Protein 2GN4 (pdb70)

InterPro domains:
  IPR003869 Polysaccharide biosynthesis protein, CapD-like domain [PF02719] (13-286)
  IPR003869 Polysaccharide biosynthesis protein, CapD-like domain [cd05237] (10-284)
  IPR020025 UDP-N-acetylglucosamine 4,6-dehydratase (inverting) [TIGR03589] (7-332)
  IPR036291 NAD(P)-binding domain superfamily [SSF51735] (7-269)
  IPR051203 Polysaccharide Synthase-Related Protein [PTHR43318] (3-332)

Solvent-accessible surface area: 27913 Å² total; per-residue (Å²): 197,69,92,8,65,111,44,12,0,0,0,0,17,0,8,15,26,19,0,60,33,0,0,93,60,0,11,92,74,17,88,5,126,56,1,3,0,0,14,56,15,12,20,40,4,19,72,0,40,97,105,19,124,31,122,78,16,107,53,45,2,1,12,8,53,26,60,138,25,0,28,149,1,0,123,47,5,41,1,0,0,5,22,16,36,9,86,48,14,18,29,4,62,172,10,57,93,2,0,54,41,11,3,35,92,0,0,38,16,0,16,73,0,0,42,148,33,44,0,48,32,0,0,0,19,10,15,0,28,1,2,79,36,106,5,40,18,0,39,1,12,56,54,2,2,97,62,0,12,50,14,19,54,114,120,27,140,49,159,18,42,0,0,0,0,5,17,7,38,24,15,27,11,88,49,30,43,1,47,60,3,67,123,44,54,153,87,184,24,87,75,1,30,6,31,24,90,138,4,10,16,0,6,3,25,49,75,86,1,0,39,18,0,11,90,0,10,58,2,1,28,0,0,0,19,0,0,8,59,6,26,0,2,77,21,37,48,0,0,111,8,24,3,107,142,24,81,74,88,110,99,29,85,115,60,21,23,28,42,63,1,20,0,0,8,114,125,42,4,116,27,0,3,66,9,165,69,2,9,0,5,45,17,77,78,109,20,128,78,114,75,93,12,38,85,1,97,50,151,47,127,2,104,151,29,57,121,99,44,54,18,8,0,100,83,13,139,59,111,34,116,32,89,50,4,103,157,79,139,144,8,87,91,47,10,0,0,0,0,16,0,5,13,28,19,0,56,31,0,0,101,56,0,15,100,84,16,103,1,118,52,0,0,0,1,12,59,11,16,26,32,4,16,73,0,38,101,87,10,136,48,137,60,22,105,47,14,1,1,11,8,53,23,59,137,21,0,28,140,2,0,120,46,4,42,2,0,0,3,22,15,36,10,75,28,12,26,34,3,63,170,10,57,94,2,0,54,37,11,3,34,92,0,0,40,18,0,16,75,0,0,39,133,26,38,0,52,36,0,0,0,19,7,16,1,29,0,3,78,37,109,5,40,18,0,41,1,12,56,55,2,2,97,63,0,12,50,14,2,51,96,100,32,129,49,88,2,38,0,0,0,0,3,13,7,39,24,14,28,12,81,39,28,43,1,38,59,4,72,99,34,56,158,112,179,19,84,73,0,30,7,19,20,103,138,5,6,16,0,7,2,21,47,70,81,1,0,30,17,0,20,97,0,12,86,16,2,27,0,0,1,18,1,0,7,58,6,34,0,2,80,16,37,41,1,1,126,13,19,8,92,141,38,88,72,102,93,93,28,88,109,64,21,28,29,45,63,1,19,0,0,6,115,126,43,4,117,27,0,5,54,8,157,90,2,8,0,3,47,17,86,72,105,19,135,48,119,64,79,10,36,75,5,106,80,158,49,136,4,125,131,21,54,127,100,54,53,18,5,0,99,86,12,136,70,116,22,102,46,102,49,2,76,171,77,89

Organism: Helicobacter pylori (strain ATCC 700392 / 26695) (NCBI:txid85962)

B-factor: mean 39.28, std 18.06, range [12.33, 80.0]

Structure (mmCIF, N/CA/C/O backbone):
data_2GN4
#
_entry.id   2GN4
#
_cell.length_a   111.357
_cell.length_b   111.357
_cell.length_c   107.991
_cell.angle_alpha   90.00
_cell.angle_beta   90.00
_cell.angle_gamma   120.00
#
_symmetry.space_group_name_H-M   'P 63'
#
loop_
_entity.id
_entity.type
_entity.pdbx_description
1 polymer 'UDP-GlcNAc C6 dehydratase'
2 non-polymer 'NADPH DIHYDRO-NICOTINAMIDE-ADENINE-DINUCLEOTIDE PHOSPHATE'
3 non-polymer URIDINE-DIPHOSPHATE-N-ACETYLGLUCOSAMINE
4 non-polymer '2-(N-MORPHOLINO)-ETHANESULFONIC ACID'
5 water water
#
loop_
_atom_site.group_PDB
_atom_site.id
_atom_site.type_symbol
_atom_site.label_atom_id
_atom_site.label_alt_id
_atom_site.label_comp_id
_atom_site.label_asym_id
_atom_site.label_entity_id
_atom_site.label_seq_id
_atom_site.pdbx_PDB_ins_code
_atom_site.Cartn_x
_atom_site.Cartn_y
_atom_site.Cartn_z
_atom_site.occupancy
_atom_site.B_iso_or_equiv
_atom_site.auth_seq_id
_atom_site.auth_comp_id
_atom_site.auth_asym_id
_atom_site.auth_atom_id
_atom_site.pdbx_PDB_model_num
ATOM 1 N N . GLN A 1 16 ? 9.866 36.222 -32.859 1.00 77.07 5 GLN A N 1
ATOM 2 C CA . GLN A 1 16 ? 10.943 35.922 -31.872 1.00 76.63 5 GLN A CA 1
ATOM 3 C C . GLN A 1 16 ? 11.393 37.193 -31.157 1.00 77.82 5 GLN A C 1
ATOM 4 O O . GLN A 1 16 ? 11.022 38.301 -31.548 1.00 77.75 5 GLN A O 1
ATOM 10 N N . ASN A 1 17 ? 12.196 37.014 -30.111 1.00 78.53 6 ASN A N 1
ATOM 11 C CA . ASN A 1 17 ? 12.738 38.118 -29.318 1.00 78.07 6 ASN A CA 1
ATOM 12 C C . ASN A 1 17 ? 11.837 39.346 -29.249 1.00 76.65 6 ASN A C 1
ATOM 13 O O . ASN A 1 17 ? 12.274 40.462 -29.529 1.00 76.15 6 ASN A O 1
ATOM 18 N N . MET A 1 18 ? 10.579 39.140 -28.879 1.00 75.64 7 MET A N 1
ATOM 19 C CA . MET A 1 18 ? 9.636 40.247 -28.771 1.00 74.29 7 MET A CA 1
ATOM 20 C C . MET A 1 18 ? 9.978 41.104 -27.555 1.00 71.71 7 MET A C 1
ATOM 21 O O . MET A 1 18 ? 9.250 41.113 -26.560 1.00 73.07 7 MET A O 1
ATOM 26 N N . LEU A 1 19 ? 11.094 41.823 -27.651 1.00 67.34 8 LEU A N 1
ATOM 27 C CA . LEU A 1 19 ? 11.568 42.681 -26.570 1.00 61.79 8 LEU A CA 1
ATOM 28 C C . LEU A 1 19 ? 12.730 43.553 -27.058 1.00 58.64 8 LEU A C 1
ATOM 29 O O . LEU A 1 19 ? 13.413 44.204 -26.266 1.00 56.16 8 LEU A O 1
ATOM 34 N N . ASP A 1 20 ? 12.930 43.569 -28.372 1.00 54.74 9 ASP A N 1
ATOM 35 C CA . ASP A 1 20 ? 14.006 44.335 -28.996 1.00 51.60 9 ASP A CA 1
ATOM 36 C C . ASP A 1 20 ? 13.850 45.844 -28.839 1.00 46.92 9 ASP A C 1
ATOM 37 O O . ASP A 1 20 ? 12.764 46.389 -29.031 1.00 44.99 9 ASP A O 1
ATOM 42 N N . ASN A 1 21 ? 14.947 46.514 -28.497 1.00 42.69 10 ASN A N 1
ATOM 43 C CA . ASN A 1 21 ? 14.942 47.962 -28.324 1.00 41.51 10 ASN A CA 1
ATOM 44 C C . ASN A 1 21 ? 13.973 48.454 -27.255 1.00 35.06 10 ASN A C 1
ATOM 45 O O . ASN A 1 21 ? 13.586 49.619 -27.257 1.00 34.44 10 ASN A O 1
ATOM 50 N N . GLN A 1 22 ? 13.588 47.565 -26.348 1.00 32.21 11 GLN A N 1
ATOM 51 C CA . GLN A 1 22 ? 12.663 47.912 -25.272 1.00 31.42 11 GLN A CA 1
ATOM 52 C C . GLN A 1 22 ? 13.404 48.385 -24.025 1.00 29.10 11 GLN A C 1
ATOM 53 O O . GLN A 1 22 ? 14.525 47.945 -23.754 1.00 27.28 11 GLN A O 1
ATOM 59 N N . THR A 1 23 ? 12.779 49.285 -23.269 1.00 24.71 12 THR A N 1
ATOM 60 C CA . THR A 1 23 ? 13.362 49.765 -22.024 1.00 24.26 12 THR A CA 1
ATOM 61 C C . THR A 1 23 ? 12.575 49.069 -20.925 1.00 23.61 12 THR A C 1
ATOM 62 O O . THR A 1 23 ? 11.345 49.132 -20.899 1.00 23.91 12 THR A O 1
ATOM 66 N N . ILE A 1 24 ? 13.287 48.390 -20.036 1.00 22.18 13 ILE A N 1
ATOM 67 C CA . ILE A 1 24 ? 12.657 47.652 -18.950 1.00 25.93 13 ILE A CA 1
ATOM 68 C C . ILE A 1 24 ? 13.044 48.201 -17.578 1.00 25.12 13 ILE A C 1
ATOM 69 O O . ILE A 1 24 ? 14.209 48.523 -17.336 1.00 25.49 13 ILE A O 1
ATOM 74 N N . LEU A 1 25 ? 12.066 48.321 -16.685 1.00 24.03 14 LEU A N 1
ATOM 75 C CA . LEU A 1 25 ? 12.351 48.785 -15.331 1.00 22.25 14 LEU A CA 1
ATOM 76 C C . LEU A 1 25 ? 11.902 47.700 -14.371 1.00 21.52 14 LEU A C 1
ATOM 77 O O . LEU A 1 25 ? 10.786 47.198 -14.472 1.00 22.58 14 LEU A O 1
ATOM 82 N N . ILE A 1 26 ? 12.777 47.320 -13.451 1.00 21.53 15 ILE A N 1
ATOM 83 C CA . ILE A 1 26 ? 12.417 46.305 -12.479 1.00 22.37 15 ILE A CA 1
ATOM 84 C C . ILE A 1 26 ? 12.543 46.829 -11.053 1.00 21.89 15 ILE A C 1
ATOM 85 O O . ILE A 1 26 ? 13.629 47.223 -10.613 1.00 20.68 15 ILE A O 1
ATOM 90 N N . THR A 1 27 ? 11.424 46.851 -10.334 1.00 19.97 16 THR A N 1
ATOM 91 C CA . THR A 1 27 ? 11.450 47.304 -8.949 1.00 19.40 16 THR A CA 1
ATOM 92 C C . THR A 1 27 ? 12.012 46.140 -8.152 1.00 19.25 16 THR A C 1
ATOM 93 O O . THR A 1 27 ? 11.743 44.986 -8.474 1.00 20.16 16 THR A O 1
ATOM 97 N N . GLY A 1 28 ? 12.799 46.444 -7.124 1.00 18.43 17 GLY A N 1
ATOM 98 C CA . GLY A 1 28 ? 13.414 45.397 -6.327 1.00 20.44 17 GLY A CA 1
ATOM 99 C C . GLY A 1 28 ? 14.468 44.662 -7.147 1.00 22.27 17 GLY A C 1
ATOM 100 O O . GLY A 1 28 ? 14.746 43.481 -6.921 1.00 20.35 17 GLY A O 1
ATOM 101 N N . GLY A 1 29 ? 15.065 45.377 -8.093 1.00 20.87 18 GLY A N 1
ATOM 102 C CA . GLY A 1 29 ? 16.062 44.783 -8.967 1.00 24.21 18 GLY A CA 1
ATOM 103 C C . GLY A 1 29 ? 17.352 44.296 -8.327 1.00 22.40 18 GLY A C 1
ATOM 104 O O . GLY A 1 29 ? 18.104 43.560 -8.969 1.00 25.07 18 GLY A O 1
ATOM 105 N N . THR A 1 30 ? 17.624 44.686 -7.083 1.00 23.16 19 THR A N 1
ATOM 106 C CA . THR A 1 30 ? 18.857 44.248 -6.428 1.00 23.02 19 THR A CA 1
ATOM 107 C C . THR A 1 30 ? 18.691 42.949 -5.652 1.00 23.42 19 THR A C 1
ATOM 108 O O . THR A 1 30 ? 19.655 42.426 -5.093 1.00 25.05 19 THR A O 1
ATOM 112 N N . GLY A 1 31 ? 17.471 42.426 -5.626 1.00 22.71 20 GLY A N 1
ATOM 113 C CA . GLY A 1 31 ? 17.209 41.197 -4.899 1.00 26.40 20 GLY A CA 1
ATOM 114 C C . GLY A 1 31 ? 17.587 39.940 -5.660 1.00 25.53 20 GLY A C 1
ATOM 115 O O . GLY A 1 31 ? 18.181 40.011 -6.738 1.00 22.04 20 GLY A O 1
ATOM 116 N N . SER A 1 32 ? 17.234 38.785 -5.100 1.00 28.01 21 SER A N 1
ATOM 117 C CA . SER A 1 32 ? 17.547 37.505 -5.726 1.00 28.24 21 SER A CA 1
ATOM 118 C C . SER A 1 32 ? 16.949 37.390 -7.114 1.00 27.02 21 SER A C 1
ATOM 119 O O . SER A 1 32 ? 17.657 37.112 -8.080 1.00 28.05 21 SER A O 1
ATOM 122 N N . PHE A 1 33 ? 15.642 37.591 -7.217 1.00 26.81 22 PHE A N 1
ATOM 123 C CA . PHE A 1 33 ? 14.987 37.507 -8.512 1.00 26.38 22 PHE A CA 1
ATOM 124 C C . PHE A 1 33 ? 15.538 38.584 -9.429 1.00 26.09 22 PHE A C 1
ATOM 125 O O . PHE A 1 33 ? 15.853 38.329 -10.592 1.00 25.95 22 PHE A O 1
ATOM 133 N N . GLY A 1 34 ? 15.651 39.791 -8.885 1.00 24.24 23 GLY A N 1
ATOM 134 C CA . GLY A 1 34 ? 16.123 40.928 -9.651 1.00 24.34 23 GLY A CA 1
ATOM 135 C C . GLY A 1 34 ? 17.438 40.774 -10.392 1.00 24.18 23 GLY A C 1
ATOM 136 O O . GLY A 1 34 ? 17.501 41.026 -11.594 1.00 24.51 23 GLY A O 1
ATOM 137 N N . LYS A 1 35 ? 18.490 40.383 -9.683 1.00 26.20 24 LYS A N 1
ATOM 138 C CA . LYS A 1 35 ? 19.798 40.226 -10.309 1.00 27.45 24 LYS A CA 1
ATOM 139 C C . LYS A 1 35 ? 19.799 39.153 -11.387 1.00 28.28 24 LYS A C 1
ATOM 140 O O . LYS A 1 35 ? 20.400 39.330 -12.446 1.00 27.67 24 LYS A O 1
ATOM 146 N N A CYS A 1 36 ? 19.118 38.044 -11.111 0.50 26.88 25 CYS A N 1
ATOM 147 N N B CYS A 1 36 ? 19.130 38.036 -11.124 0.50 28.80 25 CYS A N 1
ATOM 148 C CA A CYS A 1 36 ? 19.037 36.944 -12.064 0.50 26.78 25 CYS A CA 1
ATOM 149 C CA B CYS A 1 36 ? 19.080 36.966 -12.109 0.50 30.57 25 CYS A CA 1
ATOM 150 C C A CYS A 1 36 ? 18.237 37.384 -13.285 0.50 27.26 25 CYS A C 1
ATOM 151 C C B CYS A 1 36 ? 18.236 37.390 -13.305 0.50 29.34 25 CYS A C 1
ATOM 152 O O A CYS A 1 36 ? 18.598 37.076 -14.421 0.50 24.96 25 CYS A O 1
ATOM 153 O O B CYS A 1 36 ? 18.564 37.073 -14.450 0.50 27.44 25 CYS A O 1
ATOM 158 N N . PHE A 1 37 ? 17.155 38.120 -13.046 1.00 25.67 26 PHE A N 1
ATOM 159 C CA . PHE A 1 37 ? 16.312 38.597 -14.135 1.00 24.93 26 PHE A CA 1
ATOM 160 C C . PHE A 1 37 ? 17.111 39.565 -15.011 1.00 24.23 26 PHE A C 1
ATOM 161 O O . PHE A 1 37 ? 17.075 39.478 -16.235 1.00 24.32 26 PHE A O 1
ATOM 169 N N . VAL A 1 38 ? 17.832 40.488 -14.379 1.00 25.48 27 VAL A N 1
ATOM 170 C CA . VAL A 1 38 ? 18.626 41.461 -15.123 1.00 24.57 27 VAL A CA 1
ATOM 171 C C . VAL A 1 38 ? 19.692 40.744 -15.958 1.00 27.18 27 VAL A C 1
ATOM 172 O O . VAL A 1 38 ? 19.919 41.084 -17.119 1.00 28.88 27 VAL A O 1
ATOM 176 N N . ARG A 1 39 ? 20.338 39.749 -15.365 1.00 29.08 28 ARG A N 1
ATOM 177 C CA . ARG A 1 39 ? 21.360 38.986 -16.078 1.00 32.75 28 ARG A CA 1
ATOM 178 C C . ARG A 1 39 ? 20.752 38.300 -17.300 1.00 30.40 28 ARG A C 1
ATOM 179 O O . ARG A 1 39 ? 21.342 38.290 -18.377 1.00 29.94 28 ARG A O 1
ATOM 187 N N . LYS A 1 40 ? 19.559 37.742 -17.125 1.00 31.21 29 LYS A N 1
ATOM 188 C CA . LYS A 1 40 ? 18.862 37.046 -18.201 1.00 32.73 29 LYS A CA 1
ATOM 189 C C . LYS A 1 40 ? 18.525 37.970 -19.366 1.00 31.62 29 LYS A C 1
ATOM 190 O O . LYS A 1 40 ? 18.749 37.627 -20.530 1.00 32.10 29 LYS A O 1
ATOM 196 N N . VAL A 1 41 ? 17.978 39.139 -19.053 1.00 28.16 30 VAL A N 1
ATOM 197 C CA . VAL A 1 41 ? 17.609 40.096 -20.083 1.00 26.31 30 VAL A CA 1
ATOM 198 C C . VAL A 1 41 ? 18.836 40.584 -20.852 1.00 26.61 30 VAL A C 1
ATOM 199 O O . VAL A 1 41 ? 18.823 40.652 -22.081 1.00 25.17 30 VAL A O 1
ATOM 203 N N . LEU A 1 42 ? 19.900 40.909 -20.125 1.00 26.90 31 LEU A N 1
ATOM 204 C CA . LEU A 1 42 ? 21.128 41.392 -20.749 1.00 29.77 31 LEU A CA 1
ATOM 205 C C . LEU A 1 42 ? 21.776 40.340 -21.655 1.00 30.80 31 LEU A C 1
ATOM 206 O O . LEU A 1 42 ? 22.335 40.670 -22.702 1.00 32.03 31 LEU A O 1
ATOM 211 N N . ASP A 1 43 ? 21.689 39.077 -21.250 1.00 29.23 32 ASP A N 1
ATOM 212 C CA . ASP A 1 43 ? 22.307 37.985 -21.999 1.00 31.06 32 ASP A CA 1
ATOM 213 C C . ASP A 1 43 ? 21.500 37.409 -23.148 1.0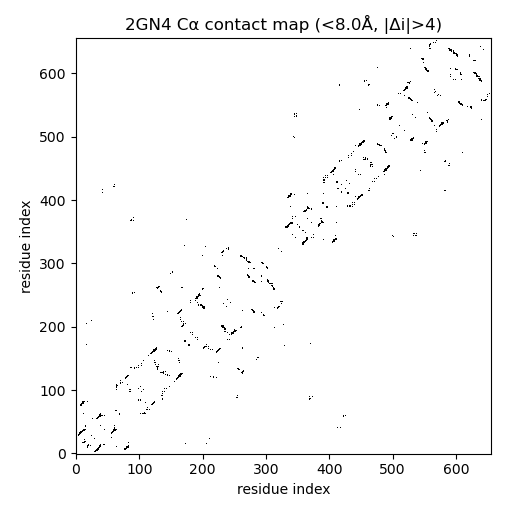0 32.68 32 ASP A C 1
ATOM 214 O O . ASP A 1 43 ? 22.062 37.028 -24.175 1.00 32.27 32 ASP A O 1
ATOM 219 N N . THR A 1 44 ? 20.184 37.351 -22.985 1.00 32.83 33 THR A N 1
ATOM 220 C CA . THR A 1 44 ? 19.339 36.738 -23.996 1.00 31.85 33 THR A CA 1
ATOM 221 C C . THR A 1 44 ? 18.377 37.616 -24.782 1.00 31.65 33 THR A C 1
ATOM 222 O O . THR A 1 44 ? 17.639 37.106 -25.624 1.00 32.72 33 THR A O 1
ATOM 226 N N . THR A 1 45 ? 18.358 38.917 -24.524 1.00 31.91 34 THR A N 1
ATOM 227 C CA . THR A 1 45 ? 17.446 39.773 -25.276 1.00 33.35 34 THR A CA 1
ATOM 228 C C . THR A 1 45 ? 18.152 40.957 -25.905 1.00 31.00 34 THR A C 1
ATOM 229 O O . THR A 1 45 ? 19.308 41.235 -25.607 1.00 31.75 34 THR A O 1
ATOM 233 N N . ASN A 1 46 ? 17.434 41.653 -26.778 1.00 34.51 35 ASN A N 1
ATOM 234 C CA . ASN A 1 46 ? 17.965 42.829 -27.446 1.00 35.64 35 ASN A CA 1
ATOM 235 C C . ASN A 1 46 ? 17.383 44.076 -26.787 1.00 36.11 35 ASN A C 1
ATOM 236 O O . ASN A 1 46 ? 17.201 45.106 -27.435 1.00 34.41 35 ASN A O 1
ATOM 241 N N . ALA A 1 47 ? 17.086 43.971 -25.493 1.00 33.80 36 ALA A N 1
ATOM 242 C CA . ALA A 1 47 ? 16.534 45.095 -24.749 1.00 32.44 36 ALA A CA 1
ATOM 243 C C . ALA A 1 47 ? 17.510 46.266 -24.808 1.00 31.83 36 ALA A C 1
ATOM 244 O O . ALA A 1 47 ? 18.720 46.089 -24.679 1.00 28.96 36 ALA A O 1
ATOM 246 N N . LYS A 1 48 ? 16.975 47.464 -24.997 1.00 27.77 37 LYS A N 1
ATOM 247 C CA . LYS A 1 48 ? 17.800 48.657 -25.089 1.00 30.27 37 LYS A CA 1
ATOM 248 C C . LYS A 1 48 ? 18.372 49.113 -23.750 1.00 30.31 37 LYS A C 1
ATOM 249 O O . LYS A 1 48 ? 19.528 49.532 -23.667 1.00 28.95 37 LYS A O 1
ATOM 255 N N . LYS A 1 49 ? 17.565 49.029 -22.699 1.00 29.12 38 LYS A N 1
ATOM 256 C CA . LYS A 1 49 ? 18.009 49.484 -21.393 1.00 26.59 38 LYS A CA 1
ATOM 257 C C . LYS A 1 49 ? 17.250 48.801 -20.267 1.00 24.66 38 LYS A C 1
ATOM 258 O O . LYS A 1 49 ? 16.074 48.480 -20.407 1.00 25.25 38 LYS A O 1
ATOM 264 N N . ILE A 1 50 ? 17.940 48.577 -19.154 1.00 25.71 39 ILE A N 1
ATOM 265 C CA . ILE A 1 50 ? 17.343 47.946 -17.982 1.00 25.94 39 ILE A CA 1
ATOM 266 C C . ILE A 1 50 ? 17.565 48.867 -16.789 1.00 23.53 39 ILE A C 1
ATOM 267 O O . ILE A 1 50 ? 18.701 49.210 -16.459 1.00 22.27 39 ILE A O 1
ATOM 272 N N . ILE A 1 51 ? 16.474 49.246 -16.140 1.00 22.02 40 ILE A N 1
ATOM 273 C CA . ILE A 1 51 ? 16.523 50.145 -14.997 1.00 20.61 40 ILE A CA 1
ATOM 274 C C . ILE A 1 51 ? 16.216 49.412 -13.704 1.00 19.78 40 ILE A C 1
ATOM 275 O O . ILE A 1 51 ? 15.191 48.751 -13.596 1.00 19.86 40 ILE A O 1
ATOM 280 N N . VAL A 1 52 ? 17.117 49.516 -12.734 1.00 19.24 41 VAL A N 1
ATOM 281 C CA . VAL A 1 52 ? 16.905 48.890 -11.438 1.00 20.05 41 VAL A CA 1
ATOM 282 C C . VAL A 1 52 ? 16.343 49.976 -10.529 1.00 18.25 41 VAL A C 1
ATOM 283 O O . VAL A 1 52 ? 16.892 51.065 -10.461 1.00 21.43 41 VAL A O 1
ATOM 287 N N . TYR A 1 53 ? 15.237 49.676 -9.853 1.00 19.4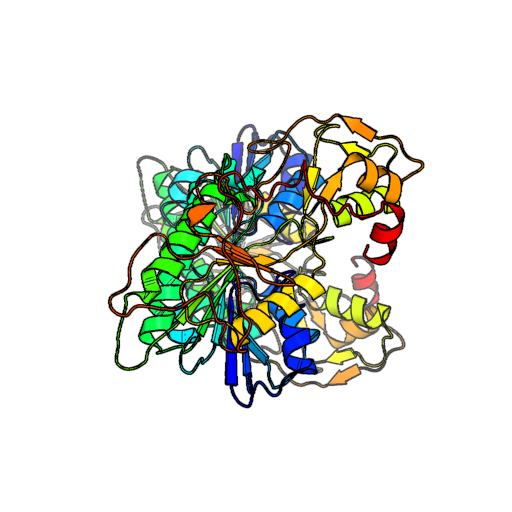1 42 TYR A N 1
ATOM 288 C CA . TYR A 1 53 ? 14.590 50.635 -8.957 1.00 18.36 42 TYR A CA 1
ATOM 289 C C . TYR A 1 53 ? 14.487 49.984 -7.581 1.00 16.88 42 TYR A C 1
ATOM 290 O O . TYR A 1 53 ? 13.752 49.017 -7.409 1.00 21.36 42 TYR A O 1
ATOM 299 N N . SER A 1 54 ? 15.250 50.495 -6.620 1.00 17.89 43 SER A N 1
ATOM 300 C CA . SER A 1 54 ? 15.237 49.969 -5.254 1.00 17.82 43 SER A CA 1
ATOM 301 C C . SER A 1 54 ? 15.802 51.033 -4.314 1.00 17.27 43 SER A C 1
ATOM 302 O O . SER A 1 54 ? 16.365 52.029 -4.764 1.00 17.37 43 SER A O 1
ATOM 305 N N . ARG A 1 55 ? 15.680 50.809 -3.009 1.00 17.96 44 ARG A N 1
ATOM 306 C CA . ARG A 1 55 ? 16.102 51.795 -2.016 1.00 18.45 44 ARG A CA 1
ATOM 307 C C . ARG A 1 55 ? 17.551 51.843 -1.550 1.00 20.74 44 ARG A C 1
ATOM 308 O O . ARG A 1 55 ? 18.087 52.914 -1.294 1.00 16.32 44 ARG A O 1
ATOM 316 N N . ASP A 1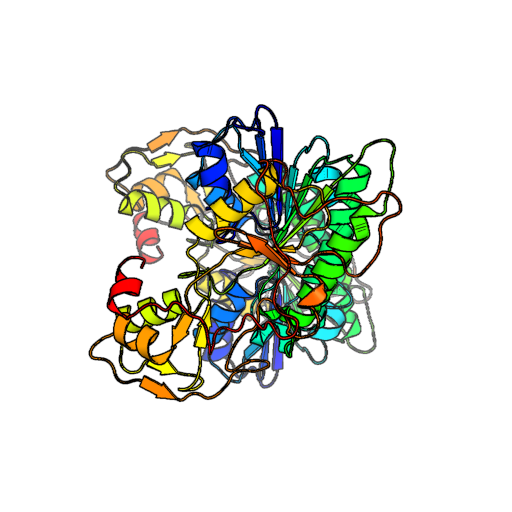 56 ? 18.168 50.680 -1.414 1.00 21.44 45 ASP A N 1
ATOM 317 C CA . ASP A 1 56 ? 19.512 50.605 -0.870 1.00 22.02 45 ASP A CA 1
ATOM 318 C C . ASP A 1 56 ? 20.677 50.967 -1.764 1.00 18.65 45 ASP A C 1
ATOM 319 O O . ASP A 1 56 ? 20.929 50.299 -2.765 1.00 19.61 45 ASP A O 1
ATOM 324 N N . GLU A 1 57 ? 21.401 52.015 -1.371 1.00 20.35 46 GLU A N 1
ATOM 325 C CA . GLU A 1 57 ? 22.568 52.469 -2.116 1.00 19.06 46 GLU A CA 1
ATOM 326 C C . GLU A 1 57 ? 23.695 51.430 -2.057 1.00 20.13 46 GLU A C 1
ATOM 327 O O . GLU A 1 57 ? 24.461 51.302 -3.004 1.00 19.75 46 GLU A O 1
ATOM 333 N N . LEU A 1 58 ? 23.803 50.694 -0.954 1.00 22.08 47 LEU A N 1
ATOM 334 C CA . LEU A 1 58 ? 24.867 49.692 -0.859 1.00 23.46 47 LEU A CA 1
ATOM 335 C C . LEU A 1 58 ? 24.673 48.618 -1.926 1.00 25.17 47 LEU A C 1
ATOM 336 O O . LEU A 1 58 ? 25.562 48.383 -2.739 1.00 25.30 47 LEU A O 1
ATOM 341 N N . LYS A 1 59 ? 23.510 47.970 -1.933 1.00 22.63 48 LYS A N 1
ATOM 342 C CA . LYS A 1 59 ? 23.248 46.938 -2.927 1.00 23.36 48 LYS A CA 1
ATOM 343 C C . LYS A 1 59 ? 23.310 47.459 -4.359 1.00 24.67 48 LYS A C 1
ATOM 344 O O . LYS A 1 59 ? 23.759 46.741 -5.255 1.00 22.04 48 LYS A O 1
ATOM 350 N N . GLN A 1 60 ? 22.861 48.695 -4.593 1.00 20.00 49 GLN A N 1
ATOM 351 C CA . GLN A 1 60 ? 22.922 49.229 -5.945 1.00 20.82 49 GLN A CA 1
ATOM 352 C C . GLN A 1 60 ? 24.372 49.510 -6.347 1.00 23.86 49 GLN A C 1
ATOM 353 O O . GLN A 1 60 ? 24.754 49.285 -7.496 1.00 24.75 49 GLN A O 1
ATOM 359 N N . SER A 1 61 ? 25.181 49.996 -5.407 1.00 23.25 50 SER A N 1
ATOM 360 C CA . SER A 1 61 ? 26.576 50.293 -5.732 1.00 25.19 50 SER A CA 1
ATOM 361 C C . SER A 1 61 ? 27.313 49.006 -6.090 1.00 25.22 50 SER A C 1
ATOM 362 O O . SER A 1 61 ? 28.088 48.971 -7.043 1.00 26.92 50 SER A O 1
ATOM 365 N N . GLU A 1 62 ? 27.054 47.946 -5.330 1.00 25.29 51 GLU A N 1
ATOM 366 C CA . GLU A 1 62 ? 27.699 46.665 -5.573 1.00 28.45 51 GLU A CA 1
ATOM 367 C C . GLU A 1 62 ? 27.181 46.011 -6.852 1.00 28.76 51 GLU A C 1
ATOM 368 O O . GLU A 1 62 ? 27.946 45.387 -7.586 1.00 24.00 51 GLU A O 1
ATOM 374 N N . MET A 1 63 ? 25.890 46.172 -7.137 1.00 24.33 52 MET A N 1
ATOM 375 C CA . MET A 1 63 ? 25.326 45.591 -8.348 1.00 26.57 52 MET A CA 1
ATOM 376 C C . MET A 1 63 ? 25.855 46.315 -9.582 1.00 27.58 52 MET A C 1
ATOM 377 O O . MET A 1 63 ? 26.080 45.699 -10.626 1.00 28.97 52 MET A O 1
ATOM 382 N N . ALA A 1 64 ? 26.057 47.623 -9.464 1.00 25.93 53 ALA A N 1
ATOM 383 C CA . ALA A 1 64 ? 26.569 48.406 -10.580 1.00 27.76 53 ALA A CA 1
ATOM 384 C C . ALA A 1 64 ? 27.965 47.909 -10.952 1.00 29.37 53 ALA A C 1
ATOM 385 O O . ALA A 1 64 ? 28.322 47.861 -12.126 1.00 28.78 53 ALA A O 1
ATOM 387 N N . MET A 1 65 ? 28.747 47.541 -9.944 1.00 29.42 54 MET A N 1
ATOM 388 C CA . MET A 1 65 ? 30.096 47.041 -10.174 1.00 34.17 54 MET A CA 1
ATOM 389 C C . MET A 1 65 ? 30.053 45.626 -10.726 1.00 32.26 54 MET A C 1
ATOM 390 O O . MET A 1 65 ? 30.757 45.305 -11.675 1.00 36.49 54 MET A O 1
ATOM 395 N N . GLU A 1 66 ? 29.220 44.785 -10.126 1.00 34.86 55 GLU A N 1
ATOM 396 C CA . GLU A 1 66 ? 29.084 43.398 -10.553 1.00 36.36 55 GLU A CA 1
ATOM 397 C C . GLU A 1 66 ? 28.647 43.271 -12.014 1.00 37.66 55 GLU A C 1
ATOM 398 O O . GLU A 1 66 ? 29.175 42.442 -12.759 1.00 35.27 55 GLU A O 1
ATOM 404 N N . PHE A 1 67 ? 27.693 44.096 -12.432 1.00 35.60 56 PHE A N 1
ATOM 405 C CA . PHE A 1 67 ? 27.213 44.035 -13.806 1.00 36.28 56 PHE A CA 1
ATOM 406 C C . PHE A 1 67 ? 28.004 44.912 -14.771 1.00 37.11 56 PHE A C 1
ATOM 407 O O . PHE A 1 67 ? 28.290 44.502 -15.901 1.00 40.87 56 PHE A O 1
ATOM 415 N N . ASN A 1 68 ? 28.359 46.111 -14.321 1.00 36.08 57 ASN A N 1
ATOM 416 C CA . ASN A 1 68 ? 29.124 47.058 -15.124 1.00 34.91 57 ASN A CA 1
ATOM 417 C C . ASN A 1 68 ? 28.751 47.018 -16.609 1.00 35.17 57 ASN A C 1
ATOM 418 O O . ASN A 1 68 ? 29.616 46.935 -17.484 1.00 33.86 57 ASN A O 1
ATOM 423 N N . ASP A 1 69 ? 27.452 47.082 -16.883 1.00 33.65 58 ASP A N 1
ATOM 424 C CA . ASP A 1 69 ? 26.949 47.053 -18.251 1.00 31.73 58 ASP A CA 1
ATOM 425 C C . ASP A 1 69 ? 26.336 48.413 -18.592 1.00 32.60 58 ASP A C 1
ATOM 426 O O . ASP A 1 69 ? 25.485 48.921 -17.861 1.00 32.22 58 ASP A O 1
ATOM 431 N N . PRO A 1 70 ? 26.763 49.020 -19.711 1.00 30.82 59 PRO A N 1
ATOM 432 C CA . PRO A 1 70 ? 26.267 50.328 -20.154 1.00 29.72 59 PRO A CA 1
ATOM 433 C C . PRO A 1 70 ? 24.751 50.390 -20.352 1.00 28.24 59 PRO A C 1
ATOM 434 O O . PRO A 1 70 ? 24.169 51.470 -20.356 1.00 28.07 59 PRO A O 1
ATOM 438 N N . ARG A 1 71 ? 24.116 49.237 -20.529 1.00 27.58 60 ARG A N 1
ATOM 439 C CA . ARG A 1 71 ? 22.670 49.203 -20.731 1.00 29.31 60 ARG A CA 1
ATOM 440 C C . ARG A 1 71 ? 21.921 49.299 -19.402 1.00 29.53 60 ARG A C 1
ATOM 441 O O . ARG A 1 71 ? 20.690 49.342 -19.376 1.00 28.24 60 ARG A O 1
ATOM 449 N N . MET A 1 72 ? 22.675 49.330 -18.307 1.00 28.07 61 MET A N 1
ATOM 450 C CA . MET A 1 72 ? 22.101 49.408 -16.965 1.00 29.63 61 MET A CA 1
ATOM 451 C C . MET A 1 72 ? 21.935 50.834 -16.468 1.00 29.61 61 MET A C 1
ATOM 452 O O . MET A 1 72 ? 22.766 51.699 -16.743 1.00 26.24 61 MET A O 1
ATOM 457 N N . ARG A 1 73 ? 20.856 51.066 -15.727 1.00 24.97 62 ARG A N 1
ATOM 458 C CA . ARG A 1 73 ? 20.605 52.365 -15.116 1.00 26.20 62 ARG A CA 1
ATOM 459 C C . ARG A 1 73 ? 20.094 52.058 -13.716 1.00 24.54 62 ARG A C 1
ATOM 460 O O . ARG A 1 73 ? 19.299 51.140 -13.536 1.00 22.94 62 ARG A O 1
ATOM 468 N N . PHE A 1 74 ? 20.558 52.808 -12.725 1.00 23.46 63 PHE A N 1
ATOM 469 C CA . PHE A 1 74 ? 20.125 52.584 -11.353 1.00 23.85 63 PHE A CA 1
ATOM 470 C C . PHE A 1 74 ? 19.446 53.807 -10.767 1.00 24.18 63 PHE A C 1
ATOM 471 O O . PHE A 1 74 ? 19.991 54.910 -10.816 1.00 25.46 63 PHE A O 1
ATOM 479 N N . PHE A 1 75 ? 18.248 53.601 -10.227 1.00 22.00 64 PHE A N 1
ATOM 480 C CA . PHE A 1 75 ? 17.482 54.667 -9.590 1.00 20.44 64 PHE A CA 1
ATOM 481 C C . PHE A 1 75 ? 17.276 54.302 -8.128 1.00 17.61 64 PHE A C 1
ATOM 482 O O . PHE A 1 75 ? 16.785 53.219 -7.835 1.00 17.23 64 PHE A O 1
ATOM 490 N N . ILE A 1 76 ? 17.672 55.182 -7.215 1.00 18.02 65 ILE A N 1
ATOM 491 C CA . ILE A 1 76 ? 17.434 54.939 -5.799 1.00 17.89 65 ILE A CA 1
ATOM 492 C C . ILE A 1 76 ? 15.981 55.384 -5.660 1.00 19.71 65 ILE A C 1
ATOM 493 O O . ILE A 1 76 ? 15.622 56.473 -6.113 1.00 19.55 65 ILE A O 1
ATOM 498 N N . GLY A 1 77 ? 15.144 54.546 -5.061 1.00 19.94 66 GLY A N 1
ATOM 499 C CA . GLY A 1 77 ? 13.745 54.908 -4.917 1.00 20.81 66 GLY A CA 1
ATOM 500 C C . GLY A 1 77 ? 12.931 53.864 -4.181 1.00 20.00 66 GLY A C 1
ATOM 501 O O . GLY A 1 77 ? 13.298 52.683 -4.150 1.00 19.20 66 GLY A O 1
ATOM 502 N N . ASP A 1 78 ? 11.815 54.311 -3.610 1.00 16.36 67 ASP A N 1
ATOM 503 C CA . ASP A 1 78 ? 10.912 53.462 -2.834 1.00 15.74 67 ASP A CA 1
ATOM 504 C C . ASP A 1 78 ? 9.599 53.290 -3.596 1.00 16.74 67 ASP A C 1
ATOM 505 O O . ASP A 1 78 ? 9.080 54.254 -4.163 1.00 18.55 67 ASP A O 1
ATOM 510 N N . VAL A 1 79 ? 9.051 52.077 -3.624 1.00 18.55 68 VAL A N 1
ATOM 511 C CA . VAL A 1 79 ? 7.780 51.903 -4.317 1.00 16.15 68 VAL A CA 1
ATOM 512 C C . VAL A 1 79 ? 6.645 52.565 -3.536 1.00 17.05 68 VAL A C 1
ATOM 513 O O . VAL A 1 79 ? 5.534 52.697 -4.047 1.00 17.43 68 VAL A O 1
ATOM 517 N N . ARG A 1 80 ? 6.922 52.988 -2.302 1.00 16.35 69 ARG A N 1
ATOM 518 C CA . ARG A 1 80 ? 5.905 53.692 -1.503 1.00 17.42 69 ARG A CA 1
ATOM 519 C C . ARG A 1 80 ? 5.872 55.157 -1.938 1.00 19.32 69 ARG A C 1
ATOM 520 O O . ARG A 1 80 ? 5.016 55.930 -1.499 1.00 18.91 69 ARG A O 1
ATOM 528 N N . ASP A 1 81 ? 6.814 55.527 -2.803 1.00 18.37 70 ASP A N 1
ATOM 529 C CA . ASP A 1 81 ? 6.954 56.908 -3.274 1.00 18.74 70 ASP A CA 1
ATOM 530 C C . ASP A 1 81 ? 6.422 57.045 -4.705 1.00 19.44 70 ASP A C 1
ATOM 531 O O . ASP A 1 81 ? 7.141 56.788 -5.673 1.00 16.42 70 ASP A O 1
ATOM 536 N N . LEU A 1 82 ? 5.163 57.456 -4.838 1.00 16.07 71 LEU A N 1
ATOM 537 C CA . LEU A 1 82 ? 4.547 57.608 -6.156 1.00 18.83 71 LEU A CA 1
ATOM 538 C C . LEU A 1 82 ? 5.265 58.599 -7.074 1.00 19.23 71 LEU A C 1
ATOM 539 O O . LEU A 1 82 ? 5.482 58.317 -8.256 1.00 19.55 71 LEU A O 1
ATOM 544 N N A GLU A 1 83 ? 5.623 59.764 -6.544 0.50 19.02 72 GLU A N 1
ATOM 545 N N B GLU A 1 83 ? 5.629 59.752 -6.522 0.50 18.42 72 GLU A N 1
ATOM 546 C CA A GLU A 1 83 ? 6.305 60.762 -7.359 0.50 20.49 72 GLU A CA 1
ATOM 547 C CA B GLU A 1 83 ? 6.322 60.784 -7.283 0.50 19.42 72 GLU A CA 1
ATOM 548 C C A GLU A 1 83 ? 7.609 60.218 -7.936 0.50 19.61 72 GLU A C 1
ATOM 549 C C B GLU A 1 83 ? 7.601 60.235 -7.912 0.50 19.10 72 GLU A C 1
ATOM 550 O O A GLU A 1 83 ? 7.929 60.466 -9.098 0.50 20.28 72 GLU A O 1
ATOM 551 O O B GLU A 1 83 ? 7.890 60.489 -9.080 0.50 20.01 72 GLU A O 1
ATOM 562 N N . ARG A 1 84 ? 8.362 59.483 -7.125 1.00 19.73 73 ARG A N 1
ATOM 563 C CA . ARG A 1 84 ? 9.621 58.912 -7.586 1.00 18.07 73 ARG A CA 1
ATOM 564 C C . ARG A 1 84 ? 9.371 57.888 -8.690 1.00 20.29 73 ARG A C 1
ATOM 565 O O . ARG A 1 84 ? 10.085 57.863 -9.692 1.00 20.79 73 ARG A O 1
ATOM 573 N N . LEU A 1 85 ? 8.347 57.056 -8.511 1.00 19.29 74 LEU A N 1
ATOM 574 C CA . LEU A 1 85 ? 7.995 56.054 -9.512 1.00 18.83 74 LEU A CA 1
ATOM 575 C C . LEU A 1 85 ? 7.568 56.709 -10.826 1.00 19.76 74 LEU A C 1
ATOM 576 O O . LEU A 1 85 ? 7.934 56.242 -11.908 1.00 18.54 74 LEU A O 1
ATOM 581 N N . ASN A 1 86 ? 6.785 57.783 -10.717 1.00 21.22 75 ASN A N 1
ATOM 582 C CA . ASN A 1 86 ? 6.299 58.534 -11.878 1.00 21.94 75 ASN A CA 1
ATOM 583 C C . ASN A 1 86 ? 7.483 58.979 -12.732 1.00 23.30 75 ASN A C 1
ATOM 584 O O . ASN A 1 86 ? 7.453 58.896 -13.961 1.00 22.07 75 ASN A O 1
ATOM 589 N N . TYR A 1 87 ? 8.522 59.457 -12.056 1.00 21.55 76 TYR A N 1
ATOM 590 C CA . TYR A 1 87 ? 9.734 59.949 -12.705 1.00 23.14 76 TYR A CA 1
ATOM 591 C C . TYR A 1 87 ? 10.582 58.827 -13.304 1.00 23.10 76 TYR A C 1
ATOM 592 O O . TYR A 1 87 ? 11.066 58.931 -14.437 1.00 22.38 76 TYR A O 1
ATOM 601 N N . ALA A 1 88 ? 10.755 57.758 -12.536 1.00 18.70 77 ALA A N 1
ATOM 602 C CA . ALA A 1 88 ? 11.568 56.623 -12.954 1.00 21.08 77 ALA A CA 1
ATOM 603 C C . ALA A 1 88 ? 10.998 55.823 -14.115 1.00 22.62 77 ALA A C 1
ATOM 604 O O . ALA A 1 88 ? 11.752 55.250 -14.907 1.00 22.54 77 ALA A O 1
ATOM 606 N N . LEU A 1 89 ? 9.675 55.764 -14.213 1.00 21.67 78 LEU A N 1
ATOM 607 C CA . LEU A 1 89 ? 9.041 55.001 -15.278 1.00 19.70 78 LEU A CA 1
ATOM 608 C C . LEU A 1 89 ? 8.907 55.743 -16.600 1.00 21.59 78 LEU A C 1
ATOM 609 O O . LEU A 1 89 ? 8.403 55.186 -17.573 1.00 22.85 78 LEU A O 1
ATOM 614 N N . GLU A 1 90 ? 9.374 56.988 -16.647 1.00 21.05 79 GLU A N 1
ATOM 615 C CA . GLU A 1 90 ? 9.299 57.758 -17.884 1.00 25.77 79 GLU A CA 1
ATOM 616 C C . GLU A 1 90 ? 10.107 57.048 -18.974 1.00 25.90 79 GLU A C 1
ATOM 617 O O . GLU A 1 90 ? 11.260 56.675 -18.758 1.00 20.49 79 GLU A O 1
ATOM 623 N N . GLY A 1 91 ? 9.482 56.850 -20.132 1.00 26.88 80 GLY A N 1
ATOM 624 C CA . GLY A 1 91 ? 10.151 56.203 -21.250 1.00 24.64 80 GLY A CA 1
ATOM 625 C C . GLY A 1 91 ? 10.300 54.697 -21.142 1.00 26.46 80 GLY A C 1
ATOM 626 O O . GLY A 1 91 ? 10.993 54.084 -21.958 1.00 24.46 80 GLY A O 1
ATOM 627 N N . VAL A 1 92 ? 9.659 54.094 -20.145 1.00 22.85 81 VAL A N 1
ATOM 628 C CA . VAL A 1 92 ? 9.747 52.650 -19.951 1.00 22.25 81 VAL A CA 1
ATOM 629 C C . VAL A 1 92 ? 8.676 51.913 -20.756 1.00 24.00 81 VAL A C 1
ATOM 630 O O . VAL A 1 92 ? 7.551 52.393 -20.889 1.00 24.69 81 VAL A O 1
ATOM 634 N N . ASP A 1 93 ? 9.034 50.749 -21.294 1.00 25.00 82 ASP A N 1
ATOM 635 C CA . ASP A 1 93 ? 8.108 49.951 -22.091 1.00 25.95 82 ASP A CA 1
ATOM 636 C C . ASP A 1 93 ? 7.551 48.779 -21.305 1.00 23.84 82 ASP A C 1
ATOM 637 O O . ASP A 1 93 ? 6.395 48.396 -21.475 1.00 23.63 82 ASP A O 1
ATOM 642 N N . ILE A 1 94 ? 8.392 48.206 -20.453 1.00 23.43 83 ILE A N 1
ATOM 643 C CA . ILE A 1 94 ? 8.006 47.053 -19.657 1.00 24.59 83 ILE A CA 1
ATOM 644 C C . ILE A 1 94 ? 8.410 47.208 -18.201 1.00 23.76 83 ILE A C 1
ATOM 645 O O . ILE A 1 94 ? 9.5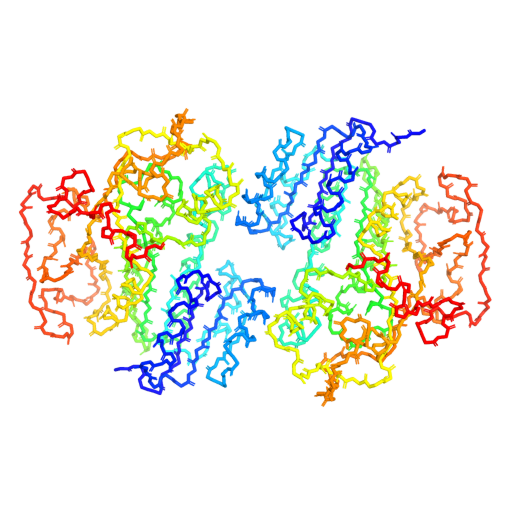39 47.591 -17.895 1.00 25.67 83 ILE A O 1
ATOM 650 N N . CYS A 1 95 ? 7.480 46.903 -17.304 1.00 22.01 84 CYS A N 1
ATOM 651 C CA . CYS A 1 95 ? 7.764 46.994 -15.884 1.00 22.22 84 CYS A CA 1
ATOM 652 C C . CYS A 1 95 ? 7.578 45.650 -15.199 1.00 21.96 84 CYS A C 1
ATOM 653 O O . CYS A 1 95 ? 6.525 45.018 -15.316 1.00 24.77 84 CYS A O 1
ATOM 656 N N . ILE A 1 96 ? 8.618 45.208 -14.503 1.00 20.62 85 ILE A N 1
ATOM 657 C CA . ILE A 1 96 ? 8.565 43.962 -13.752 1.00 20.26 85 ILE A CA 1
ATOM 658 C C . ILE A 1 96 ? 8.595 44.412 -12.296 1.00 19.58 85 ILE A C 1
ATOM 659 O O . ILE A 1 96 ? 9.546 45.065 -11.859 1.00 20.46 85 ILE A O 1
ATOM 664 N N . HIS A 1 97 ? 7.547 44.078 -11.556 1.00 17.99 86 HIS A N 1
ATOM 665 C CA . HIS A 1 97 ? 7.443 44.485 -10.161 1.00 20.82 86 HIS A CA 1
ATOM 666 C C . HIS A 1 97 ? 7.809 43.363 -9.204 1.00 19.06 86 HIS A C 1
ATOM 667 O O . HIS A 1 97 ? 6.997 42.472 -8.940 1.00 20.87 86 HIS A O 1
ATOM 674 N N . ALA A 1 98 ? 9.030 43.426 -8.672 1.00 18.54 87 ALA A N 1
ATOM 675 C CA . ALA A 1 98 ? 9.525 42.407 -7.749 1.00 20.21 87 ALA A CA 1
ATOM 676 C C . ALA A 1 98 ? 9.783 42.934 -6.342 1.00 20.59 87 ALA A C 1
ATOM 677 O O . ALA A 1 98 ? 10.099 42.171 -5.438 1.00 19.46 87 ALA A O 1
ATOM 679 N N . ALA A 1 99 ? 9.670 44.243 -6.152 1.00 21.72 88 ALA A N 1
ATOM 680 C CA . ALA A 1 99 ? 9.905 44.821 -4.832 1.00 20.95 88 ALA A CA 1
ATOM 681 C C . ALA A 1 99 ? 8.876 44.331 -3.807 1.00 20.35 88 ALA A C 1
ATOM 682 O O . ALA A 1 99 ? 7.681 44.287 -4.094 1.00 21.94 88 ALA A O 1
ATOM 684 N N . ALA A 1 100 ? 9.340 43.984 -2.611 1.00 18.99 89 ALA A N 1
ATOM 685 C CA . ALA A 1 100 ? 8.439 43.518 -1.563 1.00 21.23 89 ALA A CA 1
ATOM 686 C C . ALA A 1 100 ? 9.126 43.228 -0.234 1.00 23.40 89 ALA A C 1
ATOM 687 O O . ALA A 1 100 ? 10.353 43.115 -0.155 1.00 21.76 89 ALA A O 1
ATOM 689 N N . LEU A 1 101 ? 8.312 43.159 0.814 1.00 19.03 90 LEU A N 1
ATOM 690 C CA . LEU A 1 101 ? 8.765 42.763 2.135 1.00 19.47 90 LEU A CA 1
ATOM 691 C C . LEU A 1 101 ? 8.209 41.342 2.072 1.00 22.11 90 LEU A C 1
ATOM 692 O O . LEU A 1 101 ? 7.000 41.163 1.895 1.00 21.28 90 LEU A O 1
ATOM 697 N N . LYS A 1 102 ? 9.080 40.337 2.174 1.00 23.41 91 LYS A N 1
ATOM 698 C CA . LYS A 1 102 ? 8.640 38.949 2.031 1.00 22.35 91 LYS A CA 1
ATOM 699 C C . LYS A 1 102 ? 8.853 37.995 3.205 1.00 25.36 91 LYS A C 1
ATOM 700 O O . LYS A 1 102 ? 8.468 36.828 3.124 1.00 26.05 91 LYS A O 1
ATOM 706 N N A HIS A 1 103 ? 9.455 38.491 4.282 0.50 22.40 92 HIS A N 1
ATOM 707 N N B HIS A 1 103 ? 9.484 38.471 4.272 0.50 22.81 92 HIS A N 1
ATOM 708 C CA A HIS A 1 103 ? 9.721 37.688 5.476 0.50 24.49 92 HIS A CA 1
ATOM 709 C CA B HIS A 1 103 ? 9.722 37.637 5.446 0.50 25.10 92 HIS A CA 1
ATOM 710 C C A HIS A 1 103 ? 8.405 37.482 6.228 0.50 24.61 92 HIS A C 1
ATOM 711 C C B HIS A 1 103 ? 8.415 37.474 6.213 0.50 24.99 92 HIS A C 1
ATOM 712 O O A HIS A 1 103 ? 7.887 38.414 6.844 0.50 22.91 92 HIS A O 1
ATOM 713 O O B HIS A 1 103 ? 7.918 38.421 6.824 0.50 23.12 92 HIS A O 1
ATOM 726 N N . VAL A 1 104 ? 7.864 36.267 6.178 1.00 24.92 93 VAL A N 1
ATOM 727 C CA . VAL A 1 104 ? 6.599 35.985 6.848 1.00 24.73 93 VAL A CA 1
ATOM 728 C C . VAL A 1 104 ? 6.543 36.367 8.321 1.00 24.40 93 VAL A C 1
ATOM 729 O O . VAL A 1 104 ? 5.691 37.156 8.716 1.00 25.42 93 VAL A O 1
ATOM 733 N N . PRO A 1 105 ? 7.444 35.829 9.159 1.00 27.23 94 PRO A N 1
ATOM 734 C CA . PRO A 1 105 ? 7.336 36.241 10.564 1.00 28.04 94 PRO A CA 1
ATOM 735 C C . PRO A 1 105 ? 7.545 37.737 10.819 1.00 28.06 94 PRO A C 1
ATOM 736 O O . PRO A 1 105 ? 6.888 38.317 11.681 1.00 25.23 94 PRO A O 1
ATOM 740 N N . ILE A 1 106 ? 8.447 38.369 10.075 1.00 25.99 95 ILE A N 1
ATOM 741 C CA . ILE A 1 106 ? 8.675 39.797 10.270 1.00 23.82 95 ILE A CA 1
ATOM 742 C C . ILE A 1 106 ? 7.431 40.598 9.880 1.00 20.58 95 ILE A C 1
ATOM 743 O O . ILE A 1 106 ? 7.108 41.599 10.520 1.00 24.58 95 ILE A O 1
ATOM 748 N N . ALA A 1 107 ? 6.728 40.147 8.844 1.00 21.80 96 ALA A N 1
ATOM 749 C CA . ALA A 1 107 ? 5.508 40.819 8.391 1.00 21.35 96 ALA A CA 1
ATOM 750 C C . ALA A 1 107 ? 4.424 40.709 9.462 1.00 23.50 96 ALA A C 1
ATOM 751 O O . ALA A 1 107 ? 3.573 41.594 9.597 1.00 21.03 96 ALA A O 1
ATOM 753 N N . GLU A 1 108 ? 4.447 39.618 10.225 1.00 22.75 97 GLU A N 1
ATOM 754 C CA . GLU A 1 108 ? 3.469 39.445 11.295 1.00 21.81 97 GLU A CA 1
ATOM 755 C C . GLU A 1 108 ? 3.712 40.488 12.397 1.00 20.67 97 GLU A C 1
ATOM 756 O O . GLU A 1 108 ? 2.769 40.978 13.014 1.00 20.72 97 GLU A O 1
ATOM 762 N N . TYR A 1 109 ? 4.978 40.834 12.629 1.00 21.28 98 TYR A N 1
ATOM 763 C CA . TYR A 1 109 ? 5.339 41.811 13.656 1.00 19.91 98 TYR A CA 1
ATOM 764 C C . TYR A 1 109 ? 5.310 43.256 13.162 1.00 18.68 98 TYR A C 1
ATOM 765 O O . TYR A 1 109 ? 5.181 44.184 13.959 1.00 20.37 98 TYR A O 1
ATOM 774 N N . ASN A 1 110 ? 5.443 43.440 11.852 1.00 18.61 99 ASN A N 1
ATOM 775 C CA . ASN A 1 110 ? 5.437 44.774 11.249 1.00 20.80 99 ASN A CA 1
ATOM 776 C C . ASN A 1 110 ? 4.398 44.760 10.124 1.00 21.14 99 ASN A C 1
ATOM 777 O O . ASN A 1 110 ? 4.715 45.021 8.964 1.00 22.96 99 ASN A O 1
ATOM 782 N N . PRO A 1 111 ? 3.134 44.459 10.458 1.00 21.99 100 PRO A N 1
ATOM 783 C CA . PRO A 1 111 ? 2.092 44.414 9.432 1.00 19.19 100 PRO A CA 1
ATOM 784 C C . PRO A 1 111 ? 1.903 45.667 8.577 1.00 16.39 100 PRO A C 1
ATOM 785 O O . PRO A 1 111 ? 1.775 45.571 7.363 1.00 18.06 100 PRO A O 1
ATOM 789 N N . LEU A 1 112 ? 1.891 46.840 9.191 1.00 15.35 101 LEU A N 1
ATOM 790 C CA . LEU A 1 112 ? 1.686 48.046 8.397 1.00 17.57 101 LEU A CA 1
ATOM 791 C C . LEU A 1 112 ? 2.827 48.274 7.401 1.00 15.76 101 LEU A C 1
ATOM 792 O O . LEU A 1 112 ? 2.604 48.748 6.296 1.00 18.34 101 LEU A O 1
ATOM 797 N N . GLU A 1 113 ? 4.050 47.919 7.777 1.00 18.49 102 GLU A N 1
ATOM 798 C CA . GLU A 1 113 ? 5.169 48.107 6.859 1.00 18.61 102 GLU A CA 1
ATOM 799 C C . GLU A 1 113 ? 4.985 47.203 5.643 1.00 15.70 102 GLU A C 1
ATOM 800 O O . GLU A 1 113 ? 5.185 47.620 4.503 1.00 18.38 102 GLU A O 1
ATOM 806 N N . CYS A 1 114 ? 4.586 45.962 5.887 1.00 18.17 103 CYS A N 1
ATOM 807 C CA . CYS A 1 114 ? 4.372 45.022 4.798 1.00 16.86 103 CYS A CA 1
ATOM 808 C C . CYS A 1 114 ? 3.226 45.540 3.926 1.00 18.50 103 CYS A C 1
ATOM 809 O O . CYS A 1 114 ? 3.281 45.478 2.698 1.00 15.43 103 CYS A O 1
ATOM 812 N N . ILE A 1 115 ? 2.188 46.065 4.569 1.00 18.56 104 ILE A N 1
ATOM 813 C CA . ILE A 1 115 ? 1.046 46.617 3.839 1.00 16.82 104 ILE A CA 1
ATOM 814 C C . ILE A 1 115 ? 1.484 47.816 2.970 1.00 14.94 104 ILE A C 1
ATOM 815 O O . ILE A 1 115 ? 1.151 47.898 1.788 1.00 16.89 104 ILE A O 1
ATOM 820 N N . LYS A 1 116 ? 2.230 48.749 3.550 1.00 16.83 105 LYS A N 1
ATOM 821 C CA . LYS A 1 116 ? 2.680 49.914 2.780 1.00 15.59 105 LYS A CA 1
ATOM 822 C C . LYS A 1 116 ? 3.504 49.523 1.547 1.00 17.32 105 LYS A C 1
ATOM 823 O O . LYS A 1 116 ? 3.254 49.992 0.436 1.00 14.68 105 LYS A O 1
ATOM 829 N N . THR A 1 117 ? 4.472 48.640 1.732 1.00 17.80 106 THR A N 1
ATOM 830 C CA . THR A 1 117 ? 5.298 48.231 0.610 1.00 18.03 106 THR A CA 1
ATOM 831 C C . THR A 1 117 ? 4.583 47.394 -0.440 1.00 17.15 106 THR A C 1
ATOM 832 O O . THR A 1 117 ? 4.562 47.749 -1.623 1.00 17.63 106 THR A O 1
ATOM 836 N N . ASN A 1 118 ? 3.993 46.287 -0.006 1.00 16.95 107 ASN A N 1
ATOM 837 C CA . ASN A 1 118 ? 3.326 45.373 -0.918 1.00 17.43 107 ASN A CA 1
ATOM 838 C C . ASN A 1 118 ? 2.011 45.843 -1.520 1.00 16.32 107 ASN A C 1
ATOM 839 O O . ASN A 1 118 ? 1.785 45.656 -2.716 1.00 15.69 107 ASN A O 1
ATOM 844 N N . ILE A 1 119 ? 1.150 46.452 -0.712 1.00 16.76 108 ILE A N 1
ATOM 845 C CA . ILE A 1 119 ? -0.131 46.909 -1.237 1.00 16.69 108 ILE A CA 1
ATOM 846 C C . ILE A 1 119 ? -0.061 48.301 -1.844 1.00 18.39 108 ILE A C 1
ATOM 847 O O . ILE A 1 119 ? -0.391 48.481 -3.017 1.00 20.26 108 ILE A O 1
ATOM 852 N N . MET A 1 120 ? 0.362 49.293 -1.068 1.00 18.33 109 MET A N 1
ATOM 853 C CA . MET A 1 120 ? 0.443 50.637 -1.626 1.00 20.61 109 MET A CA 1
ATOM 854 C C . MET A 1 120 ? 1.518 50.683 -2.708 1.00 19.13 109 MET A C 1
ATOM 855 O O . MET A 1 120 ? 1.436 51.471 -3.646 1.00 21.11 109 MET A O 1
ATOM 860 N N . GLY A 1 121 ? 2.525 49.827 -2.575 1.00 18.96 110 GLY A N 1
ATOM 861 C CA . GLY A 1 121 ? 3.571 49.784 -3.576 1.00 19.14 110 GLY A CA 1
ATOM 862 C C . GLY A 1 121 ? 2.967 49.372 -4.902 1.00 18.31 110 GLY A C 1
ATOM 863 O O . GLY A 1 121 ? 3.277 49.943 -5.945 1.00 19.05 110 GLY A O 1
ATOM 864 N N . ALA A 1 122 ? 2.096 48.370 -4.867 1.00 19.07 111 ALA A N 1
ATOM 865 C CA . ALA A 1 122 ? 1.443 47.896 -6.079 1.00 17.19 111 ALA A CA 1
ATOM 866 C C . ALA A 1 122 ? 0.603 49.005 -6.692 1.00 18.49 111 ALA A C 1
ATOM 867 O O . ALA A 1 122 ? 0.637 49.228 -7.902 1.00 17.60 111 ALA A O 1
ATOM 869 N N . SER A 1 123 ? -0.162 49.688 -5.850 1.00 18.56 112 SER A N 1
ATOM 870 C CA . SER A 1 123 ? -1.023 50.767 -6.313 1.00 19.83 112 SER A CA 1
ATOM 871 C C . SER A 1 123 ? -0.201 51.864 -6.986 1.00 19.06 112 SER A C 1
ATOM 872 O O . SER A 1 123 ? -0.584 52.373 -8.039 1.00 20.32 112 SER A O 1
ATOM 875 N N . ASN A 1 124 ? 0.936 52.217 -6.390 1.00 16.93 113 ASN A N 1
ATOM 876 C CA . ASN A 1 124 ? 1.784 53.261 -6.969 1.00 18.67 113 ASN A CA 1
ATOM 877 C C . ASN A 1 124 ? 2.409 52.825 -8.297 1.00 19.43 113 ASN A C 1
ATOM 878 O O . ASN A 1 124 ? 2.445 53.598 -9.254 1.00 18.48 113 ASN A O 1
ATOM 883 N N . VAL A 1 125 ? 2.911 51.594 -8.352 1.00 19.12 114 VAL A N 1
ATOM 884 C CA . VAL A 1 125 ? 3.516 51.097 -9.584 1.00 18.84 114 VAL A CA 1
ATOM 885 C C . VAL A 1 125 ? 2.469 51.110 -10.705 1.00 20.24 114 VAL A C 1
ATOM 886 O O . VAL A 1 125 ? 2.740 51.540 -11.831 1.00 19.39 114 VAL A O 1
ATOM 890 N N . ILE A 1 126 ? 1.268 50.641 -10.393 1.00 18.68 115 ILE A N 1
ATOM 891 C CA . ILE A 1 126 ? 0.197 50.632 -11.384 1.00 19.05 115 ILE A CA 1
ATOM 892 C C . ILE A 1 126 ? -0.058 52.052 -11.868 1.00 21.57 115 ILE A C 1
ATOM 893 O O . ILE A 1 126 ? -0.091 52.315 -13.076 1.00 22.57 115 ILE A O 1
ATOM 898 N N . ASN A 1 127 ? -0.233 52.963 -10.918 1.00 20.23 116 ASN A N 1
ATOM 899 C CA . ASN A 1 127 ? -0.495 54.368 -11.225 1.00 22.63 116 ASN A CA 1
ATOM 900 C C . ASN A 1 127 ? 0.591 54.966 -12.121 1.00 23.82 116 ASN A C 1
ATOM 901 O O . ASN A 1 127 ? 0.296 55.606 -13.130 1.00 21.99 116 ASN A O 1
ATOM 906 N N . ALA A 1 128 ? 1.848 54.754 -11.752 1.00 21.91 117 ALA A N 1
ATOM 907 C CA . ALA A 1 128 ? 2.960 55.287 -12.530 1.00 20.85 117 ALA A CA 1
ATOM 908 C C . ALA A 1 128 ? 3.071 54.641 -13.913 1.00 20.88 117 ALA A C 1
ATOM 909 O O . ALA A 1 128 ? 3.428 55.306 -14.886 1.00 21.68 117 ALA A O 1
ATOM 911 N N . CYS A 1 129 ? 2.773 53.350 -14.012 1.00 22.05 118 CYS A N 1
ATOM 912 C CA . CYS A 1 129 ? 2.843 52.674 -15.307 1.00 21.16 118 CYS A CA 1
ATOM 913 C C . CYS A 1 129 ? 1.781 53.213 -16.263 1.00 25.92 118 CYS A C 1
ATOM 914 O O . CYS A 1 129 ? 2.032 53.355 -17.460 1.00 23.96 118 CYS A O 1
ATOM 917 N N . LEU A 1 130 ? 0.600 53.513 -15.731 1.00 22.95 119 LEU A N 1
ATOM 918 C CA . LEU A 1 130 ? -0.482 54.053 -16.548 1.00 24.55 119 LEU A CA 1
ATOM 919 C C . LEU A 1 130 ? -0.123 55.466 -16.992 1.00 24.40 119 LEU A C 1
ATOM 920 O O . LEU A 1 130 ? -0.267 55.819 -18.164 1.00 24.15 119 LEU A O 1
ATOM 925 N N . LYS A 1 131 ? 0.362 56.273 -16.058 1.00 22.79 120 LYS A N 1
ATOM 926 C CA . LYS A 1 131 ? 0.741 57.638 -16.394 1.00 25.58 120 LYS A CA 1
ATOM 927 C C . LYS A 1 131 ? 1.803 57.684 -17.495 1.00 24.48 120 LYS A C 1
ATOM 928 O O . LYS A 1 131 ? 1.769 58.551 -18.363 1.00 25.87 120 LYS A O 1
ATOM 934 N N . ASN A 1 132 ? 2.741 56.745 -17.467 1.00 23.68 121 ASN A N 1
ATOM 935 C CA . ASN A 1 132 ? 3.810 56.724 -18.462 1.00 24.14 121 ASN A CA 1
ATOM 936 C C . ASN A 1 132 ? 3.559 55.843 -19.680 1.00 23.77 121 ASN A C 1
ATOM 937 O O . ASN A 1 132 ? 4.449 55.647 -20.504 1.00 25.27 121 ASN A O 1
ATOM 942 N N . ALA A 1 133 ? 2.345 55.317 -19.790 1.00 24.66 122 ALA A N 1
ATOM 943 C CA . ALA A 1 133 ? 1.956 54.471 -20.914 1.00 25.28 122 ALA A CA 1
ATOM 944 C C . ALA A 1 133 ? 2.843 53.253 -21.130 1.00 26.23 122 ALA A C 1
ATOM 945 O O . ALA A 1 133 ? 3.218 52.943 -22.262 1.00 26.27 122 ALA A O 1
ATOM 947 N N . ILE A 1 134 ? 3.187 52.569 -20.045 1.00 25.09 123 ILE A N 1
ATOM 948 C CA . ILE A 1 134 ? 3.993 51.359 -20.140 1.00 24.61 123 ILE A CA 1
ATOM 949 C C . ILE A 1 134 ? 3.154 50.365 -20.951 1.00 26.85 123 ILE A C 1
ATOM 950 O O . ILE A 1 134 ? 1.923 50.393 -20.884 1.00 26.16 123 ILE A O 1
ATOM 955 N N . SER A 1 135 ? 3.806 49.498 -21.719 1.00 27.78 124 SER A N 1
ATOM 956 C CA . SER A 1 135 ? 3.087 48.523 -22.542 1.00 27.32 124 SER A CA 1
ATOM 957 C C . SER A 1 135 ? 2.655 47.280 -21.778 1.00 25.92 124 SER A C 1
ATOM 958 O O . SER A 1 135 ? 1.491 46.883 -21.835 1.00 25.18 124 SER A O 1
ATOM 961 N N . GLN A 1 136 ? 3.598 46.652 -21.084 1.00 27.16 125 GLN A N 1
ATOM 962 C CA . GLN A 1 136 ? 3.295 45.447 -20.323 1.00 27.42 125 GLN A CA 1
ATOM 963 C C . GLN A 1 136 ? 3.896 45.522 -18.933 1.00 26.70 125 GLN A C 1
ATOM 964 O O . GLN A 1 136 ? 4.989 46.059 -18.744 1.00 25.87 125 GLN A O 1
ATOM 970 N N . VAL A 1 137 ? 3.177 44.959 -17.971 1.00 21.74 126 VAL A N 1
ATOM 971 C CA . VAL A 1 137 ? 3.617 44.947 -16.590 1.00 22.42 126 VAL A CA 1
ATOM 972 C C . VAL A 1 137 ? 3.375 43.580 -15.994 1.00 23.44 126 VAL A C 1
ATOM 973 O O . VAL A 1 137 ? 2.304 42.994 -16.168 1.00 27.19 126 VAL A O 1
ATOM 977 N N . ILE A 1 138 ? 4.375 43.060 -15.302 1.00 23.52 127 ILE A N 1
ATOM 978 C CA . ILE A 1 138 ? 4.215 41.783 -14.636 1.00 23.54 127 ILE A CA 1
ATOM 979 C C . ILE A 1 138 ? 4.626 41.950 -13.186 1.00 24.94 127 ILE A C 1
ATOM 980 O O . ILE A 1 138 ? 5.723 42.433 -12.886 1.00 22.21 127 ILE A O 1
ATOM 985 N N . ALA A 1 139 ? 3.725 41.571 -12.286 1.00 21.77 128 ALA A N 1
ATOM 986 C CA . ALA A 1 139 ? 3.999 41.655 -10.863 1.00 21.82 128 ALA A CA 1
ATOM 987 C C . ALA A 1 139 ? 4.203 40.241 -10.358 1.00 24.08 128 ALA A C 1
ATOM 988 O O . ALA A 1 139 ? 3.552 39.311 -10.825 1.00 24.16 128 ALA A O 1
ATOM 990 N N . LEU A 1 140 ? 5.118 40.080 -9.414 1.00 23.69 129 LEU A N 1
ATOM 991 C CA . LEU A 1 140 ? 5.371 38.773 -8.842 1.00 25.74 129 LEU A CA 1
ATOM 992 C C . LEU A 1 140 ? 4.452 38.547 -7.658 1.00 26.97 129 LEU A C 1
ATOM 993 O O . LEU A 1 140 ? 4.336 39.398 -6.777 1.00 28.71 129 LEU A O 1
ATOM 998 N N . SER A 1 141 ? 3.781 37.401 -7.659 1.00 25.14 130 SER A N 1
ATOM 999 C CA . SER A 1 141 ? 2.881 37.024 -6.578 1.00 28.56 130 SER A CA 1
ATOM 1000 C C . SER A 1 141 ? 3.632 35.959 -5.791 1.00 30.38 130 SER A C 1
ATOM 1001 O O . SER A 1 141 ? 4.859 35.931 -5.807 1.00 34.34 130 SER A O 1
ATOM 1004 N N . THR A 1 142 ? 2.899 35.079 -5.119 1.00 29.60 131 THR A N 1
ATOM 1005 C CA . THR A 1 142 ? 3.499 34.008 -4.327 1.00 28.79 131 THR A CA 1
ATOM 1006 C C . THR A 1 142 ? 2.389 33.044 -3.955 1.00 29.75 131 THR A C 1
ATOM 1007 O O . THR A 1 142 ? 1.229 33.446 -3.886 1.00 26.73 131 THR A O 1
ATOM 1011 N N . ASP A 1 143 ? 2.730 31.780 -3.714 1.00 30.44 132 ASP A N 1
ATOM 1012 C CA . ASP A 1 143 ? 1.705 30.810 -3.345 1.00 31.35 132 ASP A CA 1
ATOM 1013 C C . ASP A 1 143 ? 1.127 31.140 -1.979 1.00 28.47 132 ASP A C 1
ATOM 1014 O O . ASP A 1 143 ? 0.044 30.685 -1.632 1.00 31.07 132 ASP A O 1
ATOM 1019 N N . LYS A 1 144 ? 1.843 31.938 -1.197 1.00 27.69 133 LYS A N 1
ATOM 1020 C CA . LYS A 1 144 ? 1.337 32.308 0.114 1.00 26.91 133 LYS A CA 1
ATOM 1021 C C . LYS A 1 144 ? 0.170 33.283 -0.018 1.00 26.43 133 LYS A C 1
ATOM 1022 O O . LYS A 1 144 ? -0.464 33.651 0.970 1.00 27.20 133 LYS A O 1
ATOM 1028 N N . ALA A 1 145 ? -0.116 33.676 -1.256 1.00 26.72 134 ALA A N 1
ATOM 1029 C CA . ALA A 1 145 ? -1.204 34.599 -1.548 1.00 24.88 134 ALA A CA 1
ATOM 1030 C C . ALA A 1 145 ? -2.498 33.851 -1.871 1.00 26.33 134 ALA A C 1
ATOM 1031 O O . ALA A 1 145 ? -3.541 34.468 -2.056 1.00 26.17 134 ALA A O 1
ATOM 1033 N N . ALA A 1 146 ? -2.423 32.526 -1.948 1.00 28.52 135 ALA A N 1
ATOM 1034 C CA . ALA A 1 146 ? -3.604 31.707 -2.234 1.00 28.55 135 ALA A CA 1
ATOM 1035 C C . ALA A 1 146 ? -4.175 31.226 -0.897 1.00 27.47 135 ALA A C 1
ATOM 1036 O O . ALA A 1 146 ? -3.484 30.540 -0.144 1.00 29.77 135 ALA A O 1
ATOM 1038 N N . ASN A 1 147 ? -5.430 31.574 -0.603 1.00 26.25 136 ASN A N 1
ATOM 1039 C CA . ASN A 1 147 ? -6.046 31.203 0.677 1.00 25.59 136 ASN A CA 1
ATOM 1040 C C . ASN A 1 147 ? -5.035 31.504 1.781 1.00 26.33 136 ASN A C 1
ATOM 1041 O O . ASN A 1 147 ? -4.727 30.648 2.613 1.00 26.92 136 ASN A O 1
ATOM 1046 N N . PRO A 1 148 ? -4.519 32.744 1.818 1.00 26.28 137 PRO A N 1
ATOM 1047 C CA . PRO A 1 148 ? -3.528 33.134 2.824 1.00 26.36 137 PRO A CA 1
ATOM 1048 C C . PRO A 1 148 ? -3.957 33.108 4.282 1.00 27.14 137 PRO A C 1
ATOM 1049 O O . PRO A 1 148 ? -5.132 33.256 4.608 1.00 28.47 137 PRO A O 1
ATOM 1053 N N . ILE A 1 149 ? -2.989 32.902 5.161 1.00 27.84 138 ILE A N 1
ATOM 1054 C CA . ILE A 1 149 ? -3.268 32.934 6.585 1.00 30.67 138 ILE A CA 1
ATOM 1055 C C . ILE A 1 149 ? -2.347 33.974 7.212 1.00 29.23 138 ILE A C 1
ATOM 1056 O O . ILE A 1 149 ? -2.652 34.521 8.271 1.00 33.33 138 ILE A O 1
ATOM 1061 N N . ASN A 1 150 ? -1.222 34.256 6.558 1.00 26.75 139 ASN A N 1
ATOM 1062 C CA . ASN A 1 150 ? -0.298 35.247 7.100 1.00 25.23 139 ASN A CA 1
ATOM 1063 C C . ASN A 1 150 ? -0.452 36.601 6.419 1.00 23.04 139 ASN A C 1
ATOM 1064 O O . ASN A 1 150 ? -0.921 36.694 5.280 1.00 21.22 139 ASN A O 1
ATOM 1069 N N . LEU A 1 151 ? -0.071 37.658 7.128 1.00 22.85 140 LEU A N 1
ATOM 1070 C CA . LEU A 1 151 ? -0.206 38.997 6.579 1.00 19.93 140 LEU A CA 1
ATOM 1071 C C . LEU A 1 151 ? 0.513 39.177 5.246 1.00 18.35 140 LEU A C 1
ATOM 1072 O O . LEU A 1 151 ? -0.016 39.809 4.338 1.00 20.31 140 LEU A O 1
ATOM 1077 N N . TYR A 1 152 ? 1.730 38.650 5.139 1.00 21.42 141 TYR A N 1
ATOM 1078 C CA . TYR A 1 152 ? 2.488 38.757 3.894 1.00 19.26 141 TYR A CA 1
ATOM 1079 C C . TYR A 1 152 ? 1.625 38.287 2.734 1.00 20.10 141 TYR A C 1
ATOM 1080 O O . TYR A 1 152 ? 1.451 38.997 1.741 1.00 19.60 141 TYR A O 1
ATOM 1089 N N . GLY A 1 153 ? 1.089 37.078 2.867 1.00 18.59 142 GLY A N 1
ATOM 1090 C CA . GLY A 1 153 ? 0.255 36.524 1.820 1.00 20.82 142 GLY A CA 1
ATOM 1091 C C . GLY A 1 153 ? -0.978 37.358 1.547 1.00 18.37 142 GLY A C 1
ATOM 1092 O O . GLY A 1 153 ? -1.419 37.469 0.401 1.00 18.82 142 GLY A O 1
ATOM 1093 N N . ALA A 1 154 ? -1.543 37.935 2.602 1.00 20.61 143 ALA A N 1
ATOM 1094 C CA . ALA A 1 154 ? -2.731 38.761 2.456 1.00 19.95 143 ALA A CA 1
ATOM 1095 C C . ALA A 1 154 ? -2.397 39.999 1.624 1.00 19.30 143 ALA A C 1
ATOM 1096 O O . ALA A 1 154 ? -3.167 40.391 0.763 1.00 18.66 143 ALA A O 1
ATOM 1098 N N . THR A 1 155 ? -1.240 40.609 1.870 1.00 20.40 144 THR A N 1
ATOM 1099 C CA . THR A 1 155 ? -0.868 41.797 1.107 1.00 18.50 144 THR A CA 1
ATOM 1100 C C . THR A 1 155 ? -0.624 41.448 -0.358 1.00 19.63 144 THR A C 1
ATOM 1101 O O . THR A 1 155 ? -0.951 42.228 -1.243 1.00 20.68 144 THR A O 1
ATOM 1105 N N . LYS A 1 156 ? -0.046 40.277 -0.613 1.00 18.86 145 LYS A N 1
ATOM 1106 C CA . LYS A 1 156 ? 0.221 39.868 -1.985 1.00 19.38 145 LYS A CA 1
ATOM 1107 C C . LYS A 1 156 ? -1.085 39.591 -2.714 1.00 19.28 145 LYS A C 1
ATOM 1108 O O . LYS A 1 156 ? -1.209 39.860 -3.909 1.00 20.67 145 LYS A O 1
ATOM 1114 N N . LEU A 1 157 ? -2.057 39.047 -1.993 1.00 20.45 146 LEU A N 1
ATOM 1115 C CA . LEU A 1 157 ? -3.358 38.784 -2.587 1.00 18.95 146 LEU A CA 1
ATOM 1116 C C . LEU A 1 157 ? -3.956 40.135 -2.998 1.00 18.59 146 LEU A C 1
ATOM 1117 O O . LEU A 1 157 ? -4.483 40.276 -4.100 1.00 19.55 146 LEU A O 1
ATOM 1122 N N . CYS A 1 158 ? -3.866 41.130 -2.116 1.00 18.99 147 CYS A N 1
ATOM 1123 C CA . CYS A 1 158 ? -4.385 42.460 -2.440 1.00 18.63 147 CYS A CA 1
ATOM 1124 C C . CYS A 1 158 ? -3.648 42.994 -3.669 1.00 19.52 147 CYS A C 1
ATOM 1125 O O . CYS A 1 158 ? -4.256 43.534 -4.600 1.00 19.18 147 CYS A O 1
ATOM 1128 N N . SER A 1 159 ? -2.329 42.834 -3.671 1.00 20.09 148 SER A N 1
ATOM 1129 C CA . SER A 1 159 ? -1.512 43.278 -4.796 1.00 19.97 148 SER A CA 1
ATOM 1130 C C . SER A 1 159 ? -2.005 42.628 -6.095 1.00 20.45 148 SER A C 1
ATOM 1131 O O . SER A 1 159 ? -2.257 43.314 -7.091 1.00 18.85 148 SER A O 1
ATOM 1134 N N . ASP A 1 160 ? -2.153 41.305 -6.073 1.00 21.04 149 ASP A N 1
ATOM 1135 C CA . ASP A 1 160 ? -2.619 40.562 -7.246 1.00 22.04 149 ASP A CA 1
ATOM 1136 C C . ASP A 1 160 ? -3.951 41.113 -7.759 1.00 22.34 149 ASP A C 1
ATOM 1137 O O . ASP A 1 160 ? -4.137 41.302 -8.961 1.00 22.78 149 ASP A O 1
ATOM 1142 N N . LYS A 1 161 ? -4.876 41.354 -6.838 1.00 20.31 150 LYS A N 1
ATOM 1143 C CA . LYS A 1 161 ? -6.191 41.877 -7.188 1.00 21.17 150 LYS A CA 1
ATOM 1144 C C . LYS A 1 161 ? -6.079 43.243 -7.851 1.00 22.47 150 LYS A C 1
ATOM 1145 O O . LYS A 1 161 ? -6.800 43.540 -8.804 1.00 20.49 150 LYS A O 1
ATOM 1151 N N . LEU A 1 162 ? -5.172 44.075 -7.345 1.00 20.49 151 LEU A N 1
ATOM 1152 C CA . LEU A 1 162 ? -4.966 45.401 -7.917 1.00 20.37 151 LEU A CA 1
ATOM 1153 C C . LEU A 1 162 ? -4.418 45.301 -9.345 1.00 20.51 151 LEU A C 1
ATOM 1154 O O . LEU A 1 162 ? -4.922 45.948 -10.260 1.00 18.86 151 LEU A O 1
ATOM 1159 N N . PHE A 1 163 ? -3.388 44.486 -9.544 1.00 19.73 152 PHE A N 1
ATOM 1160 C CA . PHE A 1 163 ? -2.822 44.355 -10.880 1.00 20.67 152 PHE A CA 1
ATOM 1161 C C . PHE A 1 163 ? -3.822 43.789 -11.886 1.00 22.82 152 PHE A C 1
ATOM 1162 O O . PHE A 1 163 ? -3.920 44.278 -13.009 1.00 23.60 152 PHE A O 1
ATOM 1170 N N . VAL A 1 164 ? -4.575 42.769 -11.490 1.00 24.39 153 VAL A N 1
ATOM 1171 C CA . VAL A 1 164 ? -5.556 42.192 -12.401 1.00 23.24 153 VAL A CA 1
ATOM 1172 C C . VAL A 1 164 ? -6.620 43.227 -12.754 1.00 24.18 153 VAL A C 1
ATOM 1173 O O . VAL A 1 164 ? -6.970 43.408 -13.924 1.00 24.18 153 VAL A O 1
ATOM 1177 N N . SER A 1 165 ? -7.122 43.917 -11.736 1.00 24.49 154 SER A N 1
ATOM 1178 C CA . SER A 1 165 ? -8.150 44.932 -11.926 1.00 26.11 154 SER A CA 1
ATOM 1179 C C . SER A 1 165 ? -7.706 46.126 -12.776 1.00 27.44 154 SER A C 1
ATOM 1180 O O . SER A 1 165 ? -8.525 46.740 -13.462 1.00 26.94 154 SER A O 1
ATOM 1183 N N . ALA A 1 166 ? -6.417 46.457 -12.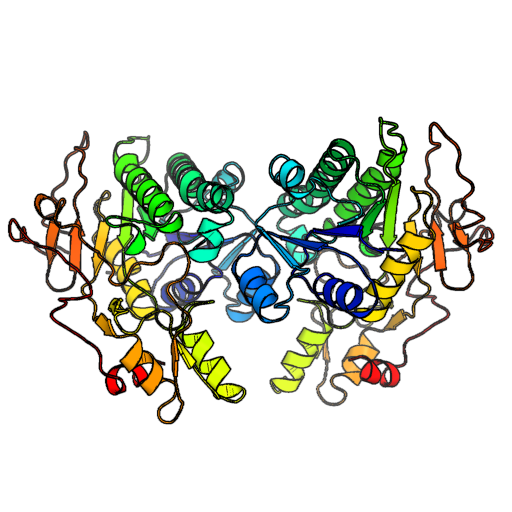731 1.00 26.45 155 ALA A N 1
ATOM 1184 C CA . ALA A 1 166 ? -5.894 47.599 -13.487 1.00 25.76 155 ALA A CA 1
ATOM 1185 C C . ALA A 1 166 ? -6.081 47.484 -15.002 1.00 27.85 155 ALA A C 1
ATOM 1186 O O . ALA A 1 166 ? -5.921 48.467 -15.730 1.00 29.09 155 ALA A O 1
ATOM 1188 N N . ASN A 1 167 ? -6.410 46.290 -15.480 1.00 27.90 156 ASN A N 1
ATOM 1189 C CA . ASN A 1 167 ? -6.627 46.092 -16.910 1.00 32.40 156 ASN A CA 1
ATOM 1190 C C . ASN A 1 167 ? -7.938 46.715 -17.389 1.00 36.65 156 ASN A C 1
ATOM 1191 O O . ASN A 1 167 ? -8.230 46.710 -18.584 1.00 36.91 156 ASN A O 1
ATOM 1196 N N . ASN A 1 168 ? -8.724 47.252 -16.458 1.00 39.34 157 ASN A N 1
ATOM 1197 C CA . ASN A 1 168 ? -9.998 47.883 -16.805 1.00 46.51 157 ASN A CA 1
ATOM 1198 C C . ASN A 1 168 ? -9.801 49.292 -17.363 1.00 49.94 157 ASN A C 1
ATOM 1199 O O . ASN A 1 168 ? -10.653 49.810 -18.086 1.00 52.44 157 ASN A O 1
ATOM 1204 N N . PHE A 1 169 ? -8.676 49.909 -17.020 1.00 53.44 158 PHE A N 1
ATOM 1205 C CA . PHE A 1 169 ? -8.367 51.257 -17.484 1.00 57.13 158 PHE A CA 1
ATOM 1206 C C . PHE A 1 169 ? -8.211 51.301 -19.003 1.00 60.83 158 PHE A C 1
ATOM 1207 O O . PHE A 1 169 ? -7.844 50.304 -19.628 1.00 60.93 158 PHE A O 1
ATOM 1215 N N . LYS A 1 170 ? -8.491 52.462 -19.587 1.00 63.93 159 LYS A N 1
ATOM 1216 C CA . LYS A 1 170 ? -8.375 52.651 -21.030 1.00 67.42 159 LYS A CA 1
ATOM 1217 C C . LYS A 1 170 ? -7.868 54.055 -21.342 1.00 68.85 159 LYS A C 1
ATOM 1218 O O . LYS A 1 170 ? -8.658 54.959 -21.617 1.00 70.66 159 LYS A O 1
ATOM 1224 N N . GLY A 1 171 ? -6.552 54.236 -21.300 1.00 69.69 160 GLY A N 1
ATOM 1225 C CA . GLY A 1 171 ? -5.980 55.542 -21.579 1.00 70.89 160 GLY A CA 1
ATOM 1226 C C . GLY A 1 171 ? -5.616 55.731 -23.039 1.00 71.51 160 GLY A C 1
ATOM 1227 O O . GLY A 1 171 ? -5.907 54.873 -23.875 1.00 71.79 160 GLY A O 1
ATOM 1228 N N . SER A 1 172 ? -4.982 56.859 -23.351 1.00 71.77 161 SER A N 1
ATOM 1229 C CA . SER A 1 172 ? -4.570 57.151 -24.722 1.00 72.04 161 SER A CA 1
ATOM 1230 C C . SER A 1 172 ? -3.689 56.010 -25.219 1.00 71.76 161 SER A C 1
ATOM 1231 O O . SER A 1 172 ? -3.536 55.796 -26.422 1.00 72.42 161 SER A O 1
ATOM 1234 N N . SER A 1 173 ? -3.110 55.284 -24.268 1.00 70.62 162 SER A N 1
ATOM 1235 C CA . SER A 1 173 ? -2.254 54.143 -24.559 1.00 68.54 162 SER A CA 1
ATOM 1236 C C . SER A 1 173 ? -2.728 52.982 -23.690 1.00 66.84 162 SER A C 1
ATOM 1237 O O . SER A 1 173 ? -3.189 53.184 -22.564 1.00 68.42 162 SER A O 1
ATOM 1240 N N . GLN A 1 174 ? -2.618 51.768 -24.216 1.00 62.31 163 GLN A N 1
ATOM 1241 C CA . GLN A 1 174 ? -3.051 50.581 -23.491 1.00 55.49 163 GLN A CA 1
ATOM 1242 C C . GLN A 1 174 ? -1.906 49.930 -22.716 1.00 50.01 163 GLN A C 1
ATOM 1243 O O . GLN A 1 174 ? -0.800 49.768 -23.238 1.00 50.47 163 GLN A O 1
ATOM 1249 N N . THR A 1 175 ? -2.176 49.576 -21.462 1.00 39.74 164 THR A N 1
ATOM 1250 C CA . THR A 1 175 ? -1.187 48.927 -20.609 1.00 32.69 164 THR A CA 1
ATOM 1251 C C . THR A 1 175 ? -1.729 47.576 -20.157 1.00 30.16 164 THR A C 1
ATOM 1252 O O . THR A 1 175 ? -2.861 47.482 -19.684 1.00 27.43 164 THR A O 1
ATOM 1256 N N . GLN A 1 176 ? -0.927 46.529 -20.310 1.00 28.65 165 GLN A N 1
ATOM 1257 C CA . GLN A 1 176 ? -1.341 45.200 -19.885 1.00 29.16 165 GLN A CA 1
ATOM 1258 C C . GLN A 1 176 ? -0.689 44.904 -18.541 1.00 28.95 165 GLN A C 1
ATOM 1259 O O . GLN A 1 176 ? 0.492 45.196 -18.342 1.00 26.62 165 GLN A O 1
ATOM 1265 N N . PHE A 1 177 ? -1.461 44.315 -17.632 1.00 26.72 166 PHE A N 1
ATOM 1266 C CA . PHE A 1 177 ? -0.974 43.967 -16.302 1.00 25.49 166 PHE A CA 1
ATOM 1267 C C . PHE A 1 177 ? -1.267 42.497 -16.036 1.00 24.82 166 PHE A C 1
ATOM 1268 O O . PHE A 1 177 ? -2.425 42.073 -16.059 1.00 24.96 166 PHE A O 1
ATOM 1276 N N . SER A 1 178 ? -0.222 41.722 -15.787 1.00 22.60 167 SER A N 1
ATOM 1277 C CA . SER A 1 178 ? -0.384 40.314 -15.471 1.00 23.89 167 SER A CA 1
ATOM 1278 C C . SER A 1 178 ? 0.415 39.991 -14.223 1.00 23.88 167 SER A C 1
ATOM 1279 O O . SER A 1 178 ? 1.239 40.796 -13.777 1.00 24.97 167 SER A O 1
ATOM 1282 N N . VAL A 1 179 ? 0.166 38.812 -13.664 1.00 22.44 168 VAL A N 1
ATOM 1283 C CA . VAL A 1 179 ? 0.828 38.374 -12.448 1.00 23.53 168 VAL A CA 1
ATOM 1284 C C . VAL A 1 179 ? 1.425 36.980 -12.597 1.00 25.34 168 VAL A C 1
ATOM 1285 O O . VAL A 1 179 ? 0.835 36.107 -13.226 1.00 26.00 168 VAL A O 1
ATOM 1289 N N . VAL A 1 180 ? 2.598 36.781 -12.007 1.00 26.05 169 VAL A N 1
ATOM 1290 C CA . VAL A 1 180 ? 3.261 35.483 -12.030 1.00 26.31 169 VAL A CA 1
ATOM 1291 C C . VAL A 1 180 ? 3.347 34.969 -10.597 1.00 25.99 169 VAL A C 1
ATOM 1292 O O . VAL A 1 180 ? 3.946 35.610 -9.730 1.00 24.82 169 VAL A O 1
ATOM 1296 N N . ARG A 1 181 ? 2.757 33.802 -10.357 1.00 25.72 170 ARG A N 1
ATOM 1297 C CA . ARG A 1 181 ? 2.746 33.209 -9.028 1.00 24.56 170 ARG A CA 1
ATOM 1298 C C . ARG A 1 181 ? 3.420 31.846 -8.950 1.00 27.92 170 ARG A C 1
ATOM 1299 O O . ARG A 1 181 ? 3.014 30.912 -9.641 1.00 26.51 170 ARG A O 1
ATOM 1307 N N . TYR A 1 182 ? 4.447 31.732 -8.114 1.00 27.77 171 TYR A N 1
ATOM 1308 C CA . TYR A 1 182 ? 5.114 30.448 -7.932 1.00 31.68 171 TYR A CA 1
ATOM 1309 C C . TYR A 1 182 ? 5.545 30.224 -6.490 1.00 32.52 171 TYR A C 1
ATOM 1310 O O . TYR A 1 182 ? 5.392 31.104 -5.640 1.00 35.64 171 TYR A O 1
ATOM 1319 N N . GLY A 1 183 ? 6.069 29.036 -6.213 1.00 33.94 172 GLY A N 1
ATOM 1320 C CA . GLY A 1 183 ? 6.471 28.699 -4.859 1.00 33.57 172 GLY A CA 1
ATOM 1321 C C . GLY A 1 183 ? 7.804 29.232 -4.380 1.00 36.89 172 GLY A C 1
ATOM 1322 O O . GLY A 1 183 ? 8.332 30.211 -4.907 1.00 35.94 172 GLY A O 1
ATOM 1323 N N . ASN A 1 184 ? 8.350 28.573 -3.364 1.00 37.10 173 ASN A N 1
ATOM 1324 C CA . ASN A 1 184 ? 9.623 28.979 -2.795 1.00 37.72 173 ASN A CA 1
ATOM 1325 C C . ASN A 1 184 ? 10.726 28.909 -3.838 1.00 37.48 173 ASN A C 1
ATOM 1326 O O . ASN A 1 184 ? 10.733 28.028 -4.698 1.00 37.61 173 ASN A O 1
ATOM 1331 N N . VAL A 1 185 ? 11.649 29.860 -3.764 1.00 37.30 174 VAL A N 1
ATOM 1332 C CA . VAL A 1 185 ? 12.776 29.907 -4.682 1.00 38.50 174 VAL A CA 1
ATOM 1333 C C . VAL A 1 185 ? 13.982 29.316 -3.960 1.00 40.44 174 VAL A C 1
ATOM 1334 O O . VAL A 1 185 ? 14.380 29.803 -2.903 1.00 41.00 174 VAL A O 1
ATOM 1338 N N . VAL A 1 186 ? 14.550 28.257 -4.527 1.00 42.33 175 VAL A N 1
ATOM 1339 C CA . VAL A 1 186 ? 15.710 27.601 -3.934 1.00 43.18 175 VAL A CA 1
ATOM 1340 C C . VAL A 1 186 ? 16.876 28.574 -3.775 1.00 43.79 175 VAL A C 1
ATOM 1341 O O . VAL A 1 186 ? 17.309 29.190 -4.745 1.00 47.08 175 VAL A O 1
ATOM 1345 N N . GLY A 1 187 ? 17.374 28.713 -2.550 1.00 45.13 176 GLY A N 1
ATOM 1346 C CA . GLY A 1 187 ? 18.501 29.596 -2.298 1.00 44.03 176 GLY A CA 1
ATOM 1347 C C . GLY A 1 187 ? 18.198 31.085 -2.335 1.00 46.94 176 GLY A C 1
ATOM 1348 O O . GLY A 1 187 ? 19.100 31.905 -2.518 1.00 45.78 176 GLY A O 1
ATOM 1349 N N . SER A 1 188 ? 16.932 31.444 -2.155 1.00 44.53 177 SER A N 1
ATOM 1350 C CA . SER A 1 188 ? 16.542 32.846 -2.169 1.00 44.70 177 SER A CA 1
ATOM 1351 C C . SER A 1 188 ? 17.209 33.624 -1.034 1.00 44.24 177 SER A C 1
ATOM 1352 O O . SER A 1 188 ? 17.495 33.075 0.031 1.00 40.93 177 SER A O 1
ATOM 1355 N N . ARG A 1 189 ? 17.452 34.909 -1.272 1.00 42.74 178 ARG A N 1
ATOM 1356 C CA . ARG A 1 189 ? 18.081 35.771 -0.279 1.00 43.75 178 ARG A CA 1
ATOM 1357 C C . ARG A 1 189 ? 17.310 35.730 1.046 1.00 45.30 178 ARG A C 1
ATOM 1358 O O . ARG A 1 189 ? 16.136 36.101 1.111 1.00 43.66 178 ARG A O 1
ATOM 1366 N N . GLY A 1 190 ? 17.978 35.261 2.097 1.00 46.87 179 GLY A N 1
ATOM 1367 C CA . GLY A 1 190 ? 17.350 35.180 3.404 1.00 46.16 179 GLY A CA 1
ATOM 1368 C C . GLY A 1 190 ? 16.434 33.984 3.584 1.00 46.61 179 GLY A C 1
ATOM 1369 O O . GLY A 1 190 ? 15.720 33.896 4.583 1.00 47.23 179 GLY A O 1
ATOM 1370 N N . SER A 1 191 ? 16.449 33.059 2.627 1.00 46.08 180 SER A N 1
ATOM 1371 C CA . SER A 1 191 ? 15.599 31.874 2.711 1.00 46.56 180 SER A CA 1
ATOM 1372 C C . SER A 1 191 ? 16.2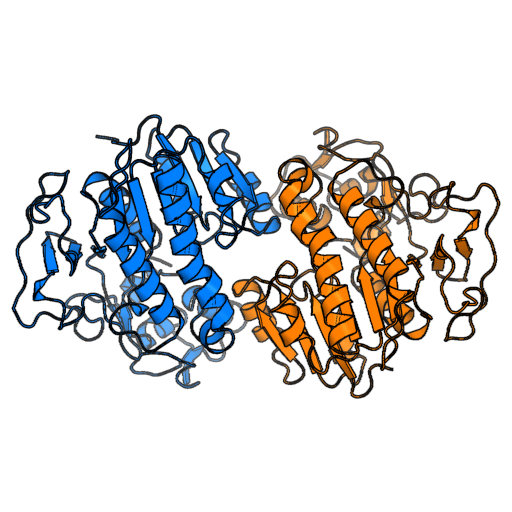45 30.771 3.551 1.00 46.14 180 SER A C 1
ATOM 1373 O O . SER A 1 191 ? 17.321 30.963 4.117 1.00 46.88 180 SER A O 1
ATOM 1376 N N . VAL A 1 192 ? 15.592 29.615 3.621 1.00 45.72 181 VAL A N 1
ATOM 1377 C CA . VAL A 1 192 ? 16.088 28.500 4.424 1.00 47.00 181 VAL A CA 1
ATOM 1378 C C . VAL A 1 192 ? 17.309 27.766 3.871 1.00 48.62 181 VAL A C 1
ATOM 1379 O O . VAL A 1 192 ? 18.190 27.374 4.637 1.00 50.40 181 VAL A O 1
ATOM 1383 N N . VAL A 1 193 ? 17.371 27.576 2.555 1.00 48.90 182 VAL A N 1
ATOM 1384 C CA . VAL A 1 193 ? 18.506 26.871 1.964 1.00 50.48 182 VAL A CA 1
ATOM 1385 C C . VAL A 1 193 ? 19.840 27.510 2.341 1.00 51.66 182 VAL A C 1
ATOM 1386 O O . VAL A 1 193 ? 20.736 26.831 2.842 1.00 51.94 182 VAL A O 1
ATOM 1390 N N . PRO A 1 194 ? 19.995 28.823 2.102 1.00 52.62 183 PRO A N 1
ATOM 1391 C CA . PRO A 1 194 ? 21.259 29.479 2.454 1.00 53.70 183 PRO A CA 1
ATOM 1392 C C . PRO A 1 194 ? 21.529 29.351 3.952 1.00 53.97 183 PRO A C 1
ATOM 1393 O O . PRO A 1 194 ? 22.675 29.223 4.384 1.00 54.35 183 PRO A O 1
ATOM 1397 N N . PHE A 1 195 ? 20.452 29.384 4.731 1.00 55.02 184 PHE A N 1
ATOM 1398 C CA . PHE A 1 195 ? 20.522 29.278 6.184 1.00 56.32 184 PHE A CA 1
ATOM 1399 C C . PHE A 1 195 ? 21.176 27.969 6.624 1.00 57.39 184 PHE A C 1
ATOM 1400 O O . PHE A 1 195 ? 22.110 27.970 7.429 1.00 57.44 184 PHE A O 1
ATOM 1408 N N . PHE A 1 196 ? 20.680 26.855 6.093 1.00 58.00 185 PHE A N 1
ATOM 1409 C CA . PHE A 1 196 ? 21.219 25.542 6.427 1.00 60.18 185 PHE A CA 1
ATOM 1410 C C . PHE A 1 196 ? 22.661 25.393 5.956 1.00 63.24 185 PHE A C 1
ATOM 1411 O O . PHE A 1 196 ? 23.512 24.893 6.694 1.00 63.06 185 PHE A O 1
ATOM 1419 N N . LYS A 1 197 ? 22.933 25.823 4.726 1.00 65.31 186 LYS A N 1
ATOM 1420 C CA . LYS A 1 197 ? 24.283 25.738 4.180 1.00 67.67 186 LYS A CA 1
ATOM 1421 C C . LYS A 1 197 ? 25.267 26.429 5.117 1.00 69.34 186 LYS A C 1
ATOM 1422 O O . LYS A 1 197 ? 26.390 25.960 5.311 1.00 69.13 186 LYS A O 1
ATOM 1428 N N . LYS A 1 198 ? 24.835 27.547 5.696 1.00 70.85 187 LYS A N 1
ATOM 1429 C CA . LYS A 1 198 ? 25.670 28.307 6.618 1.00 73.02 187 LYS A CA 1
ATOM 1430 C C . LYS A 1 198 ? 25.875 27.539 7.920 1.00 74.08 187 LYS A C 1
ATOM 1431 O O . LYS A 1 198 ? 26.996 27.438 8.420 1.00 74.91 187 LYS A O 1
ATOM 1437 N N . LEU A 1 199 ? 24.789 27.001 8.467 1.00 74.33 188 LEU A N 1
ATOM 1438 C CA . LEU A 1 199 ? 24.859 26.238 9.707 1.00 75.24 188 LEU A CA 1
ATOM 1439 C C . LEU A 1 199 ? 25.796 25.048 9.547 1.00 76.00 188 LEU A C 1
ATOM 1440 O O . LEU A 1 199 ? 26.562 24.722 10.454 1.00 75.04 188 LEU A O 1
ATOM 1445 N N . VAL A 1 200 ? 25.728 24.403 8.387 1.00 77.02 189 VAL A N 1
ATOM 1446 C CA . VAL A 1 200 ? 26.570 23.249 8.098 1.00 78.08 189 VAL A CA 1
ATOM 1447 C C . VAL A 1 200 ? 28.020 23.686 7.908 1.00 78.91 189 VAL A C 1
ATOM 1448 O O . VAL A 1 200 ? 28.950 22.925 8.183 1.00 78.84 189 VAL A O 1
ATOM 1452 N N . GLN A 1 201 ? 28.203 24.917 7.440 1.00 79.17 190 GLN A N 1
ATOM 1453 C CA . GLN A 1 201 ? 29.535 25.465 7.210 1.00 79.76 190 GLN A CA 1
ATOM 1454 C C . GLN A 1 201 ? 30.213 25.829 8.527 1.00 80.00 190 GLN A C 1
ATOM 1455 O O . GLN A 1 201 ? 31.425 25.665 8.676 1.00 80.00 190 GLN A O 1
ATOM 1461 N N . ASN A 1 202 ? 29.428 26.323 9.479 1.00 79.69 191 ASN A N 1
ATOM 1462 C CA . ASN A 1 202 ? 29.958 26.712 10.781 1.00 79.91 191 ASN A CA 1
ATOM 1463 C C . ASN A 1 202 ? 30.374 25.498 11.604 1.00 80.00 191 ASN A C 1
ATOM 1464 O O . ASN A 1 202 ? 31.557 25.307 11.888 1.00 80.00 191 ASN A O 1
ATOM 1469 N N . LYS A 1 203 ? 29.397 24.682 11.988 1.00 79.78 192 LYS A N 1
ATOM 1470 C CA . LYS A 1 203 ? 29.666 23.489 12.783 1.00 79.97 192 LYS A CA 1
ATOM 1471 C C . LYS A 1 203 ? 28.680 22.374 12.455 1.00 80.00 192 LYS A C 1
ATOM 1472 O O . LYS A 1 203 ? 29.029 21.195 12.498 1.00 80.00 192 LYS A O 1
ATOM 1478 N N . ALA A 1 204 ? 27.449 22.755 12.130 1.00 80.00 193 ALA A N 1
ATOM 1479 C CA . ALA A 1 204 ? 26.405 21.792 11.794 1.00 80.00 193 ALA A CA 1
ATOM 1480 C C . ALA A 1 204 ? 26.156 20.830 12.952 1.00 80.00 193 ALA A C 1
ATOM 1481 O O . ALA A 1 204 ? 26.314 19.616 12.809 1.00 80.00 193 ALA A O 1
ATOM 1483 N N . SER A 1 205 ? 25.761 21.379 14.096 1.00 79.71 194 SER A N 1
ATOM 1484 C CA . SER A 1 205 ? 25.493 20.569 15.278 1.00 80.00 194 SER A CA 1
ATOM 1485 C C . SER A 1 205 ? 24.043 20.095 15.327 1.00 80.00 194 SER A C 1
ATOM 1486 O O . SER A 1 205 ? 23.763 18.979 15.766 1.00 79.91 194 SER A O 1
ATOM 1489 N N . GLU A 1 206 ? 23.126 20.945 14.875 1.00 80.00 195 GLU A N 1
ATOM 1490 C CA . GLU A 1 206 ? 21.707 20.604 14.880 1.00 79.63 195 GLU A CA 1
ATOM 1491 C C . GLU A 1 206 ? 20.931 21.552 13.960 1.00 78.97 195 GLU A C 1
ATOM 1492 O O . GLU A 1 206 ? 21.022 22.773 14.092 1.00 78.68 195 GLU A O 1
ATOM 1498 N N . ILE A 1 207 ? 20.169 20.978 13.031 1.00 77.82 196 ILE A N 1
ATOM 1499 C CA . ILE A 1 207 ? 19.392 21.755 12.066 1.00 76.71 196 ILE A CA 1
ATOM 1500 C C . ILE A 1 207 ? 17.970 22.099 12.517 1.00 75.47 196 ILE A C 1
ATOM 1501 O O . ILE A 1 207 ? 17.190 21.219 12.883 1.00 74.01 196 ILE A O 1
ATOM 1506 N N . PRO A 1 208 ? 17.618 23.395 12.481 1.00 74.69 197 PRO A N 1
ATOM 1507 C CA . PRO A 1 208 ? 16.302 23.914 12.872 1.00 73.94 197 PRO A CA 1
ATOM 1508 C C . PRO A 1 208 ? 15.161 23.398 11.996 1.00 72.87 197 PRO A C 1
ATOM 1509 O O . PRO A 1 208 ? 15.186 23.549 10.773 1.00 72.43 197 PRO A O 1
ATOM 1513 N N . ILE A 1 209 ? 14.160 22.798 12.631 1.00 71.09 198 ILE A N 1
ATOM 1514 C CA . ILE A 1 209 ? 13.002 22.266 11.922 1.00 69.42 198 ILE A CA 1
ATOM 1515 C C . ILE A 1 209 ? 11.713 22.762 12.570 1.00 68.61 198 ILE A C 1
ATOM 1516 O O . ILE A 1 209 ? 11.417 22.429 13.718 1.00 68.91 198 ILE A O 1
ATOM 1521 N N . THR A 1 210 ? 10.951 23.563 11.832 1.00 66.89 199 THR A N 1
ATOM 1522 C CA . THR A 1 210 ? 9.693 24.096 12.343 1.00 65.77 199 THR A CA 1
ATOM 1523 C C . THR A 1 210 ? 8.732 22.954 12.654 1.00 64.78 199 THR A C 1
ATOM 1524 O O . THR A 1 210 ? 8.319 22.771 13.798 1.00 63.51 199 THR A O 1
ATOM 1528 N N . ASP A 1 211 ? 8.380 22.193 11.621 1.00 64.01 200 ASP A N 1
ATOM 1529 C CA . ASP A 1 211 ? 7.479 21.056 11.760 1.00 62.72 200 ASP A CA 1
ATOM 1530 C C . ASP A 1 211 ? 7.929 19.957 10.803 1.00 62.28 200 ASP A C 1
ATOM 1531 O O . ASP A 1 211 ? 8.442 20.240 9.721 1.00 61.70 200 ASP A O 1
ATOM 1536 N N . ILE A 1 212 ? 7.724 18.707 11.202 1.00 61.53 201 ILE A N 1
ATOM 1537 C CA . ILE A 1 212 ? 8.121 17.563 10.388 1.00 61.05 201 ILE A CA 1
ATOM 1538 C C . ILE A 1 212 ? 7.252 17.379 9.143 1.00 59.43 201 ILE A C 1
ATOM 1539 O O . ILE A 1 212 ? 7.698 16.807 8.148 1.00 58.04 201 ILE A O 1
ATOM 1544 N N . ARG A 1 213 ? 6.017 17.869 9.202 1.00 56.73 202 ARG A N 1
ATOM 1545 C CA . ARG A 1 213 ? 5.069 17.738 8.095 1.00 55.63 202 ARG A CA 1
ATOM 1546 C C . ARG A 1 213 ? 5.233 18.795 7.003 1.00 55.44 202 ARG A C 1
ATOM 1547 O O . ARG A 1 213 ? 4.628 18.703 5.932 1.00 53.60 202 ARG A O 1
ATOM 1555 N N . MET A 1 214 ? 6.057 19.793 7.285 1.00 54.69 203 MET A N 1
ATOM 1556 C CA . MET A 1 214 ? 6.306 20.898 6.369 1.00 54.00 203 MET A CA 1
ATOM 1557 C C . MET A 1 214 ? 6.646 20.510 4.925 1.00 53.12 203 MET A C 1
ATOM 1558 O O . MET A 1 214 ? 7.612 19.786 4.677 1.00 54.49 203 MET A O 1
ATOM 1563 N N . THR A 1 215 ? 5.846 21.001 3.979 1.00 51.26 204 THR A N 1
ATOM 1564 C CA . THR A 1 215 ? 6.069 20.751 2.552 1.00 50.36 204 THR A CA 1
ATOM 1565 C C . THR A 1 215 ? 5.942 22.070 1.789 1.00 48.61 204 THR A C 1
ATOM 1566 O O . THR A 1 215 ? 5.218 22.973 2.212 1.00 46.65 204 THR A O 1
ATOM 1570 N N . ARG A 1 216 ? 6.641 22.175 0.662 1.00 46.80 205 ARG A N 1
ATOM 1571 C CA . ARG A 1 216 ? 6.618 23.395 -0.138 1.00 45.76 205 ARG A CA 1
ATOM 1572 C C . ARG A 1 216 ? 6.871 23.124 -1.617 1.00 46.60 205 ARG A C 1
ATOM 1573 O O . ARG A 1 216 ? 7.414 22.079 -1.983 1.00 45.60 205 ARG A O 1
ATOM 1581 N N . PHE A 1 217 ? 6.462 24.068 -2.464 1.00 45.39 206 PHE A N 1
ATOM 1582 C CA . PHE A 1 217 ? 6.703 23.965 -3.900 1.00 43.93 206 PHE A CA 1
ATOM 1583 C C . PHE A 1 217 ? 8.113 24.512 -4.075 1.00 44.55 206 PHE A C 1
ATOM 1584 O O . PHE A 1 217 ? 8.539 25.388 -3.316 1.00 44.45 206 PHE A O 1
ATOM 1592 N N . TRP A 1 218 ? 8.835 24.013 -5.070 1.00 43.71 207 TRP A N 1
ATOM 1593 C CA . TRP A 1 218 ? 10.185 24.494 -5.311 1.00 43.26 207 TRP A CA 1
ATOM 1594 C C . TRP A 1 218 ? 10.466 24.782 -6.779 1.00 43.78 207 TRP A C 1
ATOM 1595 O O . TRP A 1 218 ? 10.176 23.973 -7.667 1.00 42.05 207 TRP A O 1
ATOM 1606 N N . ILE A 1 219 ? 11.025 25.959 -7.021 1.00 41.66 208 ILE A N 1
ATOM 1607 C CA . ILE A 1 219 ? 11.370 26.392 -8.364 1.00 40.33 208 ILE A CA 1
ATOM 1608 C C . ILE A 1 219 ? 12.728 27.055 -8.221 1.00 38.82 208 ILE A C 1
ATOM 1609 O O . ILE A 1 219 ? 13.038 27.611 -7.168 1.00 39.82 208 ILE A O 1
ATOM 1614 N N . THR A 1 220 ? 13.552 26.982 -9.259 1.00 37.35 209 THR A N 1
ATOM 1615 C CA . THR A 1 220 ? 14.866 27.598 -9.183 1.00 35.68 209 THR A CA 1
ATOM 1616 C C . THR A 1 220 ? 14.766 29.037 -9.642 1.00 34.12 209 THR A C 1
ATOM 1617 O O . THR A 1 220 ? 13.793 29.435 -10.284 1.00 35.79 209 THR A O 1
ATOM 1621 N N . LEU A 1 221 ? 15.788 29.812 -9.315 1.00 36.30 210 LEU A N 1
ATOM 1622 C CA . LEU A 1 221 ? 15.838 31.212 -9.693 1.00 35.59 210 LEU A CA 1
ATOM 1623 C C . LEU A 1 221 ? 15.724 31.320 -11.215 1.00 36.22 210 LEU A C 1
ATOM 1624 O O . LEU A 1 221 ? 14.942 32.120 -11.734 1.00 35.14 210 LEU A O 1
ATOM 1629 N N . ASP A 1 222 ? 16.487 30.494 -11.929 1.00 33.67 211 ASP A N 1
ATOM 1630 C CA . ASP A 1 222 ? 16.464 30.517 -13.389 1.00 34.67 211 ASP A CA 1
ATOM 1631 C C . ASP A 1 222 ? 15.100 30.168 -13.962 1.00 32.45 211 ASP A C 1
ATOM 1632 O O . ASP A 1 222 ? 14.655 30.780 -14.927 1.00 33.43 211 ASP A O 1
ATOM 1637 N N . GLU A 1 223 ? 14.442 29.171 -13.379 1.00 35.22 212 GLU A N 1
ATOM 1638 C CA . GLU A 1 223 ? 13.123 28.768 -13.850 1.00 35.39 212 GLU A CA 1
ATOM 1639 C C . GLU A 1 223 ? 12.111 29.889 -13.639 1.00 32.99 212 GLU A C 1
ATOM 1640 O O . GLU A 1 223 ? 11.276 30.152 -14.502 1.00 33.80 212 GLU A O 1
ATOM 1646 N N . GLY A 1 224 ? 12.189 30.545 -12.486 1.00 33.26 213 GLY A N 1
ATOM 1647 C CA . GLY A 1 224 ? 11.270 31.634 -12.197 1.00 30.36 213 GLY A CA 1
ATOM 1648 C C . GLY A 1 224 ? 11.463 32.785 -13.163 1.00 28.97 213 GLY A C 1
ATOM 1649 O O . GLY A 1 224 ? 10.502 33.315 -13.724 1.00 27.96 213 GLY A O 1
ATOM 1650 N N . VAL A 1 225 ? 12.720 33.174 -13.356 1.00 29.42 214 VAL A N 1
ATOM 1651 C CA . VAL A 1 225 ? 13.060 34.261 -14.261 1.00 29.54 214 VAL A CA 1
ATOM 1652 C C . VAL A 1 225 ? 12.632 33.956 -15.692 1.00 29.94 214 VAL A C 1
ATOM 1653 O O . VAL A 1 225 ? 12.046 34.801 -16.367 1.00 29.62 214 VAL A O 1
ATOM 1657 N N . SER A 1 226 ? 12.926 32.747 -16.158 1.00 30.30 215 SER A N 1
ATOM 1658 C CA . SER A 1 226 ? 12.558 32.364 -17.515 1.00 28.82 215 SER A CA 1
ATOM 1659 C C . SER A 1 226 ? 11.046 32.360 -17.671 1.00 28.18 215 SER A C 1
ATOM 1660 O O . SER A 1 226 ? 10.520 32.755 -18.711 1.00 29.45 215 SER A O 1
ATOM 1663 N N . PHE A 1 227 ? 10.347 31.917 -16.630 1.00 30.61 216 PHE A N 1
ATOM 1664 C CA . PHE A 1 227 ? 8.891 31.869 -16.666 1.00 29.11 216 PHE A CA 1
ATOM 1665 C C . PHE A 1 227 ? 8.316 33.279 -16.810 1.00 26.96 216 PHE A C 1
ATOM 1666 O O . PHE A 1 227 ? 7.370 33.498 -17.569 1.00 27.77 216 PHE A O 1
ATOM 1674 N N . VAL A 1 228 ? 8.889 34.235 -16.084 1.00 27.11 217 VAL A N 1
ATOM 1675 C CA . VAL A 1 228 ? 8.417 35.610 -16.173 1.00 25.09 217 VAL A CA 1
ATOM 1676 C C . VAL A 1 228 ? 8.606 36.105 -17.603 1.00 27.43 217 VAL A C 1
ATOM 1677 O O . VAL A 1 228 ? 7.697 36.699 -18.192 1.00 27.47 217 VAL A O 1
ATOM 1681 N N . LEU A 1 229 ? 9.787 35.858 -18.167 1.00 30.81 218 LEU A N 1
ATOM 1682 C CA . LEU A 1 229 ? 10.066 36.279 -19.535 1.00 29.16 218 LEU A CA 1
ATOM 1683 C C . LEU A 1 229 ? 9.096 35.667 -20.539 1.00 29.72 218 LEU A C 1
ATOM 1684 O O . LEU A 1 229 ? 8.593 36.355 -21.421 1.00 30.61 218 LEU A O 1
ATOM 1689 N N . LYS A 1 230 ? 8.828 34.374 -20.415 1.00 31.00 219 LYS A N 1
ATOM 1690 C CA . LYS A 1 230 ? 7.917 33.750 -21.361 1.00 33.00 219 LYS A CA 1
ATOM 1691 C C . LYS A 1 230 ? 6.498 34.275 -21.143 1.00 33.85 219 LYS A C 1
ATOM 1692 O O . LYS A 1 230 ? 5.729 34.424 -22.096 1.00 31.48 219 LYS A O 1
ATOM 1698 N N . SER A 1 231 ? 6.156 34.571 -19.891 1.00 30.79 220 SER A N 1
ATOM 1699 C CA . SER A 1 231 ? 4.831 35.103 -19.585 1.00 28.67 220 SER A CA 1
ATOM 1700 C C . SER A 1 231 ? 4.633 36.423 -20.337 1.00 27.84 220 SER A C 1
ATOM 1701 O O . SER A 1 231 ? 3.536 36.722 -20.803 1.00 31.14 220 SER A O 1
ATOM 1704 N N . LEU A 1 232 ? 5.700 37.207 -20.459 1.00 30.51 221 LEU A N 1
ATOM 1705 C CA . LEU A 1 232 ? 5.637 38.480 -21.177 1.00 30.60 221 LEU A CA 1
ATOM 1706 C C . LEU A 1 232 ? 5.254 38.259 -22.632 1.00 33.50 221 LEU A C 1
ATOM 1707 O O . LEU A 1 232 ? 4.482 39.022 -23.217 1.00 32.03 221 LEU A O 1
ATOM 1712 N N . LYS A 1 233 ? 5.814 37.204 -23.210 1.00 34.80 222 LYS A N 1
ATOM 1713 C CA . LYS A 1 233 ? 5.586 36.875 -24.607 1.00 37.88 222 LYS A CA 1
ATOM 1714 C C . LYS A 1 233 ? 4.204 36.312 -24.925 1.00 39.73 222 LYS A C 1
ATOM 1715 O O . LYS A 1 233 ? 3.744 36.410 -26.060 1.00 41.77 222 LYS A O 1
ATOM 1721 N N . ARG A 1 234 ? 3.524 35.741 -23.938 1.00 39.49 223 ARG A N 1
ATOM 1722 C CA . ARG A 1 234 ? 2.206 35.186 -24.213 1.00 40.24 223 ARG A CA 1
ATOM 1723 C C . ARG A 1 234 ? 1.019 35.844 -23.516 1.00 39.17 223 ARG A C 1
ATOM 1724 O O . ARG A 1 234 ? -0.127 35.479 -23.775 1.00 39.13 223 ARG A O 1
ATOM 1732 N N . MET A 1 235 ? 1.284 36.836 -22.671 1.00 36.03 224 MET A N 1
ATOM 1733 C CA . MET A 1 235 ? 0.224 37.514 -21.927 1.00 33.22 224 MET A CA 1
ATOM 1734 C C . MET A 1 235 ? -0.660 38.462 -22.737 1.00 32.42 224 MET A C 1
ATOM 1735 O O . MET A 1 235 ? -0.206 39.103 -23.689 1.00 32.06 224 MET A O 1
ATOM 1740 N N . HIS A 1 236 ? -1.931 38.533 -22.339 1.00 30.80 225 HIS A N 1
ATOM 1741 C CA . HIS A 1 236 ? -2.925 39.410 -22.953 1.00 30.67 225 HIS A CA 1
ATOM 1742 C C . HIS A 1 236 ? -3.205 40.511 -21.929 1.00 31.08 225 HIS A C 1
ATOM 1743 O O . HIS A 1 236 ? -3.701 41.587 -22.262 1.00 31.47 225 HIS A O 1
ATOM 1750 N N . GLY A 1 237 ? -2.877 40.220 -20.676 1.00 32.38 226 GLY A N 1
ATOM 1751 C CA . GLY A 1 237 ? -3.115 41.165 -19.601 1.00 30.99 226 GLY A CA 1
ATOM 1752 C C . GLY A 1 237 ? -4.293 40.684 -18.774 1.00 30.72 226 GLY A C 1
ATOM 1753 O O . GLY A 1 237 ? -5.367 40.428 -19.320 1.00 27.97 226 GLY A O 1
ATOM 1754 N N . GLY A 1 238 ? -4.089 40.542 -17.468 1.00 28.03 227 GLY A N 1
ATOM 1755 C CA . GLY A 1 238 ? -5.154 40.095 -16.589 1.00 27.38 227 GLY A CA 1
ATOM 1756 C C . GLY A 1 238 ? -4.900 38.720 -16.005 1.00 27.46 227 GLY A C 1
ATOM 1757 O O . GLY A 1 238 ? -5.530 38.322 -15.025 1.00 29.83 227 GLY A O 1
ATOM 1758 N N . GLU A 1 239 ? -3.958 37.994 -16.592 1.00 28.08 228 GLU A N 1
ATOM 1759 C CA . GLU A 1 239 ? -3.645 36.648 -16.131 1.00 30.10 228 GLU A CA 1
ATOM 1760 C C . GLU A 1 239 ? -2.790 36.553 -14.874 1.00 30.26 228 GLU A C 1
ATOM 1761 O O . GLU A 1 239 ? -2.024 37.460 -14.551 1.00 27.89 228 GLU A O 1
ATOM 1767 N N . ILE A 1 240 ? -2.955 35.438 -14.167 1.00 27.51 229 ILE A N 1
ATOM 1768 C CA . ILE A 1 240 ? -2.125 35.106 -13.023 1.00 27.58 229 ILE A CA 1
ATOM 1769 C C . ILE A 1 240 ? -1.499 33.809 -13.533 1.00 30.20 229 ILE A C 1
ATOM 1770 O O . ILE A 1 240 ? -2.161 32.769 -13.585 1.00 31.66 229 ILE A O 1
ATOM 1775 N N . PHE A 1 241 ? -0.243 33.882 -13.955 1.00 28.22 230 PHE A N 1
ATOM 1776 C CA . PHE A 1 241 ? 0.449 32.709 -14.468 1.00 29.37 230 PHE A CA 1
ATOM 1777 C C . PHE A 1 241 ? 1.032 31.862 -13.352 1.00 29.11 230 PHE A C 1
ATOM 1778 O O . PHE A 1 241 ? 1.684 32.373 -12.443 1.00 27.96 230 PHE A O 1
ATOM 1786 N N . VAL A 1 242 ? 0.795 30.557 -13.435 1.00 31.33 231 VAL A N 1
ATOM 1787 C CA . VAL A 1 242 ? 1.299 29.613 -12.451 1.00 31.71 231 VAL A CA 1
ATOM 1788 C C . VAL A 1 242 ? 2.054 28.502 -13.175 1.00 34.76 231 VAL A C 1
ATOM 1789 O O . VAL A 1 242 ? 1.510 27.847 -14.060 1.00 33.51 231 VAL A O 1
ATOM 1793 N N . PRO A 1 243 ? 3.327 28.285 -12.817 1.00 35.56 232 PRO A N 1
ATOM 1794 C CA . PRO A 1 243 ? 4.116 27.236 -13.467 1.00 37.66 232 PRO A CA 1
ATOM 1795 C C . PRO A 1 243 ? 3.961 25.892 -12.757 1.00 38.84 232 PRO A C 1
ATOM 1796 O O . PRO A 1 243 ? 3.737 25.843 -11.547 1.00 36.33 232 PRO A O 1
ATOM 1800 N N . LYS A 1 244 ? 4.069 24.803 -13.510 1.00 40.45 233 LYS A N 1
ATOM 1801 C CA . LYS A 1 244 ? 3.970 23.479 -12.911 1.00 41.36 233 LYS A CA 1
ATOM 1802 C C . LYS A 1 244 ? 5.334 23.179 -12.306 1.00 41.01 233 LYS A C 1
ATOM 1803 O O . LYS A 1 244 ? 6.328 23.081 -13.023 1.00 41.24 233 LYS A O 1
ATOM 1809 N N . ILE A 1 245 ? 5.383 23.055 -10.984 1.00 41.01 234 ILE A N 1
ATOM 1810 C CA . ILE A 1 245 ? 6.640 22.799 -10.296 1.00 44.06 234 ILE A CA 1
ATOM 1811 C C . ILE A 1 245 ? 6.562 21.686 -9.254 1.00 46.44 234 ILE A C 1
ATOM 1812 O O . ILE A 1 245 ? 5.485 21.355 -8.762 1.00 46.23 234 ILE A O 1
ATOM 1817 N N . PRO A 1 246 ? 7.718 21.092 -8.911 1.00 49.11 235 PRO A N 1
ATOM 1818 C CA . PRO A 1 246 ? 7.847 20.005 -7.933 1.00 50.64 235 PRO A CA 1
ATOM 1819 C C . PRO A 1 246 ? 7.651 20.432 -6.478 1.00 51.87 235 PRO A C 1
ATOM 1820 O O . PRO A 1 246 ? 7.737 21.616 -6.144 1.00 50.27 235 PRO A O 1
ATOM 1824 N N . SER A 1 247 ? 7.402 19.445 -5.621 1.00 53.40 236 SER A N 1
ATOM 1825 C CA . SER A 1 247 ? 7.210 19.673 -4.195 1.00 54.71 236 SER A CA 1
ATOM 1826 C C . SER A 1 247 ? 8.248 18.860 -3.427 1.00 56.17 236 SER A C 1
ATOM 1827 O O . SER A 1 247 ? 8.658 17.790 -3.873 1.00 57.68 236 SER A O 1
ATOM 1830 N N . MET A 1 248 ? 8.677 19.368 -2.276 1.00 56.69 237 MET A N 1
ATOM 1831 C CA . MET A 1 248 ? 9.654 18.661 -1.458 1.00 57.45 237 MET A CA 1
ATOM 1832 C C . MET A 1 248 ? 9.374 18.829 0.031 1.00 58.19 237 MET A C 1
ATOM 1833 O O . MET A 1 248 ? 9.022 19.916 0.493 1.00 57.94 237 MET A O 1
ATOM 1838 N N . LYS A 1 249 ? 9.528 17.738 0.775 1.00 57.88 238 LYS A N 1
ATOM 1839 C CA . LYS A 1 249 ? 9.305 17.740 2.214 1.00 57.86 238 LYS A CA 1
ATOM 1840 C C . LYS A 1 249 ? 10.512 18.387 2.890 1.00 58.11 238 LYS A C 1
ATOM 1841 O O . LYS A 1 249 ? 11.652 18.125 2.510 1.00 57.91 238 LYS A O 1
ATOM 1847 N N . MET A 1 250 ? 10.263 19.237 3.882 1.00 58.82 239 MET A N 1
ATOM 1848 C CA . MET A 1 250 ? 11.349 19.917 4.584 1.00 59.96 239 MET A CA 1
ATOM 1849 C C . MET A 1 250 ? 12.344 18.973 5.250 1.00 61.28 239 MET A C 1
ATOM 1850 O O . MET A 1 250 ? 13.507 19.330 5.449 1.00 60.81 239 MET A O 1
ATOM 1855 N N . THR A 1 251 ? 11.893 17.772 5.597 1.00 61.96 240 THR A N 1
ATOM 1856 C CA . THR A 1 251 ? 12.774 16.799 6.231 1.00 62.55 240 THR A CA 1
ATOM 1857 C C . THR A 1 251 ? 13.801 16.282 5.227 1.00 62.60 240 THR A C 1
ATOM 1858 O O . THR A 1 251 ? 14.985 16.161 5.543 1.00 61.25 240 THR A O 1
ATOM 1862 N N . ASP A 1 252 ? 13.345 15.985 4.015 1.00 64.11 241 ASP A N 1
ATOM 1863 C CA . ASP A 1 252 ? 14.235 15.490 2.973 1.00 66.13 241 ASP A CA 1
ATOM 1864 C C . ASP A 1 252 ? 15.180 16.598 2.522 1.00 67.16 241 ASP A C 1
ATOM 1865 O O . ASP A 1 252 ? 16.283 16.333 2.045 1.00 67.84 241 ASP A O 1
ATOM 1870 N N . LEU A 1 253 ? 14.739 17.842 2.679 1.00 68.33 242 LEU A N 1
ATOM 1871 C CA . LEU A 1 253 ? 15.542 18.996 2.296 1.00 69.60 242 LEU A CA 1
ATOM 1872 C C . LEU A 1 253 ? 16.751 19.102 3.218 1.00 70.79 242 LEU A C 1
ATOM 1873 O O . LEU A 1 253 ? 17.875 19.325 2.767 1.00 70.71 242 LEU A O 1
ATOM 1878 N N . ALA A 1 254 ? 16.507 18.937 4.514 1.00 72.74 243 ALA A N 1
ATOM 1879 C CA . ALA A 1 254 ? 17.560 19.019 5.520 1.00 74.74 243 ALA A CA 1
ATOM 1880 C C . ALA A 1 254 ? 18.619 17.931 5.355 1.00 76.40 243 ALA A C 1
ATOM 1881 O O . ALA A 1 254 ? 19.815 18.224 5.327 1.00 77.01 243 ALA A O 1
ATOM 1883 N N . LYS A 1 255 ? 18.182 16.679 5.246 1.00 77.38 244 LYS A N 1
ATOM 1884 C CA . LYS A 1 255 ? 19.110 15.562 5.094 1.00 78.28 244 LYS A CA 1
ATOM 1885 C C . LYS A 1 255 ? 20.010 15.756 3.878 1.00 78.80 244 LYS A C 1
ATOM 1886 O O . LYS A 1 255 ? 21.135 15.257 3.840 1.00 78.94 244 LYS A O 1
ATOM 1892 N N . ALA A 1 256 ? 19.507 16.487 2.888 1.00 79.28 245 ALA A N 1
ATOM 1893 C CA . ALA A 1 256 ? 20.259 16.752 1.669 1.00 79.46 245 ALA A CA 1
ATOM 1894 C C . ALA A 1 256 ? 21.329 17.818 1.892 1.00 79.82 245 ALA A C 1
ATOM 1895 O O . ALA A 1 256 ? 22.426 17.728 1.338 1.00 80.00 245 ALA A O 1
ATOM 1897 N N . LEU A 1 257 ? 21.008 18.823 2.702 1.00 79.63 246 LEU A N 1
ATOM 1898 C CA . LEU A 1 257 ? 21.946 19.905 2.992 1.00 79.96 246 LEU A CA 1
ATOM 1899 C C . LEU A 1 257 ? 22.838 19.583 4.189 1.00 80.00 246 LEU A C 1
ATOM 1900 O O . LEU A 1 257 ? 23.654 20.406 4.606 1.00 80.00 246 LEU A O 1
ATOM 1905 N N . ALA A 1 258 ? 22.674 18.382 4.735 1.00 80.00 247 ALA A N 1
ATOM 1906 C CA . ALA A 1 258 ? 23.460 17.931 5.879 1.00 79.86 247 ALA A CA 1
ATOM 1907 C C . ALA A 1 258 ? 23.083 16.490 6.209 1.00 79.83 247 ALA A C 1
ATOM 1908 O O . ALA A 1 258 ? 22.332 16.234 7.150 1.00 79.55 247 ALA A O 1
ATOM 1910 N N . PRO A 1 259 ? 23.606 15.529 5.430 1.00 80.00 248 PRO A N 1
ATOM 1911 C CA . PRO A 1 259 ? 23.355 14.092 5.592 1.00 79.70 248 PRO A CA 1
ATOM 1912 C C . PRO A 1 259 ? 23.475 13.578 7.027 1.00 79.61 248 PRO A C 1
ATOM 1913 O O . PRO A 1 259 ? 22.501 13.093 7.603 1.00 79.45 248 PRO A O 1
ATOM 1917 N N . ASN A 1 260 ? 24.672 13.682 7.595 1.00 79.69 249 ASN A N 1
ATOM 1918 C CA . ASN A 1 260 ? 24.914 13.216 8.955 1.00 79.90 249 ASN A CA 1
ATOM 1919 C C . ASN A 1 260 ? 24.859 14.334 9.992 1.00 79.96 249 ASN A C 1
ATOM 1920 O O . ASN A 1 260 ? 25.857 14.646 10.643 1.00 80.00 249 ASN A O 1
ATOM 1925 N N . THR A 1 261 ? 23.679 14.928 10.141 1.00 79.94 250 THR A N 1
ATOM 1926 C CA . THR A 1 261 ? 23.466 16.005 11.102 1.00 79.71 250 THR A CA 1
ATOM 1927 C C . THR A 1 261 ? 22.077 15.853 11.721 1.00 79.37 250 THR A C 1
ATOM 1928 O O . THR A 1 261 ? 21.088 15.677 11.010 1.00 79.99 250 THR A O 1
ATOM 1932 N N . PRO A 1 262 ? 21.989 15.914 13.059 1.00 78.65 251 PRO A N 1
ATOM 1933 C CA . PRO A 1 262 ? 20.712 15.780 13.768 1.00 78.27 251 PRO A CA 1
ATOM 1934 C C . PRO A 1 262 ? 19.825 17.018 13.657 1.00 77.77 251 PRO A C 1
ATOM 1935 O O . PRO A 1 262 ? 20.305 18.148 13.740 1.00 77.61 251 PRO A O 1
ATOM 1939 N N . THR A 1 263 ? 18.527 16.797 13.470 1.00 76.90 252 THR A N 1
ATOM 1940 C CA . THR A 1 263 ? 17.577 17.898 13.356 1.00 75.87 252 THR A CA 1
ATOM 1941 C C . THR A 1 263 ? 17.008 18.260 14.726 1.00 74.79 252 THR A C 1
ATOM 1942 O O . THR A 1 263 ? 17.191 17.530 15.701 1.00 74.79 252 THR A O 1
ATOM 1946 N N . LYS A 1 264 ? 16.319 19.395 14.790 1.00 72.94 253 LYS A N 1
ATOM 1947 C CA . LYS A 1 264 ? 15.717 19.865 16.031 1.00 70.85 253 LYS A CA 1
ATOM 1948 C C . LYS A 1 264 ? 14.414 20.595 15.733 1.00 69.98 253 LYS A C 1
ATOM 1949 O O . LYS A 1 264 ? 14.396 21.548 14.954 1.00 69.67 253 LYS A O 1
ATOM 1955 N N . ILE A 1 265 ? 13.328 20.147 16.353 1.00 67.69 254 ILE A N 1
ATOM 1956 C CA . ILE A 1 265 ? 12.029 20.776 16.150 1.00 66.09 254 ILE A CA 1
ATOM 1957 C C . ILE A 1 265 ? 11.951 22.069 16.958 1.00 64.92 254 ILE A C 1
ATOM 1958 O O . ILE A 1 265 ? 12.034 22.050 18.187 1.00 65.24 254 ILE A O 1
ATOM 1963 N N . ILE A 1 266 ? 11.796 23.190 16.261 1.00 62.23 255 ILE A N 1
ATOM 1964 C CA . ILE A 1 266 ? 11.716 24.492 16.913 1.00 60.50 255 ILE A CA 1
ATOM 1965 C C . ILE A 1 266 ? 10.277 25.006 16.971 1.00 58.21 255 ILE A C 1
ATOM 1966 O O . ILE A 1 266 ? 9.975 25.957 17.692 1.00 56.45 255 ILE A O 1
ATOM 1971 N N . GLY A 1 267 ? 9.391 24.365 16.217 1.00 55.87 256 GLY A N 1
ATOM 1972 C CA . GLY A 1 267 ? 7.998 24.775 16.215 1.00 54.57 256 GLY A CA 1
ATOM 1973 C C . GLY A 1 267 ? 7.634 25.665 15.044 1.00 52.36 256 GLY A C 1
ATOM 1974 O O . GLY A 1 267 ? 8.499 26.291 14.433 1.00 52.19 256 GLY A O 1
ATOM 1975 N N . ILE A 1 268 ? 6.343 25.722 14.733 1.00 51.21 257 ILE A N 1
ATOM 1976 C CA . ILE A 1 268 ? 5.852 26.535 13.629 1.00 48.79 257 ILE A CA 1
ATOM 1977 C C . ILE A 1 268 ? 5.998 28.023 13.933 1.00 47.79 257 ILE A C 1
ATOM 1978 O O . ILE A 1 268 ? 5.572 28.495 14.986 1.00 46.95 257 ILE A O 1
ATOM 1983 N N . ARG A 1 269 ? 6.599 28.758 13.002 1.00 45.17 258 ARG A N 1
ATOM 1984 C CA . ARG A 1 269 ? 6.800 30.191 13.172 1.00 43.46 258 ARG A CA 1
ATOM 1985 C C . ARG A 1 269 ? 5.492 30.950 12.931 1.00 42.27 258 ARG A C 1
ATOM 1986 O O . ARG A 1 269 ? 4.532 30.398 12.396 1.00 43.12 258 ARG A O 1
ATOM 1994 N N . PRO A 1 270 ? 5.438 32.229 13.332 1.00 41.64 259 PRO A N 1
ATOM 1995 C CA . PRO A 1 270 ? 4.228 33.038 13.143 1.00 41.40 259 PRO A CA 1
ATOM 1996 C C . PRO A 1 270 ? 3.706 33.065 11.701 1.00 40.66 259 PRO A C 1
ATOM 1997 O O . PRO A 1 270 ? 4.474 33.268 10.760 1.00 42.70 259 PRO A O 1
ATOM 2001 N N . GLY A 1 271 ? 2.398 32.846 11.551 1.00 38.37 260 GLY A N 1
ATOM 2002 C CA . GLY A 1 271 ? 1.745 32.868 10.249 1.00 36.68 260 GLY A CA 1
ATOM 2003 C C . GLY A 1 271 ? 2.174 31.840 9.217 1.00 38.12 260 GLY A C 1
ATOM 2004 O O . GLY A 1 271 ? 2.067 32.080 8.019 1.00 39.77 260 GLY A O 1
ATOM 2005 N N . GLU A 1 272 ? 2.631 30.680 9.664 1.00 39.88 261 GLU A N 1
ATOM 2006 C CA . GLU A 1 272 ? 3.091 29.663 8.730 1.00 40.99 261 GLU A CA 1
ATOM 2007 C C . GLU A 1 272 ? 2.093 28.542 8.440 1.00 39.56 261 GLU A C 1
ATOM 2008 O O . GLU A 1 272 ? 1.334 28.126 9.312 1.00 38.15 261 GLU A O 1
ATOM 2014 N N . LYS A 1 273 ? 2.086 28.072 7.195 1.00 40.91 262 LYS A N 1
ATOM 2015 C CA . LYS A 1 273 ? 1.210 26.974 6.789 1.00 40.84 262 LYS A CA 1
ATOM 2016 C C . LYS A 1 273 ? 2.066 25.720 6.755 1.00 43.36 262 LYS A C 1
ATOM 2017 O O . LYS A 1 273 ? 3.290 25.807 6.662 1.00 45.38 262 LYS A O 1
ATOM 2023 N N . LEU A 1 274 ? 1.428 24.556 6.828 1.00 43.90 263 LEU A N 1
ATOM 2024 C CA . LEU A 1 274 ? 2.159 23.297 6.770 1.00 45.51 263 LEU A CA 1
ATOM 2025 C C . LEU A 1 274 ? 2.366 22.979 5.298 1.00 44.64 263 LEU A C 1
ATOM 2026 O O . LEU A 1 274 ? 3.421 22.489 4.892 1.00 44.53 263 LEU A O 1
ATOM 2031 N N . HIS A 1 275 ? 1.343 23.278 4.505 1.00 44.11 264 HIS A N 1
ATOM 2032 C CA . HIS A 1 275 ? 1.369 23.044 3.069 1.00 44.22 264 HIS A CA 1
ATOM 2033 C C . HIS A 1 275 ? 0.900 24.317 2.368 1.00 42.58 264 HIS A C 1
ATOM 2034 O O . HIS A 1 275 ? 0.101 25.075 2.919 1.00 40.31 264 HIS A O 1
ATOM 2041 N N . GLU A 1 276 ? 1.395 24.547 1.156 1.00 40.28 265 GLU A N 1
ATOM 2042 C CA . GLU A 1 276 ? 1.034 25.738 0.396 1.00 39.27 265 GLU A CA 1
ATOM 2043 C C . GLU A 1 276 ? 0.073 25.417 -0.742 1.00 39.90 265 GLU A C 1
ATOM 2044 O O . GLU A 1 276 ? -0.003 24.280 -1.207 1.00 41.63 265 GLU A O 1
ATOM 2050 N N . VAL A 1 277 ? -0.660 26.434 -1.183 1.00 40.20 266 VAL A N 1
ATOM 2051 C CA . VAL A 1 277 ? -1.616 26.296 -2.277 1.00 40.05 266 VAL A CA 1
ATOM 2052 C C . VAL A 1 277 ? -1.208 27.278 -3.376 1.00 41.60 266 VAL A C 1
ATOM 2053 O O . VAL A 1 277 ? -0.696 28.362 -3.086 1.00 40.00 266 VAL A O 1
ATOM 2057 N N . MET A 1 278 ? -1.420 26.906 -4.633 1.00 40.85 267 MET A N 1
ATOM 2058 C CA . MET A 1 278 ? -1.062 27.796 -5.732 1.00 41.94 267 MET A CA 1
ATOM 2059 C C . MET A 1 278 ? -2.310 28.153 -6.536 1.00 40.73 267 MET A C 1
ATOM 2060 O O . MET A 1 278 ? -2.422 29.248 -7.088 1.00 37.77 267 MET A O 1
ATOM 2065 N N . ILE A 1 279 ? -3.250 27.216 -6.592 1.00 40.07 268 ILE A N 1
ATOM 2066 C CA . ILE A 1 279 ? -4.513 27.435 -7.282 1.00 40.34 268 ILE A CA 1
ATOM 2067 C C . ILE A 1 279 ? -5.618 26.946 -6.353 1.00 41.83 268 ILE A C 1
ATOM 2068 O O . ILE A 1 279 ? -5.865 25.743 -6.243 1.00 42.23 268 ILE A O 1
ATOM 2073 N N . PRO A 1 280 ? -6.284 27.878 -5.655 1.00 41.28 269 PRO A N 1
ATOM 2074 C CA . PRO A 1 280 ? -7.368 27.554 -4.724 1.00 42.85 269 PRO A CA 1
ATOM 2075 C C . PRO A 1 280 ? -8.463 26.698 -5.346 1.00 41.61 269 PRO A C 1
ATOM 2076 O O . PRO A 1 280 ? -8.809 26.859 -6.516 1.00 39.07 269 PRO A O 1
ATOM 2080 N N . LYS A 1 281 ? -9.003 25.788 -4.547 1.00 44.14 270 LYS A N 1
ATOM 2081 C CA . LYS A 1 281 ? -10.071 24.913 -4.997 1.00 44.65 270 LYS A CA 1
ATOM 2082 C C . LYS A 1 281 ? -11.248 25.772 -5.451 1.00 43.03 270 LYS A C 1
ATOM 2083 O O . LYS A 1 281 ? -11.873 25.491 -6.468 1.00 42.62 270 LYS A O 1
ATOM 2089 N N . ASP A 1 282 ? -11.532 26.833 -4.700 1.00 43.64 271 ASP A N 1
ATOM 2090 C CA . ASP A 1 282 ? -12.642 27.727 -5.020 1.00 45.23 271 ASP A CA 1
ATOM 2091 C C . ASP A 1 282 ? -12.459 28.577 -6.273 1.00 45.13 271 ASP A C 1
ATOM 2092 O O . ASP A 1 282 ? -13.372 29.298 -6.668 1.00 46.99 271 ASP A O 1
ATOM 2097 N N . GLU A 1 283 ? -11.294 28.498 -6.904 1.00 44.64 272 GLU A N 1
ATOM 2098 C CA . GLU A 1 283 ? -11.059 29.279 -8.115 1.00 46.65 272 GLU A CA 1
ATOM 2099 C C . GLU A 1 283 ? -10.735 28.393 -9.309 1.00 45.90 272 GLU A C 1
ATOM 2100 O O . GLU A 1 283 ? -10.412 28.889 -10.386 1.00 46.20 272 GLU A O 1
ATOM 2106 N N . SER A 1 284 ? -10.828 27.082 -9.117 1.00 47.21 273 SER A N 1
ATOM 2107 C CA . SER A 1 284 ? -10.531 26.136 -10.188 1.00 48.14 273 SER A CA 1
ATOM 2108 C C . SER A 1 284 ? -11.366 26.417 -11.435 1.00 46.79 273 SER A C 1
ATOM 2109 O O . SER A 1 284 ? -10.918 26.188 -12.558 1.00 47.27 273 SER A O 1
ATOM 2112 N N . HIS A 1 285 ? -12.574 26.927 -11.234 1.00 44.94 274 HIS A N 1
ATOM 2113 C CA . HIS A 1 285 ? -13.467 27.231 -12.344 1.00 45.38 274 HIS A CA 1
ATOM 2114 C C . HIS A 1 285 ? -12.929 28.349 -13.237 1.00 45.87 274 HIS A C 1
ATOM 2115 O O . HIS A 1 285 ? -13.425 28.564 -14.343 1.00 44.76 274 HIS A O 1
ATOM 2122 N N . LEU A 1 286 ? -11.911 29.054 -12.752 1.00 44.70 275 LEU A N 1
ATOM 2123 C CA . LEU A 1 286 ? -11.301 30.149 -13.503 1.00 42.58 275 LEU A CA 1
ATOM 2124 C C . LEU A 1 286 ? -9.987 29.701 -14.129 1.00 40.77 275 LEU A C 1
ATOM 2125 O O . LEU A 1 286 ? -9.461 30.354 -15.030 1.00 39.47 275 LEU A O 1
ATOM 2130 N N . ALA A 1 287 ? -9.467 28.578 -13.646 1.00 41.54 276 ALA A N 1
ATOM 2131 C CA . ALA A 1 287 ? -8.192 28.050 -14.117 1.00 43.18 276 ALA A CA 1
ATOM 2132 C C . ALA A 1 287 ? -8.206 27.373 -15.486 1.00 44.51 276 ALA A C 1
ATOM 2133 O O . ALA A 1 287 ? -9.180 26.725 -15.873 1.00 45.72 276 ALA A O 1
ATOM 2135 N N . LEU A 1 288 ? -7.102 27.541 -16.209 1.00 45.00 277 LEU A N 1
ATOM 2136 C CA . LEU A 1 288 ? -6.912 26.945 -17.527 1.00 43.59 277 LEU A CA 1
ATOM 2137 C C . LEU A 1 288 ? -5.555 26.254 -17.524 1.00 44.51 277 LEU A C 1
ATOM 2138 O O . LEU A 1 288 ? -4.551 26.847 -17.123 1.00 40.69 277 LEU A O 1
ATOM 2143 N N . GLU A 1 289 ? -5.525 25.002 -17.970 1.00 46.35 278 GLU A N 1
ATOM 2144 C CA . GLU A 1 289 ? -4.289 24.235 -17.992 1.00 47.09 278 GLU A CA 1
ATOM 2145 C C . GLU A 1 289 ? -3.590 24.258 -19.346 1.00 48.52 278 GLU A C 1
ATOM 2146 O O . GLU A 1 289 ? -4.232 24.317 -20.396 1.00 49.11 278 GLU A O 1
ATOM 2152 N N . PHE A 1 290 ? -2.264 24.213 -19.301 1.00 47.33 279 PHE A N 1
ATOM 2153 C CA . PHE A 1 290 ? -1.431 24.214 -20.494 1.00 46.85 279 PHE A CA 1
ATOM 2154 C C . PHE A 1 290 ? -0.348 23.167 -20.294 1.00 47.59 279 PHE A C 1
ATOM 2155 O O . PHE A 1 290 ? -0.237 22.586 -19.214 1.00 48.03 279 PHE A O 1
ATOM 2163 N N . GLU A 1 291 ? 0.451 22.932 -21.329 1.00 49.19 280 GLU A N 1
ATOM 2164 C CA . GLU A 1 291 ? 1.518 21.939 -21.264 1.00 51.67 280 GLU A CA 1
ATOM 2165 C C . GLU A 1 291 ? 2.276 21.968 -19.937 1.00 50.96 280 GLU A C 1
ATOM 2166 O O . GLU A 1 291 ? 2.300 20.974 -19.210 1.00 48.87 280 GLU A O 1
ATOM 2172 N N . ASP A 1 292 ? 2.883 23.104 -19.611 1.00 50.30 281 ASP A N 1
ATOM 2173 C CA . ASP A 1 292 ? 3.641 23.201 -18.369 1.00 50.05 281 ASP A CA 1
ATOM 2174 C C . ASP A 1 292 ? 3.296 24.380 -17.459 1.00 47.45 281 ASP A C 1
ATOM 2175 O O . ASP A 1 292 ? 4.118 24.793 -16.640 1.00 46.45 281 ASP A O 1
ATOM 2180 N N . PHE A 1 293 ? 2.088 24.918 -17.591 1.00 44.17 282 PHE A N 1
ATOM 2181 C CA . PHE A 1 293 ? 1.677 26.034 -16.745 1.00 44.31 282 PHE A CA 1
ATOM 2182 C C . PHE A 1 293 ? 0.164 26.219 -16.744 1.00 44.51 282 PHE A C 1
ATOM 2183 O O . PHE A 1 293 ? -0.539 25.676 -17.595 1.00 45.18 282 PHE A O 1
ATOM 2191 N N . PHE A 1 294 ? -0.323 26.989 -15.774 1.00 43.14 283 PHE A N 1
ATOM 2192 C CA . PHE A 1 294 ? -1.746 27.268 -15.632 1.00 42.17 283 PHE A CA 1
ATOM 2193 C C . PHE A 1 294 ? -1.994 28.767 -15.728 1.00 42.49 283 PHE A C 1
ATOM 2194 O O . PHE A 1 294 ? -1.081 29.574 -15.552 1.00 41.53 283 PHE A O 1
ATOM 2202 N N . ILE A 1 295 ? -3.240 29.129 -16.004 1.00 40.14 284 ILE A N 1
ATOM 2203 C CA . ILE A 1 295 ? -3.637 30.524 -16.053 1.00 39.70 284 ILE A CA 1
ATOM 2204 C C . ILE A 1 295 ? -4.909 30.661 -15.233 1.00 39.03 284 ILE A C 1
ATOM 2205 O O . ILE A 1 295 ? -5.913 30.014 -15.525 1.00 39.45 284 ILE A O 1
ATOM 2210 N N . ILE A 1 296 ? -4.857 31.472 -14.184 1.00 35.88 285 ILE A N 1
ATOM 2211 C CA . ILE A 1 296 ? -6.045 31.705 -13.387 1.00 33.38 285 ILE A CA 1
ATOM 2212 C C . ILE A 1 296 ? -6.617 32.972 -13.991 1.00 33.78 285 ILE A C 1
ATOM 2213 O O . ILE A 1 296 ? -5.989 34.032 -13.941 1.00 33.93 285 ILE A O 1
ATOM 2218 N N . GLN A 1 297 ? -7.793 32.852 -14.594 1.00 31.25 286 GLN A N 1
ATOM 2219 C CA . GLN A 1 297 ? -8.446 33.990 -15.223 1.00 31.90 286 GLN A CA 1
ATOM 2220 C C . GLN A 1 297 ? -9.019 34.955 -14.190 1.00 29.37 286 GLN A C 1
ATOM 2221 O O . GLN A 1 297 ? -9.270 34.582 -13.050 1.00 29.37 286 GLN A O 1
ATOM 2227 N N . PRO A 1 298 ? -9.222 36.219 -14.582 1.00 30.90 287 PRO A N 1
ATOM 2228 C CA . PRO A 1 298 ? -9.773 37.234 -13.676 1.00 32.61 287 PRO A CA 1
ATOM 2229 C C . PRO A 1 298 ? -11.146 36.817 -13.149 1.00 35.74 287 PRO A C 1
ATOM 2230 O O . PRO A 1 298 ? -11.898 36.129 -13.840 1.00 34.80 287 PRO A O 1
ATOM 2234 N N . THR A 1 299 ? -11.470 37.224 -11.926 1.00 35.73 288 THR A N 1
ATOM 2235 C CA . THR A 1 299 ? -12.768 36.893 -11.349 1.00 37.60 288 THR A CA 1
ATOM 2236 C C . THR A 1 299 ? -13.779 37.908 -11.873 1.00 35.59 288 THR A C 1
ATOM 2237 O O . THR A 1 299 ? -14.983 37.668 -11.850 1.00 41.17 288 THR A O 1
ATOM 2241 N N . ILE A 1 300 ? -13.270 39.044 -12.344 1.00 34.42 289 ILE A N 1
ATOM 2242 C CA . ILE A 1 300 ? -14.099 40.118 -12.879 1.00 34.69 289 ILE A CA 1
ATOM 2243 C C . ILE A 1 300 ? -14.069 40.146 -14.404 1.00 38.13 289 ILE A C 1
ATOM 2244 O O . ILE A 1 300 ? -13.171 39.585 -15.030 1.00 36.29 289 ILE A O 1
ATOM 2249 N N . SER A 1 301 ? -15.054 40.816 -14.992 1.00 40.17 290 SER A N 1
ATOM 2250 C CA . SER A 1 301 ? -15.145 40.931 -16.441 1.00 44.73 290 SER A CA 1
ATOM 2251 C C . SER A 1 301 ? -14.678 42.311 -16.877 1.00 47.18 290 SER A C 1
ATOM 2252 O O . SER A 1 301 ? -15.110 43.323 -16.325 1.00 48.65 290 SER A O 1
ATOM 2255 N N . PHE A 1 302 ? -13.792 42.353 -17.865 1.00 48.98 291 PHE A N 1
ATOM 2256 C CA . PHE A 1 302 ? -13.293 43.627 -18.359 1.00 53.54 291 PHE A CA 1
ATOM 2257 C C . PHE A 1 302 ? -14.214 44.143 -19.456 1.00 56.91 291 PHE A C 1
ATOM 2258 O O . PHE A 1 302 ? -14.875 43.363 -20.143 1.00 58.68 291 PHE A O 1
ATOM 2266 N N . GLN A 1 303 ? -14.261 45.460 -19.612 1.00 60.54 292 GLN A N 1
ATOM 2267 C CA . GLN A 1 303 ? -15.096 46.069 -20.637 1.00 63.77 292 GLN A CA 1
ATOM 2268 C C . GLN A 1 303 ? -14.706 45.487 -21.993 1.00 65.39 292 GLN A C 1
ATOM 2269 O O . GLN A 1 303 ? -15.549 45.303 -22.870 1.00 67.38 292 GLN A O 1
ATOM 2275 N N . THR A 1 304 ? -13.419 45.194 -22.150 1.00 66.44 293 THR A N 1
ATOM 2276 C CA . THR A 1 304 ? -12.899 44.613 -23.381 1.00 67.24 293 THR A CA 1
ATOM 2277 C C . THR A 1 304 ? -12.514 43.163 -23.095 1.00 67.35 293 THR A C 1
ATOM 2278 O O . THR A 1 304 ? -11.418 42.886 -22.606 1.00 67.60 293 THR A O 1
ATOM 2282 N N . PRO A 1 305 ? -13.415 42.217 -23.399 1.00 66.54 294 PRO A N 1
ATOM 2283 C CA . PRO A 1 305 ? -13.162 40.793 -23.165 1.00 65.66 294 PRO A CA 1
ATOM 2284 C C . PRO A 1 305 ? -11.903 40.273 -23.848 1.00 64.73 294 PRO A C 1
ATOM 2285 O O . PRO A 1 305 ? -11.397 40.885 -24.788 1.00 65.23 294 PRO A O 1
ATOM 2289 N N . LYS A 1 306 ? -11.402 39.143 -23.359 1.00 63.51 295 LYS A N 1
ATOM 2290 C CA . LYS A 1 306 ? -10.204 38.517 -23.908 1.00 62.77 295 LYS A CA 1
ATOM 2291 C C . LYS A 1 306 ? -10.326 37.000 -23.821 1.00 61.51 295 LYS A C 1
ATOM 2292 O O . LYS A 1 306 ? -10.989 36.473 -22.929 1.00 61.15 295 LYS A O 1
ATOM 2298 N N . ASP A 1 307 ? -9.684 36.301 -24.748 1.00 60.47 296 ASP A N 1
ATOM 2299 C CA . ASP A 1 307 ? -9.730 34.844 -24.762 1.00 59.21 296 ASP A CA 1
ATOM 2300 C C . ASP A 1 307 ? -8.435 34.302 -24.171 1.00 56.55 296 ASP A C 1
ATOM 2301 O O . ASP A 1 307 ? -7.405 34.268 -24.844 1.00 57.22 296 ASP A O 1
ATOM 2306 N N . TYR A 1 308 ? -8.489 33.877 -22.913 1.00 53.15 297 TYR A N 1
ATOM 2307 C CA . TYR A 1 308 ? -7.310 33.351 -22.238 1.00 50.37 297 TYR A CA 1
ATOM 2308 C C . TYR A 1 308 ? -6.985 31.896 -22.572 1.00 50.08 297 TYR A C 1
ATOM 2309 O O . TYR A 1 308 ? -6.077 31.316 -21.979 1.00 51.31 297 TYR A O 1
ATOM 2318 N N . THR A 1 309 ? -7.710 31.303 -23.516 1.00 51.11 298 THR A N 1
ATOM 2319 C CA . THR A 1 309 ? -7.453 29.908 -23.882 1.00 52.13 298 THR A CA 1
ATOM 2320 C C . THR A 1 309 ? -6.347 29.796 -24.930 1.00 50.60 298 THR A C 1
ATOM 2321 O O . THR A 1 309 ? -5.787 28.719 -25.141 1.00 51.13 298 THR A O 1
ATOM 2325 N N . LEU A 1 310 ? -6.036 30.915 -25.578 1.00 50.64 299 LEU A N 1
ATOM 2326 C CA . LEU A 1 310 ? -5.006 30.952 -26.611 1.00 50.66 299 LEU A CA 1
ATOM 2327 C C . LEU A 1 310 ? -4.037 32.102 -26.338 1.00 49.81 299 LEU A C 1
ATOM 2328 O O . LEU A 1 310 ? -4.383 33.271 -26.529 1.00 48.94 299 LEU A O 1
ATOM 2333 N N . THR A 1 311 ? -2.827 31.763 -25.895 1.00 47.90 300 THR A N 1
ATOM 2334 C CA . THR A 1 311 ? -1.804 32.760 -25.583 1.00 46.77 300 THR A CA 1
ATOM 2335 C C . THR A 1 311 ? -1.282 33.460 -26.835 1.00 48.31 300 THR A C 1
ATOM 2336 O O . THR A 1 311 ? -1.671 33.122 -27.953 1.00 48.39 300 THR A O 1
ATOM 2340 N N . LYS A 1 312 ? -0.403 34.440 -26.641 1.00 47.52 301 LYS A N 1
ATOM 2341 C CA . LYS A 1 312 ? 0.179 35.173 -27.759 1.00 49.64 301 LYS A CA 1
ATOM 2342 C C . LYS A 1 312 ? 1.123 34.253 -28.527 1.00 50.34 301 LYS A C 1
ATOM 2343 O O . LYS A 1 312 ? 1.580 34.586 -29.619 1.00 50.56 301 LYS A O 1
ATOM 2349 N N . LEU A 1 313 ? 1.414 33.097 -27.938 1.00 50.63 302 LEU A N 1
ATOM 2350 C CA . LEU A 1 313 ? 2.289 32.107 -28.551 1.00 51.71 302 LEU A CA 1
ATOM 2351 C C . LEU A 1 313 ? 1.459 30.996 -29.183 1.00 53.02 302 LEU A C 1
ATOM 2352 O O . LEU A 1 313 ? 1.986 29.947 -29.552 1.00 54.47 302 LEU A O 1
ATOM 2357 N N . HIS A 1 314 ? 0.156 31.238 -29.294 1.00 54.41 303 HIS A N 1
ATOM 2358 C CA . HIS A 1 314 ? -0.780 30.286 -29.887 1.00 56.22 303 HIS A CA 1
ATOM 2359 C C . HIS A 1 314 ? -0.866 28.966 -29.129 1.00 55.75 303 HIS A C 1
ATOM 2360 O O . HIS A 1 314 ? -1.194 27.929 -29.706 1.00 56.89 303 HIS A O 1
ATOM 2367 N N . GLU A 1 315 ? -0.567 29.009 -27.836 1.00 53.73 304 GLU A N 1
ATOM 2368 C CA . GLU A 1 315 ? -0.628 27.818 -26.999 1.00 52.60 304 GLU A CA 1
ATOM 2369 C C . GLU A 1 315 ? -2.063 27.645 -26.516 1.00 52.70 304 GLU A C 1
ATOM 2370 O O . GLU A 1 315 ? -2.660 28.579 -25.982 1.00 53.95 304 GLU A O 1
ATOM 2376 N N . LYS A 1 316 ? -2.610 26.449 -26.709 1.00 52.52 305 LYS A N 1
ATOM 2377 C CA . LYS A 1 316 ? -3.983 26.153 -26.313 1.00 52.74 305 LYS A CA 1
ATOM 2378 C C . LYS A 1 316 ? -4.092 25.656 -24.876 1.00 52.99 305 LYS A C 1
ATOM 2379 O O . LYS A 1 316 ? -3.263 24.875 -24.413 1.00 53.71 305 LYS A O 1
ATOM 2385 N N . GLY A 1 317 ? -5.127 26.114 -24.178 1.00 53.91 306 GLY A N 1
ATOM 2386 C CA . GLY A 1 317 ? -5.339 25.702 -22.803 1.00 54.42 306 GLY A CA 1
ATOM 2387 C C . GLY A 1 317 ? -6.727 25.124 -22.607 1.00 55.00 306 GLY A C 1
ATOM 2388 O O . GLY A 1 317 ? -7.658 25.477 -23.331 1.00 53.51 306 GLY A O 1
ATOM 2389 N N . GLN A 1 318 ? -6.870 24.235 -21.630 1.00 56.78 307 GLN A N 1
ATOM 2390 C CA . GLN A 1 318 ? -8.160 23.610 -21.353 1.00 59.12 307 GLN A CA 1
ATOM 2391 C C . GLN A 1 318 ? -8.585 23.833 -19.906 1.00 59.09 307 GLN A C 1
ATOM 2392 O O . GLN A 1 318 ? -7.747 23.879 -19.005 1.00 58.54 307 GLN A O 1
ATOM 2398 N N . LYS A 1 319 ? -9.890 23.969 -19.686 1.00 58.77 308 LYS A N 1
ATOM 2399 C CA . LYS A 1 319 ? -10.406 24.167 -18.338 1.00 59.24 308 LYS A CA 1
ATOM 2400 C C . LYS A 1 319 ? -10.026 22.959 -17.496 1.00 59.64 308 LYS A C 1
ATOM 2401 O O . LYS A 1 319 ? -9.723 21.894 -18.030 1.00 59.63 308 LYS A O 1
ATOM 2407 N N . VAL A 1 320 ? -10.036 23.125 -16.180 1.00 60.43 309 VAL A N 1
ATOM 2408 C CA . VAL A 1 320 ? -9.675 22.033 -15.291 1.00 60.96 309 VAL A CA 1
ATOM 2409 C C . VAL A 1 320 ? -10.919 21.420 -14.654 1.00 61.34 309 VAL A C 1
ATOM 2410 O O . VAL A 1 320 ? -12.031 21.906 -14.857 1.00 60.71 309 VAL A O 1
ATOM 2414 N N . ALA A 1 321 ? -10.726 20.347 -13.893 1.00 63.13 310 ALA A N 1
ATOM 2415 C CA . ALA A 1 321 ? -11.828 19.665 -13.225 1.00 65.80 310 ALA A CA 1
ATOM 2416 C C . ALA A 1 321 ? -12.521 20.599 -12.237 1.00 67.63 310 ALA A C 1
ATOM 2417 O O . ALA A 1 321 ? -11.904 21.522 -11.705 1.00 68.54 310 ALA A O 1
ATOM 2419 N N . PRO A 1 322 ? -13.816 20.362 -11.974 1.00 69.45 311 PRO A N 1
ATOM 2420 C CA . PRO A 1 322 ? -14.607 21.178 -11.049 1.00 69.79 311 PRO A CA 1
ATOM 2421 C C . PRO A 1 322 ? -14.131 21.125 -9.599 1.00 70.08 311 PRO A C 1
ATOM 2422 O O . PRO A 1 322 ? -14.615 21.880 -8.756 1.00 72.12 311 PRO A O 1
ATOM 2426 N N . ASP A 1 323 ? -13.189 20.234 -9.309 1.00 69.61 312 ASP A N 1
ATOM 2427 C CA . ASP A 1 323 ? -12.663 20.109 -7.953 1.00 69.61 312 ASP A CA 1
ATOM 2428 C C . ASP A 1 323 ? -11.140 20.123 -7.934 1.00 68.28 312 ASP A C 1
ATOM 2429 O O . ASP A 1 323 ? -10.514 19.524 -7.057 1.00 68.05 312 ASP A O 1
ATOM 2434 N N . PHE A 1 324 ? -10.546 20.810 -8.903 1.00 66.52 313 PHE A N 1
ATOM 2435 C CA . PHE A 1 324 ? -9.093 20.898 -8.984 1.00 64.11 313 PHE A CA 1
ATOM 2436 C C . PHE A 1 324 ? -8.539 21.687 -7.805 1.00 61.48 313 PHE A C 1
ATOM 2437 O O . PHE A 1 324 ? -9.144 22.661 -7.358 1.00 59.30 313 PHE A O 1
ATOM 2445 N N . GLU A 1 325 ? -7.383 21.256 -7.311 1.00 59.36 314 GLU A N 1
ATOM 2446 C CA . GLU A 1 325 ? -6.725 21.903 -6.184 1.00 58.79 314 GLU A CA 1
ATOM 2447 C C . GLU A 1 325 ? -5.219 21.696 -6.300 1.00 57.47 314 GLU A C 1
ATOM 2448 O O . GLU A 1 325 ? -4.705 20.621 -5.987 1.00 57.40 314 GLU A O 1
ATOM 2454 N N . TYR A 1 326 ? -4.514 22.727 -6.753 1.00 55.08 315 TYR A N 1
ATOM 2455 C CA . TYR A 1 326 ? -3.069 22.635 -6.911 1.00 53.66 315 TYR A CA 1
ATOM 2456 C C . TYR A 1 326 ? -2.357 22.946 -5.599 1.00 51.90 315 TYR A C 1
ATOM 2457 O O . TYR A 1 326 ? -2.009 24.092 -5.316 1.00 50.02 315 TYR A O 1
ATOM 2466 N N . SER A 1 327 ? -2.154 21.903 -4.801 1.00 51.08 316 SER A N 1
ATOM 2467 C CA . SER A 1 327 ? -1.493 22.017 -3.509 1.00 50.79 316 SER A CA 1
ATOM 2468 C C . SER A 1 327 ? -0.120 21.358 -3.550 1.00 50.17 316 SER A C 1
ATOM 2469 O O . SER A 1 327 ? 0.176 20.578 -4.455 1.00 50.74 316 SER A O 1
ATOM 2472 N N . SER A 1 328 ? 0.712 21.669 -2.562 1.00 49.42 317 SER A N 1
ATOM 2473 C CA . SER A 1 328 ? 2.056 21.112 -2.494 1.00 51.26 317 SER A CA 1
ATOM 2474 C C . SER A 1 328 ? 2.098 19.777 -1.756 1.00 54.04 317 SER A C 1
ATOM 2475 O O . SER A 1 328 ? 3.106 19.074 -1.802 1.00 54.41 317 SER A O 1
ATOM 2478 N N . HIS A 1 329 ? 1.011 19.426 -1.077 1.00 56.60 318 HIS A N 1
ATOM 2479 C CA . HIS A 1 329 ? 0.979 18.174 -0.332 1.00 60.10 318 HIS A CA 1
ATOM 2480 C C . HIS A 1 329 ? 0.607 16.980 -1.206 1.00 61.22 318 HIS A C 1
ATOM 2481 O O . HIS A 1 329 ? 1.012 15.853 -0.922 1.00 61.64 318 HIS A O 1
ATOM 2488 N N . ASN A 1 330 ? -0.156 17.225 -2.268 1.00 64.18 319 ASN A N 1
ATOM 2489 C CA . ASN A 1 330 ? -0.578 16.149 -3.161 1.00 67.23 319 ASN A CA 1
ATOM 2490 C C . ASN A 1 330 ? -0.077 16.333 -4.593 1.00 68.53 319 ASN A C 1
ATOM 2491 O O . ASN A 1 330 ? -0.708 15.867 -5.543 1.00 68.42 319 ASN A O 1
ATOM 2496 N N . ASN A 1 331 ? 1.057 17.009 -4.744 1.00 69.03 320 ASN A N 1
ATOM 2497 C CA . ASN A 1 331 ? 1.629 17.245 -6.065 1.00 70.36 320 ASN A CA 1
ATOM 2498 C C . ASN A 1 331 ? 1.939 15.904 -6.727 1.00 71.17 320 ASN A C 1
ATOM 2499 O O . ASN A 1 331 ? 2.187 14.910 -6.042 1.00 70.94 320 ASN A O 1
ATOM 2504 N N . ASN A 1 332 ? 1.927 15.878 -8.056 1.00 72.26 321 ASN A N 1
ATOM 2505 C CA . ASN A 1 332 ? 2.205 14.651 -8.794 1.00 74.68 321 ASN A CA 1
ATOM 2506 C C . ASN A 1 332 ? 3.695 14.503 -9.083 1.00 75.74 321 ASN A C 1
ATOM 2507 O O . ASN A 1 332 ? 4.132 13.488 -9.623 1.00 76.17 321 ASN A O 1
ATOM 2512 N N . GLN A 1 333 ? 4.470 15.522 -8.725 1.00 76.47 322 GLN A N 1
ATOM 2513 C CA . GLN A 1 333 ? 5.912 15.499 -8.942 1.00 76.65 322 GLN A CA 1
ATOM 2514 C C . GLN A 1 333 ? 6.653 16.003 -7.707 1.00 76.39 322 GLN A C 1
ATOM 2515 O O . GLN A 1 333 ? 6.238 16.975 -7.074 1.00 75.85 322 GLN A O 1
ATOM 2521 N N . TRP A 1 334 ? 7.747 15.329 -7.364 1.00 76.04 323 TRP A N 1
ATOM 2522 C CA . TRP A 1 334 ? 8.542 15.705 -6.202 1.00 76.49 323 TRP A CA 1
ATOM 2523 C C . TRP A 1 334 ? 10.037 15.691 -6.503 1.00 76.97 323 TRP A C 1
ATOM 2524 O O . TRP A 1 334 ? 10.457 15.372 -7.615 1.00 76.57 323 TRP A O 1
ATOM 2535 N N . LEU A 1 335 ? 10.833 16.042 -5.499 1.00 78.20 324 LEU A N 1
ATOM 2536 C CA . LEU A 1 335 ? 12.284 16.075 -5.635 1.00 78.95 324 LEU A CA 1
ATOM 2537 C C . LEU A 1 335 ? 12.950 15.413 -4.435 1.00 79.28 324 LEU A C 1
ATOM 2538 O O . LEU A 1 335 ? 12.779 15.857 -3.300 1.00 79.38 324 LEU A O 1
ATOM 2543 N N . GLU A 1 336 ? 13.704 14.350 -4.688 1.00 80.00 325 GLU A N 1
ATOM 2544 C CA . GLU A 1 336 ? 14.403 13.642 -3.622 1.00 80.00 325 GLU A CA 1
ATOM 2545 C C . GLU A 1 336 ? 15.690 14.390 -3.279 1.00 80.00 325 GLU A C 1
ATOM 2546 O O . GLU A 1 336 ? 16.133 15.253 -4.040 1.00 79.65 325 GLU A O 1
ATOM 2552 N N . PRO A 1 337 ? 16.311 14.068 -2.131 1.00 80.00 326 PRO A N 1
ATOM 2553 C CA . PRO A 1 337 ? 17.550 14.746 -1.734 1.00 80.00 326 PRO A CA 1
ATOM 2554 C C . PRO A 1 337 ? 18.620 14.761 -2.824 1.00 80.00 326 PRO A C 1
ATOM 2555 O O . PRO A 1 337 ? 19.509 15.614 -2.820 1.00 80.00 326 PRO A O 1
ATOM 2559 N N . ASP A 1 338 ? 18.528 13.820 -3.758 1.00 80.00 327 ASP A N 1
ATOM 2560 C CA . ASP A 1 338 ? 19.490 13.737 -4.850 1.00 80.00 327 ASP A CA 1
ATOM 2561 C C . ASP A 1 338 ? 19.134 14.723 -5.957 1.00 80.00 327 ASP A C 1
ATOM 2562 O O . ASP A 1 338 ? 20.014 15.271 -6.622 1.00 80.00 327 ASP A O 1
ATOM 2567 N N . ASP A 1 339 ? 17.839 14.943 -6.149 1.00 80.00 328 ASP A N 1
ATOM 2568 C CA . ASP A 1 339 ? 17.366 15.870 -7.169 1.00 80.00 328 ASP A CA 1
ATOM 2569 C C . ASP A 1 339 ? 17.671 17.302 -6.741 1.00 80.00 328 ASP A C 1
ATOM 2570 O O . ASP A 1 339 ? 17.943 18.168 -7.573 1.00 79.83 328 ASP A O 1
ATOM 2575 N N . LEU A 1 340 ? 17.627 17.540 -5.433 1.00 80.00 329 LEU A N 1
ATOM 2576 C CA . LEU A 1 340 ? 17.900 18.862 -4.883 1.00 79.83 329 LEU A CA 1
ATOM 2577 C C . LEU A 1 340 ? 19.356 19.243 -5.106 1.00 79.99 329 LEU A C 1
ATOM 2578 O O . LEU A 1 340 ? 19.652 20.303 -5.658 1.00 80.00 329 LEU A O 1
ATOM 2583 N N . LEU A 1 341 ? 20.260 18.373 -4.666 1.00 79.75 330 LEU A N 1
ATOM 2584 C CA . LEU A 1 341 ? 21.691 18.612 -4.815 1.00 79.58 330 LEU A CA 1
ATOM 2585 C C . LEU A 1 341 ? 22.008 19.046 -6.238 1.00 79.42 330 LEU A C 1
ATOM 2586 O O . LEU A 1 341 ? 22.949 19.803 -6.472 1.00 79.25 330 LEU A O 1
ATOM 2591 N N . LYS A 1 342 ? 21.210 18.563 -7.185 1.00 79.81 331 LYS A N 1
ATOM 2592 C CA . LYS A 1 342 ? 21.398 18.896 -8.590 1.00 80.00 331 LYS A CA 1
ATOM 2593 C C . LYS A 1 342 ? 20.909 20.312 -8.882 1.00 80.00 331 LYS A C 1
ATOM 2594 O O . LYS A 1 342 ? 20.495 20.622 -10.000 1.00 80.00 331 LYS A O 1
ATOM 2600 N N . LEU A 1 343 ? 20.963 21.165 -7.863 1.00 80.00 332 LEU A N 1
ATOM 2601 C CA . LEU A 1 343 ? 20.541 22.555 -7.986 1.00 80.00 332 LEU A CA 1
ATOM 2602 C C . LEU A 1 343 ? 21.431 23.446 -7.125 1.00 80.00 332 LEU A C 1
ATOM 2603 O O . LEU A 1 343 ? 22.026 24.405 -7.617 1.00 80.00 332 LEU A O 1
ATOM 2608 N N . LEU A 1 344 ? 21.521 23.118 -5.839 1.00 80.00 333 LEU A N 1
ATOM 2609 C CA . LEU A 1 344 ? 22.340 23.881 -4.902 1.00 80.00 333 LEU A CA 1
ATOM 2610 C C . LEU A 1 344 ? 21.958 25.358 -4.934 1.00 80.00 333 LEU A C 1
ATOM 2611 O O . LEU A 1 344 ? 21.305 25.862 -4.018 1.00 80.00 333 LEU A O 1
ATOM 2616 N N . MET B 1 18 ? 23.995 57.476 33.408 1.00 63.50 7 MET B N 1
ATOM 2617 C CA . MET B 1 18 ? 24.329 56.255 32.623 1.00 64.10 7 MET B CA 1
ATOM 2618 C C . MET B 1 18 ? 23.081 55.689 31.950 1.00 62.22 7 MET B C 1
ATOM 2619 O O . MET B 1 18 ? 21.962 56.105 32.252 1.00 63.60 7 MET B O 1
ATOM 2624 N N . LEU B 1 19 ? 23.282 54.744 31.037 1.00 59.00 8 LEU B N 1
ATOM 2625 C CA . LEU B 1 19 ? 22.184 54.110 30.310 1.00 56.25 8 LEU B CA 1
ATOM 2626 C C . LEU B 1 19 ? 21.459 53.108 31.204 1.00 53.71 8 LEU B C 1
ATOM 2627 O O . LEU B 1 19 ? 20.686 52.278 30.727 1.00 51.21 8 LEU B O 1
ATOM 2632 N N . ASP B 1 20 ? 21.712 53.198 32.504 1.00 51.72 9 ASP B N 1
ATOM 2633 C CA . ASP B 1 20 ? 21.113 52.295 33.477 1.00 49.28 9 ASP B CA 1
ATOM 2634 C C . ASP B 1 20 ? 19.587 52.219 33.400 1.00 45.71 9 ASP B C 1
ATOM 2635 O O . ASP B 1 20 ? 18.892 53.189 33.692 1.00 46.30 9 ASP B O 1
ATOM 2640 N N . ASN B 1 21 ? 19.075 51.056 33.010 1.00 45.07 10 ASN B N 1
ATOM 2641 C CA . ASN B 1 21 ? 17.633 50.838 32.914 1.00 45.12 10 ASN B CA 1
ATOM 2642 C C . ASN B 1 21 ? 16.971 51.794 31.917 1.00 42.70 10 ASN B C 1
ATOM 2643 O O . ASN B 1 21 ? 15.791 52.120 32.036 1.00 42.72 10 ASN B O 1
ATOM 2648 N N . GLN B 1 22 ? 17.743 52.227 30.925 1.00 39.23 11 GLN B N 1
ATOM 2649 C CA . GLN B 1 22 ? 17.252 53.147 29.900 1.00 36.72 11 GLN B CA 1
ATOM 2650 C C . GLN B 1 22 ? 16.869 52.419 28.613 1.00 32.56 11 GLN B C 1
ATOM 2651 O O . GLN B 1 22 ? 17.342 51.315 28.349 1.00 29.79 11 GLN B O 1
ATOM 2657 N N . THR B 1 23 ? 16.009 53.047 27.816 1.00 29.11 12 THR B N 1
ATOM 2658 C CA . THR B 1 23 ? 15.603 52.483 26.533 1.00 26.25 12 THR B CA 1
ATOM 2659 C C . THR B 1 23 ? 16.227 53.354 25.447 1.00 24.68 12 THR B C 1
ATOM 2660 O O . THR B 1 23 ? 16.014 54.570 25.421 1.00 21.51 12 THR B O 1
ATOM 2664 N N . ILE B 1 24 ? 16.997 52.730 24.560 1.00 23.50 13 ILE B N 1
ATOM 2665 C CA . ILE B 1 24 ? 17.673 53.447 23.481 1.00 26.87 13 ILE B CA 1
ATOM 2666 C C . ILE B 1 24 ? 17.241 52.949 22.101 1.00 24.89 13 ILE B C 1
ATOM 2667 O O . ILE B 1 24 ? 17.139 51.742 21.871 1.00 23.44 13 ILE B O 1
ATOM 2672 N N . LEU B 1 25 ? 16.995 53.881 21.182 1.00 23.42 14 LEU B N 1
ATOM 2673 C CA . LEU B 1 25 ? 16.600 53.520 19.825 1.00 20.29 14 LEU B CA 1
ATOM 2674 C C . LEU B 1 25 ? 17.641 54.074 18.865 1.00 20.41 14 LEU B C 1
ATOM 2675 O O . LEU B 1 25 ? 18.088 55.210 19.004 1.00 20.39 14 LEU B O 1
ATOM 2680 N N . ILE B 1 26 ? 18.041 53.267 17.895 1.00 20.47 15 ILE B N 1
ATOM 2681 C CA . ILE B 1 26 ? 19.027 53.719 16.929 1.00 21.18 15 ILE B CA 1
ATOM 2682 C C . ILE B 1 26 ? 18.524 53.551 15.503 1.00 20.98 15 ILE B C 1
ATOM 2683 O O . ILE B 1 26 ? 18.271 52.433 15.047 1.00 20.07 15 ILE B O 1
ATOM 2688 N N . THR B 1 27 ? 18.360 54.668 14.801 1.00 19.21 16 THR B N 1
ATOM 2689 C CA . THR B 1 27 ? 17.918 54.595 13.419 1.00 16.38 16 THR B CA 1
ATOM 2690 C C . THR B 1 27 ? 19.136 54.123 12.635 1.00 18.01 16 THR B C 1
ATOM 2691 O O . THR B 1 27 ? 20.259 54.500 12.957 1.00 20.28 16 THR B O 1
ATOM 2695 N N . GLY B 1 28 ? 18.912 53.291 11.623 1.00 19.13 17 GLY B N 1
ATOM 2696 C CA . GLY B 1 28 ? 20.016 52.760 10.839 1.00 18.52 17 GLY B CA 1
ATOM 2697 C C . GLY B 1 28 ? 20.840 51.815 11.698 1.00 23.15 17 GLY B C 1
ATOM 2698 O O . GLY B 1 28 ? 22.060 51.687 11.522 1.00 23.18 17 GLY B O 1
ATOM 2699 N N . GLY B 1 29 ? 20.161 51.147 12.626 1.00 18.22 18 GLY B N 1
ATOM 2700 C CA . GLY B 1 29 ? 20.820 50.228 13.539 1.00 23.00 18 GLY B CA 1
ATOM 2701 C C . GLY B 1 29 ? 21.471 49.001 12.920 1.00 21.63 18 GLY B C 1
ATOM 2702 O O . GLY B 1 29 ? 22.292 48.350 13.571 1.00 23.07 18 GLY B O 1
ATOM 2703 N N . THR B 1 30 ? 21.119 48.678 11.677 1.00 21.43 19 THR B N 1
ATOM 2704 C CA . THR B 1 30 ? 21.695 47.509 11.008 1.00 21.54 19 THR B CA 1
ATOM 2705 C C . THR B 1 30 ? 22.980 47.832 10.247 1.00 23.28 19 THR B C 1
ATOM 2706 O O . THR B 1 30 ? 23.592 46.944 9.655 1.00 22.46 19 THR B O 1
ATOM 2710 N N . GLY B 1 31 ? 23.387 49.098 10.261 1.00 20.08 20 GLY B N 1
ATOM 2711 C CA . GLY B 1 31 ? 24.589 49.491 9.546 1.00 22.49 20 GLY B CA 1
ATOM 2712 C C . GLY B 1 31 ? 25.875 49.196 10.295 1.00 22.78 20 GLY B C 1
ATOM 2713 O O . GLY B 1 31 ? 25.852 48.537 11.330 1.00 23.93 20 GLY B O 1
ATOM 2714 N N . SER B 1 32 ? 26.997 49.680 9.767 1.00 25.37 21 SER B N 1
ATOM 2715 C CA . SER B 1 32 ? 28.301 49.461 10.391 1.00 26.32 21 SER B CA 1
ATOM 2716 C C . SER B 1 32 ? 28.353 50.076 11.779 1.00 25.36 21 SER B C 1
ATOM 2717 O O . SER B 1 32 ? 28.693 49.404 12.749 1.00 25.61 21 SER B O 1
ATOM 2720 N N . PHE B 1 33 ? 28.012 51.355 11.877 1.00 24.94 22 PHE B N 1
ATOM 2721 C CA . PHE B 1 33 ? 28.016 52.015 13.171 1.00 25.29 22 PHE B CA 1
ATOM 2722 C C . PHE B 1 33 ? 26.982 51.357 14.077 1.00 24.94 22 PHE B C 1
ATOM 2723 O O . PHE B 1 33 ? 27.252 51.069 15.247 1.00 22.78 22 PHE B O 1
ATOM 2731 N N . GLY B 1 34 ? 25.797 51.128 13.522 1.00 23.79 23 GLY B N 1
ATOM 2732 C CA . GLY B 1 34 ? 24.712 50.528 14.279 1.00 21.04 23 GLY B CA 1
ATOM 2733 C C . GLY B 1 34 ? 25.038 49.254 15.037 1.00 22.49 23 GLY B C 1
ATOM 2734 O O . GLY B 1 34 ? 24.852 49.201 16.252 1.00 23.31 23 GLY B O 1
ATOM 2735 N N . LYS B 1 35 ? 25.513 48.231 14.328 1.00 22.50 24 LYS B N 1
ATOM 2736 C CA . LYS B 1 35 ? 25.838 46.951 14.952 1.00 24.62 24 LYS B CA 1
ATOM 2737 C C . LYS B 1 35 ? 26.931 47.052 16.007 1.00 25.17 24 LYS B C 1
ATOM 2738 O O . LYS B 1 35 ? 26.875 46.380 17.037 1.00 25.48 24 LYS B O 1
ATOM 2744 N N A CYS B 1 36 ? 27.927 47.892 15.747 0.50 22.23 25 CYS B N 1
ATOM 2745 N N B CYS B 1 36 ? 27.932 47.884 15.759 0.50 25.69 25 CYS B N 1
ATOM 2746 C CA A CYS B 1 36 ? 29.021 48.074 16.691 0.50 21.63 25 CYS B CA 1
ATOM 2747 C CA B CYS B 1 36 ? 29.003 48.032 16.731 0.50 27.66 25 CYS B CA 1
ATOM 2748 C C A CYS B 1 36 ? 28.498 48.785 17.936 0.50 22.73 25 CYS B C 1
ATOM 2749 C C B CYS B 1 36 ? 28.493 48.785 17.955 0.50 26.52 25 CYS B C 1
ATOM 2750 O O A CYS B 1 36 ? 28.875 48.451 19.059 0.50 21.89 25 CYS B O 1
ATOM 2751 O O B CYS B 1 36 ? 28.878 48.484 19.084 0.50 25.98 25 CYS B O 1
ATOM 2756 N N . PHE B 1 37 ? 27.612 49.756 17.728 1.00 24.45 26 PHE B N 1
ATOM 2757 C CA . PHE B 1 37 ? 27.034 50.523 18.827 1.00 23.74 26 PHE B CA 1
ATOM 2758 C C . PHE B 1 37 ? 26.188 49.608 19.707 1.00 22.35 26 PHE B C 1
ATOM 2759 O O . PHE B 1 37 ? 26.307 49.618 20.935 1.00 21.65 26 PHE B O 1
ATOM 2767 N N . VAL B 1 38 ? 25.332 48.813 19.072 1.00 21.76 27 VAL B N 1
ATOM 2768 C CA . VAL B 1 38 ? 24.464 47.889 19.801 1.00 22.93 27 VAL B CA 1
ATOM 2769 C C . VAL B 1 38 ? 25.291 46.902 20.637 1.00 25.91 27 VAL B C 1
ATOM 2770 O O . VAL B 1 38 ? 24.986 46.650 21.807 1.00 24.48 27 VAL B O 1
ATOM 2774 N N . ARG B 1 39 ? 26.339 46.350 20.037 1.00 26.28 28 ARG B N 1
ATOM 2775 C CA . ARG B 1 39 ? 27.185 45.404 20.757 1.00 28.70 28 ARG B CA 1
ATOM 2776 C C . ARG B 1 39 ? 27.801 46.070 21.986 1.00 28.59 28 ARG B C 1
ATOM 2777 O O . ARG B 1 39 ? 27.786 45.504 23.077 1.00 30.69 28 ARG B O 1
ATOM 2785 N N . LYS B 1 40 ? 28.324 47.279 21.804 1.00 24.89 29 LYS B N 1
ATOM 2786 C CA . LYS B 1 40 ? 28.950 48.025 22.887 1.00 29.42 29 LYS B CA 1
ATOM 2787 C C . LYS B 1 40 ? 27.979 48.343 24.021 1.00 30.82 29 LYS B C 1
ATOM 2788 O O . LYS B 1 40 ? 28.343 48.263 25.193 1.00 26.61 29 LYS B O 1
ATOM 2794 N N . VAL B 1 41 ? 26.745 48.706 23.675 1.00 27.89 30 VAL B N 1
ATOM 2795 C CA . VAL B 1 41 ? 25.748 49.022 24.690 1.00 27.97 30 VAL B CA 1
ATOM 2796 C C . VAL B 1 41 ? 25.332 47.770 25.467 1.00 27.25 30 VAL B C 1
ATOM 2797 O O . VAL B 1 41 ? 25.166 47.810 26.687 1.00 25.69 30 VAL B O 1
ATOM 2801 N N . LEU B 1 42 ? 25.167 46.658 24.760 1.00 27.41 31 LEU B N 1
ATOM 2802 C CA . LEU B 1 42 ? 24.781 45.406 25.406 1.00 29.15 31 LEU B CA 1
ATOM 2803 C C . LEU B 1 42 ? 25.843 44.898 26.379 1.00 31.66 31 LEU B C 1
ATOM 2804 O O . LEU B 1 42 ? 25.528 44.426 27.472 1.00 30.82 31 LEU B O 1
ATOM 2809 N N . ASP B 1 43 ? 27.101 45.011 25.970 1.00 32.81 32 ASP B N 1
ATOM 2810 C CA . ASP B 1 43 ? 28.220 44.525 26.762 1.00 34.39 32 ASP B CA 1
ATOM 2811 C C . ASP B 1 43 ? 28.763 45.454 27.848 1.00 35.18 32 ASP B C 1
ATOM 2812 O O . ASP B 1 43 ? 29.313 44.979 28.839 1.00 36.23 32 ASP B O 1
ATOM 2817 N N . THR B 1 44 ? 28.607 46.765 27.691 1.00 32.57 33 THR B N 1
ATOM 2818 C CA . THR B 1 44 ? 29.145 47.682 28.691 1.00 33.55 33 THR B CA 1
ATOM 2819 C C . THR B 1 44 ? 28.155 48.547 29.460 1.00 31.44 33 THR B C 1
ATOM 2820 O O . THR B 1 44 ? 28.564 49.400 30.242 1.00 34.14 33 THR B O 1
ATOM 2824 N N . THR B 1 45 ? 26.859 48.347 29.250 1.00 29.80 34 THR B N 1
ATOM 2825 C CA . THR B 1 45 ? 25.876 49.151 29.972 1.00 28.84 34 THR B CA 1
ATOM 2826 C C . THR B 1 45 ? 24.718 48.288 30.436 1.00 26.61 34 THR B C 1
ATOM 2827 O O . THR B 1 45 ? 24.592 47.134 30.034 1.00 28.28 34 THR B O 1
ATOM 2831 N N . ASN B 1 46 ? 23.873 48.865 31.281 1.00 28.34 35 ASN B N 1
ATOM 2832 C CA . ASN B 1 46 ? 22.705 48.175 31.802 1.00 28.74 35 ASN B CA 1
ATOM 2833 C C . ASN B 1 46 ? 21.436 48.642 31.096 1.00 30.17 35 ASN B C 1
ATOM 2834 O O . ASN B 1 46 ? 20.345 48.601 31.673 1.00 29.62 35 ASN B O 1
ATOM 2839 N N . ALA B 1 47 ? 21.576 49.088 29.849 1.00 27.77 36 ALA B N 1
ATOM 2840 C CA . ALA B 1 47 ? 20.417 49.537 29.092 1.00 26.70 36 ALA B CA 1
ATOM 2841 C C . ALA B 1 47 ? 19.388 48.415 29.158 1.00 27.86 36 ALA B C 1
ATOM 2842 O O . ALA B 1 47 ? 19.717 47.244 28.976 1.00 30.70 36 ALA B O 1
ATOM 2844 N N . LYS B 1 48 ? 18.143 48.776 29.428 1.00 26.72 37 LYS B N 1
ATOM 2845 C CA . LYS B 1 48 ? 17.074 47.799 29.540 1.00 30.26 37 LYS B CA 1
ATOM 2846 C C . LYS B 1 48 ? 16.558 47.297 28.196 1.00 29.24 37 LYS B C 1
ATOM 2847 O O . LYS B 1 48 ? 16.160 46.138 28.064 1.00 30.76 37 LYS B O 1
ATOM 2853 N N . LYS B 1 49 ? 16.577 48.170 27.195 1.00 28.10 38 LYS B N 1
ATOM 2854 C CA . LYS B 1 49 ? 16.060 47.829 25.880 1.00 26.40 38 LYS B CA 1
ATOM 2855 C C . LYS B 1 49 ? 16.790 48.606 24.790 1.00 25.83 38 LYS B C 1
ATOM 2856 O O . LYS B 1 49 ? 17.028 49.809 24.927 1.00 24.16 38 LYS B O 1
ATOM 2862 N N . ILE B 1 50 ? 17.144 47.911 23.713 1.00 22.62 39 ILE B N 1
ATOM 2863 C CA . ILE B 1 50 ? 17.843 48.529 22.587 1.00 24.82 39 ILE B CA 1
ATOM 2864 C C . ILE B 1 50 ? 17.017 48.285 21.334 1.00 22.00 39 ILE B C 1
ATOM 2865 O O . ILE B 1 50 ? 16.851 47.146 20.895 1.00 20.04 39 ILE B O 1
ATOM 2870 N N . ILE B 1 51 ? 16.503 49.364 20.761 1.00 21.48 40 ILE B N 1
ATOM 2871 C CA . ILE B 1 51 ? 15.660 49.265 19.582 1.00 21.50 40 ILE B CA 1
ATOM 2872 C C . ILE B 1 51 ? 16.372 49.645 18.293 1.00 21.48 40 ILE B C 1
ATOM 2873 O O . ILE B 1 51 ? 16.973 50.712 18.192 1.00 22.07 40 ILE B O 1
ATOM 2878 N N . VAL B 1 52 ? 16.301 48.751 17.313 1.00 18.63 41 VAL B N 1
ATOM 2879 C CA . VAL B 1 52 ? 16.889 48.980 16.007 1.00 18.43 41 VAL B CA 1
ATOM 2880 C C . VAL B 1 52 ? 15.754 49.393 15.078 1.00 18.48 41 VAL B C 1
ATOM 2881 O O . VAL B 1 52 ? 14.757 48.689 14.973 1.00 18.62 41 VAL B O 1
ATOM 2885 N N . TYR B 1 53 ? 15.913 50.542 14.425 1.00 18.13 42 TYR B N 1
ATOM 2886 C CA . TYR B 1 53 ? 14.908 51.081 13.509 1.00 17.55 42 TYR B CA 1
ATOM 2887 C C . TYR B 1 53 ? 15.558 51.267 12.137 1.00 17.69 42 TYR B C 1
ATOM 2888 O O . TYR B 1 53 ? 16.422 52.127 11.976 1.00 20.42 42 TYR B O 1
ATOM 2897 N N . SER B 1 54 ? 15.156 50.451 11.167 1.00 15.47 43 SER B N 1
ATOM 2898 C CA . SER B 1 54 ? 15.686 50.531 9.802 1.00 16.30 43 SER B CA 1
ATOM 2899 C C . SER B 1 54 ? 14.700 49.852 8.842 1.00 16.54 43 SER B C 1
ATOM 2900 O O . SER B 1 54 ? 13.759 49.188 9.273 1.00 16.45 43 SER B O 1
ATOM 2903 N N . ARG B 1 55 ? 14.932 49.993 7.542 1.00 18.22 44 ARG B N 1
ATOM 2904 C CA . ARG B 1 55 ? 14.013 49.466 6.534 1.00 19.30 44 ARG B CA 1
ATOM 2905 C C . ARG B 1 55 ? 14.097 48.012 6.093 1.00 19.42 44 ARG B C 1
ATOM 2906 O O . ARG B 1 55 ? 13.080 47.380 5.813 1.00 17.20 44 ARG B O 1
ATOM 2914 N N . ASP B 1 56 ? 15.314 47.493 6.020 1.00 21.94 45 ASP B N 1
ATOM 2915 C CA . ASP B 1 56 ? 15.548 46.155 5.500 1.00 20.62 45 ASP B CA 1
ATOM 2916 C C . ASP B 1 56 ? 15.284 44.955 6.394 1.00 19.66 45 ASP B C 1
ATOM 2917 O O . ASP B 1 56 ? 15.958 44.755 7.404 1.00 19.20 45 ASP B O 1
ATOM 2922 N N . GLU B 1 57 ? 14.312 44.141 5.991 1.00 18.37 46 GLU B N 1
ATOM 2923 C CA . GLU B 1 57 ? 13.967 42.935 6.730 1.00 19.11 46 GLU B CA 1
ATOM 2924 C C . GLU B 1 57 ? 15.124 41.925 6.677 1.00 21.38 46 GLU B C 1
ATOM 2925 O O . GLU B 1 57 ? 15.323 41.153 7.614 1.00 21.31 46 GLU B O 1
ATOM 2931 N N . LEU B 1 58 ? 15.879 41.929 5.584 1.00 22.93 47 LEU B N 1
ATOM 2932 C CA . LEU B 1 58 ? 17.000 40.996 5.450 1.00 25.81 47 LEU B CA 1
ATOM 2933 C C . LEU B 1 58 ? 18.045 41.268 6.536 1.00 25.72 47 LEU B C 1
ATOM 2934 O O . LEU B 1 58 ? 18.373 40.378 7.327 1.00 24.81 47 LEU B O 1
ATOM 2939 N N . LYS B 1 59 ? 18.557 42.497 6.590 1.00 23.62 48 LYS B N 1
ATOM 2940 C CA . LYS B 1 59 ? 19.548 42.839 7.605 1.00 23.63 48 LYS B CA 1
ATOM 2941 C C . LYS B 1 59 ? 18.989 42.702 9.022 1.00 25.94 48 LYS B C 1
ATOM 2942 O O . LYS B 1 59 ? 19.712 42.303 9.940 1.00 24.76 48 LYS B O 1
ATOM 2948 N N . GLN B 1 60 ? 17.713 43.028 9.223 1.00 22.90 49 GLN B N 1
ATOM 2949 C CA . GLN B 1 60 ? 17.159 42.897 10.567 1.00 23.96 49 GLN B CA 1
ATOM 2950 C C . GLN B 1 60 ? 17.015 41.430 10.966 1.00 22.56 49 GLN B C 1
ATOM 2951 O O . GLN B 1 60 ? 17.229 41.084 12.125 1.00 24.93 49 GLN B O 1
ATOM 2957 N N . SER B 1 61 ? 16.665 40.569 10.015 1.00 22.73 50 SER B N 1
ATOM 2958 C CA . SER B 1 61 ? 16.529 39.150 10.326 1.00 26.30 50 SER B CA 1
ATOM 2959 C C . SER B 1 61 ? 17.898 38.599 10.714 1.00 26.50 50 SER B C 1
ATOM 2960 O O . SER B 1 61 ? 18.019 37.854 11.686 1.00 26.70 50 SER B O 1
ATOM 2963 N N . GLU B 1 62 ? 18.925 38.980 9.957 1.00 26.57 51 GLU B N 1
ATOM 2964 C CA . GLU B 1 62 ? 20.286 38.526 10.227 1.00 28.80 51 GLU B CA 1
ATOM 2965 C C . GLU B 1 62 ? 20.823 39.090 11.534 1.00 28.57 51 GLU B C 1
ATOM 2966 O O . GLU B 1 62 ? 21.494 38.392 12.294 1.00 27.19 51 GLU B O 1
ATOM 2972 N N . MET B 1 63 ? 20.539 40.358 11.797 1.00 25.31 52 MET B N 1
ATOM 2973 C CA . MET B 1 63 ? 21.015 40.976 13.024 1.00 26.55 52 MET B CA 1
ATOM 2974 C C . MET B 1 63 ? 20.330 40.378 14.249 1.00 28.97 52 MET B C 1
ATOM 2975 O O . MET B 1 63 ? 20.939 40.277 15.320 1.00 29.46 52 MET B O 1
ATOM 2980 N N . ALA B 1 64 ? 19.068 39.987 14.100 1.00 23.88 53 ALA B N 1
ATOM 2981 C CA . ALA B 1 64 ? 18.339 39.395 15.216 1.00 27.26 53 ALA B CA 1
ATOM 2982 C C . ALA B 1 64 ? 18.975 38.049 15.563 1.00 29.11 53 ALA B C 1
ATOM 2983 O O . ALA B 1 64 ? 19.016 37.649 16.723 1.00 28.73 53 ALA B O 1
ATOM 2985 N N . MET B 1 65 ? 19.472 37.356 14.547 1.00 31.91 54 MET B N 1
ATOM 2986 C CA . MET B 1 65 ? 20.112 36.067 14.759 1.00 35.73 54 MET B CA 1
ATOM 2987 C C . MET B 1 65 ? 21.465 36.249 15.428 1.00 35.98 54 MET B C 1
ATOM 2988 O O . MET B 1 65 ? 21.794 35.524 16.362 1.00 35.99 54 MET B O 1
ATOM 2993 N N . GLU B 1 66 ? 22.247 37.219 14.963 1.00 36.52 55 GLU B N 1
ATOM 2994 C CA . GLU B 1 66 ? 23.563 37.457 15.549 1.00 39.71 55 GLU B CA 1
ATOM 2995 C C . GLU B 1 66 ? 23.492 38.154 16.912 1.00 40.42 55 GLU B C 1
ATOM 2996 O O . GLU B 1 66 ? 24.439 38.090 17.699 1.00 41.19 55 GLU B O 1
ATOM 3002 N N . PHE B 1 67 ? 22.372 38.817 17.185 1.00 36.51 56 PHE B N 1
ATOM 3003 C CA . PHE B 1 67 ? 22.165 39.485 18.467 1.00 36.46 56 PHE B CA 1
ATOM 3004 C C . PHE B 1 67 ? 20.901 38.901 19.096 1.00 39.84 56 PHE B C 1
ATOM 3005 O O . PHE B 1 67 ? 19.936 39.628 19.367 1.00 38.25 56 PHE B O 1
ATOM 3013 N N . ASN B 1 68 ? 20.900 37.587 19.308 1.00 37.33 57 ASN B N 1
ATOM 3014 C CA . ASN B 1 68 ? 19.750 36.924 19.908 1.00 39.06 57 ASN B CA 1
ATOM 3015 C C . ASN B 1 68 ? 19.772 37.248 21.391 1.00 37.56 57 ASN B C 1
ATOM 3016 O O . ASN B 1 68 ? 20.157 36.421 22.221 1.00 34.66 57 ASN B O 1
ATOM 3021 N N . ASP B 1 69 ? 19.359 38.467 21.712 1.00 34.94 58 ASP B N 1
ATOM 3022 C CA . ASP B 1 69 ? 19.353 38.946 23.083 1.00 34.39 58 ASP B CA 1
ATOM 3023 C C . ASP B 1 69 ? 18.011 39.608 23.381 1.00 34.70 58 ASP B C 1
ATOM 3024 O O . ASP B 1 69 ? 17.556 40.469 22.626 1.00 33.38 58 ASP B O 1
ATOM 3029 N N . PRO B 1 70 ? 17.365 39.215 24.491 1.00 35.00 59 PRO B N 1
ATOM 3030 C CA . PRO B 1 70 ? 16.065 39.748 24.919 1.00 33.57 59 PRO B CA 1
ATOM 3031 C C . PRO B 1 70 ? 16.037 41.268 25.079 1.00 30.76 59 PRO B C 1
ATOM 3032 O O . PRO B 1 70 ? 14.961 41.867 25.107 1.00 29.17 59 PRO B O 1
ATOM 3036 N N . ARG B 1 71 ? 17.212 41.886 25.200 1.00 29.24 60 ARG B N 1
ATOM 3037 C CA . ARG B 1 71 ? 17.297 43.341 25.358 1.00 28.27 60 ARG B CA 1
ATOM 3038 C C . ARG B 1 71 ? 17.002 44.025 24.020 1.00 28.00 60 ARG B C 1
ATOM 3039 O O . ARG B 1 71 ? 16.707 45.219 23.979 1.00 26.58 60 ARG B O 1
ATOM 3047 N N . MET B 1 72 ? 17.105 43.260 22.935 1.00 27.39 61 MET B N 1
ATOM 3048 C CA . MET B 1 72 ? 16.892 43.775 21.584 1.00 26.86 61 MET B CA 1
ATOM 3049 C C . MET B 1 72 ? 15.439 43.806 21.127 1.00 29.60 61 MET B C 1
ATOM 3050 O O . MET B 1 72 ? 14.618 42.986 21.538 1.00 27.82 61 MET B O 1
ATOM 3055 N N . ARG B 1 73 ? 15.140 44.771 20.264 1.00 27.23 62 ARG B N 1
ATOM 3056 C CA . ARG B 1 73 ? 13.823 44.902 19.660 1.00 26.16 62 ARG B CA 1
ATOM 3057 C C . ARG B 1 73 ? 14.062 45.519 18.288 1.00 25.38 62 ARG B C 1
ATOM 3058 O O . ARG B 1 73 ? 14.835 46.474 18.147 1.00 24.34 62 ARG B O 1
ATOM 3066 N N . PHE B 1 74 ? 13.413 44.953 17.278 1.00 22.62 63 PHE B N 1
ATOM 3067 C CA . PHE B 1 74 ? 13.561 45.415 15.908 1.00 23.76 63 PHE B CA 1
ATOM 3068 C C . PHE B 1 74 ? 12.268 45.970 15.340 1.00 25.03 63 PHE B C 1
ATOM 3069 O O . PHE B 1 74 ? 11.217 45.329 15.413 1.00 25.87 63 PHE B O 1
ATOM 3077 N N . PHE B 1 75 ? 12.359 47.174 14.784 1.00 22.00 64 PHE B N 1
ATOM 3078 C CA . PHE B 1 75 ? 11.222 47.842 14.162 1.00 21.94 64 PHE B CA 1
ATOM 3079 C C . PHE B 1 75 ? 11.569 48.077 12.701 1.00 17.77 64 PHE B C 1
ATOM 3080 O O . PHE B 1 75 ? 12.597 48.676 12.408 1.00 18.62 64 PHE B O 1
ATOM 3088 N N . ILE B 1 76 ? 10.742 47.582 11.789 1.00 17.45 65 ILE B N 1
ATOM 3089 C CA . ILE B 1 76 ? 10.959 47.847 10.372 1.00 17.01 65 ILE B CA 1
ATOM 3090 C C . ILE B 1 76 ? 10.359 49.240 10.205 1.00 18.51 65 ILE B C 1
ATOM 3091 O O . ILE B 1 76 ? 9.208 49.470 10.587 1.00 18.42 65 ILE B O 1
ATOM 3096 N N . GLY B 1 77 ? 11.127 50.171 9.654 1.00 17.19 66 GLY B N 1
ATOM 3097 C CA . GLY B 1 77 ? 10.609 51.516 9.483 1.00 18.50 66 GLY B CA 1
ATOM 3098 C C . GLY B 1 77 ? 11.567 52.404 8.723 1.00 17.12 66 GLY B C 1
ATOM 3099 O O . GLY B 1 77 ? 12.769 52.134 8.679 1.00 17.16 66 GLY B O 1
ATOM 3100 N N . ASP B 1 78 ? 11.030 53.472 8.143 1.00 15.95 67 ASP B N 1
ATOM 3101 C CA . ASP B 1 78 ? 11.808 54.422 7.350 1.00 17.78 67 ASP B CA 1
ATOM 3102 C C . ASP B 1 78 ? 11.843 55.758 8.088 1.00 18.25 67 ASP B C 1
ATOM 3103 O O . ASP B 1 78 ? 10.829 56.168 8.655 1.00 16.02 67 ASP B O 1
ATOM 3108 N N . VAL B 1 79 ? 12.992 56.440 8.104 1.00 16.83 68 VAL B N 1
ATOM 3109 C CA . VAL B 1 79 ? 13.036 57.732 8.784 1.00 15.01 68 VAL B CA 1
ATOM 3110 C C . VAL B 1 79 ? 12.289 58.801 7.993 1.00 16.51 68 VAL B C 1
ATOM 3111 O O . VAL B 1 79 ? 12.100 59.918 8.477 1.00 16.73 68 VAL B O 1
ATOM 3115 N N . ARG B 1 80 ? 11.862 58.456 6.781 1.00 14.32 69 ARG B N 1
ATOM 3116 C CA . ARG B 1 80 ? 11.079 59.381 5.963 1.00 18.38 69 ARG B CA 1
ATOM 3117 C C . ARG B 1 80 ? 9.610 59.279 6.385 1.00 16.15 69 ARG B C 1
ATOM 3118 O O . ARG B 1 80 ? 8.764 60.033 5.903 1.00 15.89 69 ARG B O 1
ATOM 3126 N N . ASP B 1 81 ? 9.326 58.342 7.289 1.00 16.56 70 ASP B N 1
ATOM 3127 C CA . ASP B 1 81 ? 7.961 58.065 7.760 1.00 17.75 70 ASP B CA 1
ATOM 3128 C C . ASP B 1 81 ? 7.745 58.580 9.192 1.00 18.92 70 ASP B C 1
ATOM 3129 O O . ASP B 1 81 ? 8.042 57.885 10.164 1.00 16.71 70 ASP B O 1
ATOM 3134 N N . LEU B 1 82 ? 7.210 59.792 9.323 1.00 17.94 71 LEU B N 1
ATOM 3135 C CA . LEU B 1 82 ? 6.996 60.384 10.643 1.00 17.29 71 LEU B CA 1
ATOM 3136 C C . LEU B 1 82 ? 6.067 59.588 11.559 1.00 17.13 71 LEU B C 1
ATOM 3137 O O . LEU B 1 82 ? 6.344 59.434 12.747 1.00 18.12 71 LEU B O 1
ATOM 3142 N N A GLU B 1 83 ? 4.963 59.090 11.015 0.50 18.12 72 GLU B N 1
ATOM 3143 N N B GLU B 1 83 ? 4.970 59.086 11.000 0.50 17.00 72 GLU B N 1
ATOM 3144 C CA A GLU B 1 83 ? 4.023 58.323 11.822 0.50 19.19 72 GLU B CA 1
ATOM 3145 C CA B GLU B 1 83 ? 4.012 58.304 11.773 0.50 17.22 72 GLU B CA 1
ATOM 3146 C C A GLU B 1 83 ? 4.679 57.060 12.375 0.50 19.86 72 GLU B C 1
ATOM 3147 C C B GLU B 1 83 ? 4.694 57.080 12.372 0.50 18.75 72 GLU B C 1
ATOM 3148 O O A GLU B 1 83 ? 4.431 56.671 13.515 0.50 18.31 72 GLU B O 1
ATOM 3149 O O B GLU B 1 83 ? 4.482 56.741 13.536 0.50 17.64 72 GLU B O 1
ATOM 3160 N N . ARG B 1 84 ? 5.518 56.420 11.566 1.00 19.45 73 ARG B N 1
ATOM 3161 C CA . ARG B 1 84 ? 6.206 55.217 12.010 1.00 18.12 73 ARG B CA 1
ATOM 3162 C C . ARG B 1 84 ? 7.201 55.547 13.116 1.00 17.77 73 ARG B C 1
ATOM 3163 O O . ARG B 1 84 ? 7.324 54.799 14.087 1.00 19.02 73 ARG B O 1
ATOM 3171 N N . LEU B 1 85 ? 7.909 56.665 12.972 1.00 18.70 74 LEU B N 1
ATOM 3172 C CA . LEU B 1 85 ? 8.863 57.086 13.994 1.00 19.99 74 LEU B CA 1
ATOM 3173 C C . LEU B 1 85 ? 8.129 57.435 15.290 1.00 20.69 74 LEU B C 1
ATOM 3174 O O . LEU B 1 85 ? 8.574 57.067 16.380 1.00 19.83 74 LEU B O 1
ATOM 3179 N N . ASN B 1 86 ? 7.010 58.151 15.166 1.00 22.34 75 ASN B N 1
ATOM 3180 C CA . ASN B 1 86 ? 6.202 58.546 16.329 1.00 21.82 75 ASN B CA 1
ATOM 3181 C C . ASN B 1 86 ? 5.847 57.315 17.161 1.00 21.43 75 ASN B C 1
ATOM 3182 O O . ASN B 1 86 ? 5.866 57.346 18.392 1.00 19.98 75 ASN B O 1
ATOM 3187 N N . TYR B 1 87 ? 5.506 56.235 16.473 1.00 20.52 76 TYR B N 1
ATOM 3188 C CA . TYR B 1 87 ? 5.144 54.981 17.129 1.00 21.23 76 TYR B CA 1
ATOM 3189 C C . TYR B 1 87 ? 6.347 54.273 17.755 1.00 21.13 76 TYR B C 1
ATOM 3190 O O . TYR B 1 87 ? 6.307 53.861 18.920 1.00 22.90 76 TYR B O 1
ATOM 3199 N N . ALA B 1 88 ? 7.414 54.133 16.977 1.00 20.30 77 ALA B N 1
ATOM 3200 C CA . ALA B 1 88 ? 8.618 53.445 17.437 1.00 22.91 77 ALA B CA 1
ATOM 3201 C C . ALA B 1 88 ? 9.347 54.113 18.600 1.00 23.23 77 ALA B C 1
ATOM 3202 O O . ALA B 1 88 ? 9.959 53.432 19.424 1.00 21.73 77 ALA B O 1
ATOM 3204 N N . LEU B 1 89 ? 9.285 55.440 18.677 1.00 19.96 78 LEU B N 1
ATOM 3205 C CA . LEU B 1 89 ? 9.977 56.149 19.747 1.00 21.66 78 LEU B CA 1
ATOM 3206 C C . LEU B 1 89 ? 9.211 56.254 21.066 1.00 22.32 78 LEU B C 1
ATOM 3207 O O . LEU B 1 89 ? 9.672 56.907 22.002 1.00 21.16 78 LEU B O 1
ATOM 3212 N N . GLU B 1 90 ? 8.054 55.605 21.152 1.00 23.51 79 GLU B N 1
ATOM 3213 C CA . GLU B 1 90 ? 7.272 55.634 22.391 1.00 26.85 79 GLU B CA 1
ATOM 3214 C C . GLU B 1 90 ? 8.088 54.990 23.505 1.00 26.38 79 GLU B C 1
ATOM 3215 O O . GLU B 1 90 ? 8.643 53.900 23.332 1.00 22.12 79 GLU B O 1
ATOM 3221 N N . GLY B 1 91 ? 8.167 55.674 24.642 1.00 25.78 80 GLY B N 1
ATOM 3222 C CA . GLY B 1 91 ? 8.900 55.144 25.780 1.00 25.72 80 GLY B CA 1
ATOM 3223 C C . GLY B 1 91 ? 10.410 55.105 25.647 1.00 25.92 80 GLY B C 1
ATOM 3224 O O . GLY B 1 91 ? 11.087 54.467 26.456 1.00 26.25 80 GLY B O 1
ATOM 3225 N N . VAL B 1 92 ? 10.954 55.779 24.639 1.00 23.37 81 VAL B N 1
ATOM 3226 C CA . VAL B 1 92 ? 12.402 55.788 24.447 1.00 22.87 81 VAL B CA 1
ATOM 3227 C C . VAL B 1 92 ? 13.032 56.946 25.220 1.00 24.66 81 VAL B C 1
ATOM 3228 O O . VAL B 1 92 ? 12.460 58.037 25.282 1.00 22.18 81 VAL B O 1
ATOM 3232 N N . ASP B 1 93 ? 14.200 56.697 25.814 1.00 24.68 82 ASP B N 1
ATOM 3233 C CA . ASP B 1 93 ? 14.921 57.704 26.592 1.00 24.50 82 ASP B CA 1
ATOM 3234 C C . ASP B 1 93 ? 16.032 58.351 25.781 1.00 24.96 82 ASP B C 1
ATOM 3235 O O . ASP B 1 93 ? 16.284 59.554 25.894 1.00 24.60 82 ASP B O 1
ATOM 3240 N N . ILE B 1 94 ? 16.713 57.538 24.982 1.00 22.19 83 ILE B N 1
ATOM 3241 C CA . ILE B 1 94 ? 17.817 58.028 24.173 1.00 22.63 83 ILE B CA 1
ATOM 3242 C C . ILE B 1 94 ? 17.693 57.592 22.714 1.00 21.69 83 ILE B C 1
ATOM 3243 O O . ILE B 1 94 ? 17.408 56.428 22.419 1.00 24.03 83 ILE B O 1
ATOM 3248 N N . CYS B 1 95 ? 17.887 58.539 21.805 1.00 19.71 84 CYS B N 1
ATOM 3249 C CA . CYS B 1 95 ? 17.831 58.236 20.383 1.00 19.30 84 CYS B CA 1
ATOM 3250 C C . CYS B 1 95 ? 19.148 58.586 19.719 1.00 19.92 84 CYS B C 1
ATOM 3251 O O . CYS B 1 95 ? 19.655 59.700 19.866 1.00 21.70 84 CYS B O 1
ATOM 3254 N N . ILE B 1 96 ? 19.705 57.612 19.009 1.00 21.02 85 ILE B N 1
ATOM 3255 C CA . ILE B 1 96 ? 20.947 57.788 18.270 1.00 19.07 85 ILE B CA 1
ATOM 3256 C C . ILE B 1 96 ? 20.528 57.745 16.795 1.00 17.74 85 ILE B C 1
ATOM 3257 O O . ILE B 1 96 ? 20.027 56.723 16.312 1.00 18.57 85 ILE B O 1
ATOM 3262 N N . HIS B 1 97 ? 20.721 58.853 16.088 1.00 15.78 86 HIS B N 1
ATOM 3263 C CA . HIS B 1 97 ? 20.327 58.929 14.686 1.00 18.68 86 HIS B CA 1
ATOM 3264 C C . HIS B 1 97 ? 21.480 58.654 13.728 1.00 18.74 86 HIS B C 1
ATOM 3265 O O . HIS B 1 97 ? 22.301 59.530 13.464 1.00 20.13 86 HIS B O 1
ATOM 3272 N N . ALA B 1 98 ? 21.524 57.432 13.202 1.00 19.07 87 ALA B N 1
ATOM 3273 C CA . ALA B 1 98 ? 22.590 57.026 12.281 1.00 21.40 87 ALA B CA 1
ATOM 3274 C C . ALA B 1 98 ? 22.105 56.666 10.876 1.00 20.72 87 ALA B C 1
ATOM 3275 O O . ALA B 1 98 ? 22.913 56.351 9.997 1.00 19.51 87 ALA B O 1
ATOM 3277 N N . ALA B 1 99 ? 20.795 56.692 10.658 1.00 18.83 88 ALA B N 1
ATOM 3278 C CA . ALA B 1 99 ? 20.255 56.363 9.339 1.00 18.78 88 ALA B CA 1
ATOM 3279 C C . ALA B 1 99 ? 20.628 57.441 8.323 1.00 18.34 88 ALA B C 1
ATOM 3280 O O . ALA B 1 99 ? 20.517 58.634 8.617 1.00 19.05 88 ALA B O 1
ATOM 3282 N N . ALA B 1 100 ? 21.050 57.022 7.132 1.00 16.69 89 ALA B N 1
ATOM 3283 C CA . ALA B 1 100 ? 21.423 57.968 6.083 1.00 19.61 89 ALA B CA 1
ATOM 3284 C C . ALA B 1 100 ? 21.776 57.300 4.763 1.00 21.86 89 ALA B C 1
ATOM 3285 O O . ALA B 1 100 ? 21.989 56.088 4.695 1.00 21.29 89 ALA B O 1
ATOM 3287 N N . LEU B 1 101 ? 21.807 58.116 3.715 1.00 19.21 90 LEU B N 1
ATOM 3288 C CA . LEU B 1 101 ? 22.245 57.694 2.393 1.00 19.25 90 LEU B CA 1
ATOM 3289 C C . LEU B 1 101 ? 23.599 58.392 2.458 1.00 21.15 90 LEU B C 1
ATOM 3290 O O . LEU B 1 101 ? 23.657 59.615 2.633 1.00 21.63 90 LEU B O 1
ATOM 3295 N N . LYS B 1 102 ? 24.681 57.621 2.366 1.00 21.13 91 LYS B N 1
ATOM 3296 C CA . LYS B 1 102 ? 26.022 58.187 2.505 1.00 20.67 91 LYS B CA 1
ATOM 3297 C C . LYS B 1 102 ? 26.994 58.075 1.332 1.00 24.23 91 LYS B C 1
ATOM 3298 O O . LYS B 1 102 ? 28.096 58.610 1.399 1.00 27.55 91 LYS B O 1
ATOM 3304 N N A HIS B 1 103 ? 26.607 57.371 0.274 0.50 22.49 92 HIS B N 1
ATOM 3305 N N B HIS B 1 103 ? 26.585 57.393 0.267 0.50 22.94 92 HIS B N 1
ATOM 3306 C CA A HIS B 1 103 ? 27.483 57.238 -0.882 0.50 23.44 92 HIS B CA 1
ATOM 3307 C CA B HIS B 1 103 ? 27.427 57.224 -0.916 0.50 24.21 92 HIS B CA 1
ATOM 3308 C C A HIS B 1 103 ? 27.491 58.557 -1.640 0.50 24.47 92 HIS B C 1
ATOM 3309 C C B HIS B 1 103 ? 27.482 58.564 -1.655 0.50 24.93 92 HIS B C 1
ATOM 3310 O O A HIS B 1 103 ? 26.490 58.956 -2.234 0.50 20.60 92 HIS B O 1
ATOM 3311 O O B HIS B 1 103 ? 26.495 58.986 -2.255 0.50 21.28 92 HIS B O 1
ATOM 3324 N N . VAL B 1 104 ? 28.631 59.235 -1.603 1.00 25.68 93 VAL B N 1
ATOM 3325 C CA . VAL B 1 104 ? 28.778 60.524 -2.262 1.00 24.60 93 VAL B CA 1
ATOM 3326 C C . VAL B 1 104 ? 28.392 60.527 -3.738 1.00 24.82 93 VAL B C 1
ATOM 3327 O O . VAL B 1 104 ? 27.548 61.317 -4.152 1.00 27.07 93 VAL B O 1
ATOM 3331 N N . PRO B 1 105 ? 28.988 59.643 -4.553 1.00 26.69 94 PRO B N 1
ATOM 3332 C CA . PRO B 1 105 ? 28.634 59.626 -5.975 1.00 27.26 94 PRO B CA 1
ATOM 3333 C C . PRO B 1 105 ? 27.153 59.351 -6.252 1.00 27.04 94 PRO B C 1
ATOM 3334 O O . PRO B 1 105 ? 26.547 59.982 -7.117 1.00 26.99 94 PRO B O 1
ATOM 3338 N N . ILE B 1 106 ? 26.574 58.403 -5.524 1.00 23.70 95 ILE B N 1
ATOM 3339 C CA . ILE B 1 106 ? 25.170 58.069 -5.728 1.00 22.88 95 ILE B CA 1
ATOM 3340 C C . ILE B 1 106 ? 24.237 59.217 -5.309 1.00 21.33 95 ILE B C 1
ATOM 3341 O O . ILE B 1 106 ? 23.190 59.422 -5.920 1.00 24.38 95 ILE B O 1
ATOM 3346 N N . ALA B 1 107 ? 24.618 59.970 -4.282 1.00 22.57 96 ALA B N 1
ATOM 3347 C CA . ALA B 1 107 ? 23.791 61.097 -3.845 1.00 24.35 96 ALA B CA 1
ATOM 3348 C C . ALA B 1 107 ? 23.804 62.185 -4.926 1.00 23.64 96 ALA B C 1
ATOM 3349 O O . ALA B 1 107 ? 22.831 62.925 -5.091 1.00 22.99 96 ALA B O 1
ATOM 3351 N N . GLU B 1 108 ? 24.908 62.287 -5.663 1.00 24.97 97 GLU B N 1
ATOM 3352 C CA . GLU B 1 108 ? 24.996 63.275 -6.741 1.00 23.07 97 GLU B CA 1
ATOM 3353 C C . GLU B 1 108 ? 23.977 62.930 -7.833 1.00 21.61 97 GLU B C 1
ATOM 3354 O O . GLU B 1 108 ? 23.337 63.813 -8.400 1.00 22.32 97 GLU B O 1
ATOM 3360 N N . TYR B 1 109 ? 23.831 61.638 -8.113 1.00 20.69 98 TYR B N 1
ATOM 3361 C CA . TYR B 1 109 ? 22.901 61.156 -9.128 1.00 20.36 98 TYR B CA 1
ATOM 3362 C C . TYR B 1 109 ? 21.466 61.037 -8.631 1.00 21.10 98 TYR B C 1
ATOM 3363 O O . TYR B 1 109 ? 20.533 61.071 -9.432 1.00 24.64 98 TYR B O 1
ATOM 3372 N N . ASN B 1 110 ? 21.292 60.890 -7.318 1.00 18.84 99 ASN B N 1
ATOM 3373 C CA . ASN B 1 110 ? 19.962 60.768 -6.715 1.00 19.21 99 ASN B CA 1
ATOM 3374 C C . ASN B 1 110 ? 19.871 61.805 -5.596 1.00 19.53 99 ASN B C 1
ATOM 3375 O O . ASN B 1 110 ? 19.646 61.464 -4.430 1.00 22.18 99 ASN B O 1
ATOM 3380 N N . PRO B 1 111 ? 20.034 63.091 -5.941 1.00 19.88 100 PRO B N 1
ATOM 3381 C CA . PRO B 1 111 ? 19.979 64.163 -4.949 1.00 18.58 100 PRO B CA 1
ATOM 3382 C C . PRO B 1 111 ? 18.715 64.248 -4.093 1.00 16.65 100 PRO B C 1
ATOM 3383 O O . PRO B 1 111 ? 18.811 64.421 -2.881 1.00 16.05 100 PRO B O 1
ATOM 3387 N N . LEU B 1 112 ? 17.542 64.115 -4.705 1.00 16.31 101 LEU B N 1
ATOM 3388 C CA . LEU B 1 112 ? 16.304 64.211 -3.936 1.00 17.19 101 LEU B CA 1
ATOM 3389 C C . LEU B 1 112 ? 16.171 63.052 -2.957 1.00 15.88 101 LEU B C 1
ATOM 3390 O O . LEU B 1 112 ? 15.639 63.221 -1.865 1.00 16.93 101 LEU B O 1
ATOM 3395 N N . GLU B 1 113 ? 16.646 61.872 -3.344 1.00 16.74 102 GLU B N 1
ATOM 3396 C CA . GLU B 1 113 ? 16.575 60.725 -2.447 1.00 17.98 102 GLU B CA 1
ATOM 3397 C C . GLU B 1 113 ? 17.438 60.997 -1.219 1.00 15.64 102 GLU B C 1
ATOM 3398 O O . GLU B 1 113 ? 17.034 60.740 -0.086 1.00 16.57 102 GLU B O 1
ATOM 3404 N N . CYS B 1 114 ? 18.633 61.531 -1.442 1.00 15.89 103 CYS B N 1
ATOM 3405 C CA . CYS B 1 114 ? 19.520 61.838 -0.333 1.00 14.12 103 CYS B CA 1
ATOM 3406 C C . CYS B 1 114 ? 18.882 62.930 0.550 1.00 17.61 103 CYS B C 1
ATOM 3407 O O . CYS B 1 114 ? 18.933 62.870 1.777 1.00 15.65 103 CYS B O 1
ATOM 3410 N N . ILE B 1 115 ? 18.262 63.919 -0.085 1.00 18.47 104 ILE B N 1
ATOM 3411 C CA . ILE B 1 115 ? 17.598 65.001 0.648 1.00 17.63 104 ILE B CA 1
ATOM 3412 C C . ILE B 1 115 ? 16.442 64.454 1.505 1.00 15.71 104 ILE B C 1
ATOM 3413 O O . ILE B 1 115 ? 16.257 64.854 2.656 1.00 16.17 104 ILE B O 1
ATOM 3418 N N . LYS B 1 116 ? 15.653 63.546 0.944 1.00 16.09 105 LYS B N 1
ATOM 3419 C CA . LYS B 1 116 ? 14.530 62.990 1.694 1.00 15.99 105 LYS B CA 1
ATOM 3420 C C . LYS B 1 116 ? 14.993 62.226 2.934 1.00 16.09 105 LYS B C 1
ATOM 3421 O O . LYS B 1 116 ? 14.494 62.443 4.032 1.00 15.39 105 LYS B O 1
ATOM 3427 N N . THR B 1 117 ? 15.950 61.327 2.757 1.00 17.21 106 THR B N 1
ATOM 3428 C CA . THR B 1 117 ? 16.455 60.552 3.880 1.00 15.35 106 THR B CA 1
ATOM 3429 C C . THR B 1 117 ? 17.202 61.361 4.925 1.00 15.37 106 THR B C 1
ATOM 3430 O O . THR B 1 117 ? 16.856 61.331 6.105 1.00 14.88 106 THR B O 1
ATOM 3434 N N . ASN B 1 118 ? 18.216 62.103 4.490 1.00 15.99 107 ASN B N 1
ATOM 3435 C CA . ASN B 1 118 ? 19.060 62.857 5.413 1.00 15.66 107 ASN B CA 1
ATOM 3436 C C . ASN B 1 118 ? 18.455 64.120 6.018 1.00 17.92 107 ASN B C 1
ATOM 3437 O O . ASN B 1 118 ? 18.590 64.362 7.217 1.00 15.29 107 ASN B O 1
ATOM 3442 N N . ILE B 1 119 ? 17.784 64.918 5.197 1.00 17.31 108 ILE B N 1
ATOM 3443 C CA . ILE B 1 119 ? 17.197 66.145 5.700 1.00 16.75 108 ILE B CA 1
ATOM 3444 C C . ILE B 1 119 ? 15.810 65.917 6.283 1.00 15.94 108 ILE B C 1
ATOM 3445 O O . ILE B 1 119 ? 15.573 66.212 7.458 1.00 17.00 108 ILE B O 1
ATOM 3450 N N . MET B 1 120 ? 14.885 65.393 5.487 1.00 17.36 109 MET B N 1
ATOM 3451 C CA . MET B 1 120 ? 13.545 65.163 6.024 1.00 17.37 109 MET B CA 1
ATOM 3452 C C . MET B 1 120 ? 13.601 64.100 7.122 1.00 18.43 109 MET B C 1
ATOM 3453 O O . MET B 1 120 ? 12.809 64.122 8.057 1.00 18.38 109 MET B O 1
ATOM 3458 N N . GLY B 1 121 ? 14.549 63.174 7.016 1.00 20.21 110 GLY B N 1
ATOM 3459 C CA . GLY B 1 121 ? 14.682 62.156 8.042 1.00 17.73 110 GLY B CA 1
ATOM 3460 C C . GLY B 1 121 ? 15.037 62.800 9.372 1.00 17.75 110 GLY B C 1
ATOM 3461 O O . GLY B 1 121 ? 14.515 62.414 10.419 1.00 18.22 110 GLY B O 1
ATOM 3462 N N . ALA B 1 122 ? 15.933 63.785 9.333 1.00 17.38 111 ALA B N 1
ATOM 3463 C CA . ALA B 1 122 ? 16.344 64.489 10.541 1.00 18.01 111 ALA B CA 1
ATOM 3464 C C . ALA B 1 122 ? 15.147 65.216 11.141 1.00 18.61 111 ALA B C 1
ATOM 3465 O O . ALA B 1 122 ? 14.932 65.196 12.356 1.00 17.31 111 ALA B O 1
ATOM 3467 N N . SER B 1 123 ? 14.384 65.876 10.277 1.00 16.54 112 SER B N 1
ATOM 3468 C CA . SER B 1 123 ? 13.210 66.608 10.718 1.00 18.75 112 SER B CA 1
ATOM 3469 C C . SER B 1 123 ? 12.207 65.682 11.406 1.00 17.09 112 SER B C 1
ATOM 3470 O O . SER B 1 123 ? 11.655 66.030 12.449 1.00 17.18 112 SER B O 1
ATOM 3473 N N . ASN B 1 124 ? 11.978 64.505 10.828 1.00 16.82 113 ASN B N 1
ATOM 3474 C CA . ASN B 1 124 ? 11.023 63.556 11.408 1.00 18.56 113 ASN B CA 1
ATOM 3475 C C . ASN B 1 124 ? 11.499 62.976 12.740 1.00 17.91 113 ASN B C 1
ATOM 3476 O O . ASN B 1 124 ? 10.717 62.808 13.666 1.00 17.07 113 ASN B O 1
ATOM 3481 N N . VAL B 1 125 ? 12.784 62.657 12.828 1.00 18.90 114 VAL B N 1
ATOM 3482 C CA . VAL B 1 125 ? 13.329 62.112 14.062 1.00 16.56 114 VAL B CA 1
ATOM 3483 C C . VAL B 1 125 ? 13.165 63.155 15.163 1.00 17.81 114 VAL B C 1
ATOM 3484 O O . VAL B 1 125 ? 12.677 62.853 16.255 1.00 17.54 114 VAL B O 1
ATOM 3488 N N . ILE B 1 126 ? 13.551 64.391 14.865 1.00 16.86 115 ILE B N 1
ATOM 3489 C CA . ILE B 1 126 ? 13.428 65.469 15.842 1.00 20.32 115 ILE B CA 1
ATOM 3490 C C . ILE B 1 126 ? 11.984 65.593 16.310 1.00 20.97 115 ILE B C 1
ATOM 3491 O O . ILE B 1 126 ? 11.705 65.663 17.512 1.00 20.15 115 ILE B O 1
ATOM 3496 N N . ASN B 1 127 ? 11.072 65.619 15.348 1.00 19.48 116 ASN B N 1
ATOM 3497 C CA . ASN B 1 127 ? 9.655 65.747 15.638 1.00 20.42 116 ASN B CA 1
ATOM 3498 C C . ASN B 1 127 ? 9.149 64.602 16.521 1.00 20.89 116 ASN B C 1
ATOM 3499 O O . ASN B 1 127 ? 8.433 64.828 17.497 1.00 20.34 116 ASN B O 1
ATOM 3504 N N . ALA B 1 128 ? 9.521 63.374 16.178 1.00 19.75 117 ALA B N 1
ATOM 3505 C CA . ALA B 1 128 ? 9.091 62.213 16.950 1.00 18.76 117 ALA B CA 1
ATOM 3506 C C . ALA B 1 128 ? 9.736 62.185 18.338 1.00 18.93 117 ALA B C 1
ATOM 3507 O O . ALA B 1 128 ? 9.124 61.739 19.311 1.00 18.37 117 ALA B O 1
ATOM 3509 N N . CYS B 1 129 ? 10.979 62.646 18.436 1.00 19.89 118 CYS B N 1
ATOM 3510 C CA . CYS B 1 129 ? 11.657 62.668 19.728 1.00 19.39 118 CYS B CA 1
ATOM 3511 C C . CYS B 1 129 ? 10.990 63.669 20.668 1.00 21.75 118 CYS B C 1
ATOM 3512 O O . CYS B 1 129 ? 10.815 63.399 21.859 1.00 20.47 118 CYS B O 1
ATOM 3515 N N . LEU B 1 130 ? 10.614 64.826 20.136 1.00 20.73 119 LEU B N 1
ATOM 3516 C CA . LEU B 1 130 ? 9.954 65.829 20.956 1.00 20.93 119 LEU B CA 1
ATOM 3517 C C . LEU B 1 130 ? 8.590 65.314 21.396 1.00 22.54 119 LEU B C 1
ATOM 3518 O O . LEU B 1 130 ? 8.206 65.460 22.555 1.00 23.43 119 LEU B O 1
ATOM 3523 N N . LYS B 1 131 ? 7.862 64.693 20.476 1.00 22.73 120 LYS B N 1
ATOM 3524 C CA . LYS B 1 131 ? 6.540 64.169 20.804 1.00 24.34 120 LYS B CA 1
ATOM 3525 C C . LYS B 1 131 ? 6.575 63.124 21.916 1.00 25.94 120 LYS B C 1
ATOM 3526 O O . LYS B 1 131 ? 5.698 63.095 22.783 1.00 25.68 120 LYS B O 1
ATOM 3532 N N . ASN B 1 132 ? 7.584 62.262 21.886 1.00 22.15 121 ASN B N 1
ATOM 3533 C CA . ASN B 1 132 ? 7.693 61.201 22.874 1.00 23.18 121 ASN B CA 1
ATOM 3534 C C . ASN B 1 132 ? 8.544 61.553 24.086 1.00 24.34 121 ASN B C 1
ATOM 3535 O O . ASN B 1 132 ? 8.848 60.696 24.911 1.00 24.14 121 ASN B O 1
ATOM 3540 N N . ALA B 1 133 ? 8.911 62.826 24.188 1.00 23.84 122 ALA B N 1
ATOM 3541 C CA . ALA B 1 133 ? 9.706 63.333 25.298 1.00 24.87 122 ALA B CA 1
ATOM 3542 C C . ALA B 1 133 ? 11.006 62.579 25.539 1.00 24.18 122 ALA B C 1
ATOM 3543 O O . ALA B 1 133 ? 11.328 62.236 26.672 1.00 22.07 122 ALA B O 1
ATOM 3545 N N . ILE B 1 134 ? 11.746 62.318 24.467 1.00 24.55 123 ILE B N 1
ATOM 3546 C CA . ILE B 1 134 ? 13.037 61.645 24.573 1.00 25.16 123 ILE B CA 1
ATOM 3547 C C . ILE B 1 134 ? 13.952 62.604 25.355 1.00 25.76 123 ILE B C 1
ATOM 3548 O O . ILE B 1 134 ? 13.832 63.820 25.215 1.00 26.38 123 ILE B O 1
ATOM 3553 N N . SER B 1 135 ? 14.852 62.067 26.178 1.00 24.40 124 SER B N 1
ATOM 3554 C CA . SER B 1 135 ? 15.754 62.902 26.979 1.00 23.54 124 SER B CA 1
ATOM 3555 C C . SER B 1 135 ? 16.977 63.395 26.214 1.00 24.06 124 SER B C 1
ATOM 3556 O O . SER B 1 135 ? 17.333 64.576 26.288 1.00 20.90 124 SER B O 1
ATOM 3559 N N . GLN B 1 136 ? 17.624 62.487 25.490 1.00 22.47 125 GLN B N 1
ATOM 3560 C CA . GLN B 1 136 ? 18.809 62.841 24.725 1.00 23.75 125 GLN B CA 1
ATOM 3561 C C . GLN B 1 136 ? 18.815 62.221 23.342 1.00 22.36 125 GLN B C 1
ATOM 3562 O O . GLN B 1 136 ? 18.404 61.073 23.147 1.00 22.80 125 GLN B O 1
ATOM 3568 N N . VAL B 1 137 ? 19.310 63.000 22.391 1.00 19.88 126 VAL B N 1
ATOM 3569 C CA . VAL B 1 137 ? 19.396 62.576 21.012 1.00 20.56 126 VAL B CA 1
ATOM 3570 C C . VAL B 1 137 ? 20.741 62.993 20.455 1.00 21.28 126 VAL B C 1
ATOM 3571 O O . VAL B 1 137 ? 21.167 64.133 20.637 1.00 20.93 126 VAL B O 1
ATOM 3575 N N . ILE B 1 138 ? 21.418 62.059 19.798 1.00 22.14 127 ILE B N 1
ATOM 3576 C CA . ILE B 1 138 ? 22.690 62.358 19.161 1.00 23.62 127 ILE B CA 1
ATOM 3577 C C . ILE B 1 138 ? 22.569 61.933 17.710 1.00 22.41 127 ILE B C 1
ATOM 3578 O O . ILE B 1 138 ? 22.202 60.792 17.416 1.00 19.47 127 ILE B O 1
ATOM 3583 N N . ALA B 1 139 ? 22.861 62.864 16.807 1.00 22.11 128 ALA B N 1
ATOM 3584 C CA . ALA B 1 139 ? 22.796 62.590 15.379 1.00 22.52 128 ALA B CA 1
ATOM 3585 C C . ALA B 1 139 ? 24.218 62.514 14.860 1.00 23.94 128 ALA B C 1
ATOM 3586 O O . ALA B 1 139 ? 25.068 63.306 15.264 1.00 21.21 128 ALA B O 1
ATOM 3588 N N . LEU B 1 140 ? 24.477 61.557 13.979 1.00 22.42 129 LEU B N 1
ATOM 3589 C CA . LEU B 1 140 ? 25.804 61.407 13.406 1.00 25.52 129 LEU B CA 1
ATOM 3590 C C . LEU B 1 140 ? 25.993 62.326 12.214 1.00 26.03 129 LEU B C 1
ATOM 3591 O O . LEU B 1 140 ? 25.171 62.347 11.300 1.00 27.03 129 LEU B O 1
ATOM 3596 N N . SER B 1 141 ? 27.079 63.092 12.243 1.00 24.20 130 SER B N 1
ATOM 3597 C CA . SER B 1 141 ? 27.416 64.015 11.170 1.00 28.40 130 SER B CA 1
ATOM 3598 C C . SER B 1 141 ? 28.677 63.480 10.510 1.00 28.23 130 SER B C 1
ATOM 3599 O O . SER B 1 141 ? 29.170 62.416 10.874 1.00 36.23 130 SER B O 1
ATOM 3602 N N . THR B 1 142 ? 29.215 64.230 9.562 1.00 24.48 131 THR B N 1
ATOM 3603 C CA . THR B 1 142 ? 30.407 63.807 8.843 1.00 24.96 131 THR B CA 1
ATOM 3604 C C . THR B 1 142 ? 31.244 65.028 8.505 1.00 25.82 131 THR B C 1
ATOM 3605 O O . THR B 1 142 ? 30.726 66.148 8.463 1.00 23.83 131 THR B O 1
ATOM 3609 N N . ASP B 1 143 ? 32.537 64.823 8.272 1.00 25.84 132 ASP B N 1
ATOM 3610 C CA . ASP B 1 143 ? 33.390 65.947 7.924 1.00 26.91 132 ASP B CA 1
ATOM 3611 C C . ASP B 1 143 ? 33.022 66.451 6.533 1.00 23.04 132 ASP B C 1
ATOM 3612 O O . ASP B 1 143 ? 33.418 67.541 6.133 1.00 24.53 132 ASP B O 1
ATOM 3617 N N . LYS B 1 144 ? 32.252 65.665 5.791 1.00 21.80 133 LYS B N 1
ATOM 3618 C CA . LYS B 1 144 ? 31.842 66.109 4.467 1.00 22.82 133 LYS B CA 1
ATOM 3619 C C . LYS B 1 144 ? 30.801 67.225 4.588 1.00 21.70 133 LYS B C 1
ATOM 3620 O O . LYS B 1 144 ? 30.507 67.925 3.619 1.00 21.88 133 LYS B O 1
ATOM 3626 N N . ALA B 1 145 ? 30.277 67.402 5.798 1.00 22.49 134 ALA B N 1
ATOM 3627 C CA . ALA B 1 145 ? 29.284 68.436 6.074 1.00 23.27 134 ALA B CA 1
ATOM 3628 C C . ALA B 1 145 ? 29.933 69.789 6.378 1.00 24.12 134 ALA B C 1
ATOM 3629 O O . ALA B 1 145 ? 29.240 70.804 6.471 1.00 24.89 134 ALA B O 1
ATOM 3631 N N . ALA B 1 146 ? 31.256 69.810 6.539 1.00 23.68 135 ALA B N 1
ATOM 3632 C CA . ALA B 1 146 ? 31.964 71.065 6.815 1.00 25.87 135 ALA B CA 1
ATOM 3633 C C . ALA B 1 146 ? 32.394 71.696 5.482 1.00 26.47 135 ALA B C 1
ATOM 3634 O O . ALA B 1 146 ? 33.120 71.068 4.706 1.00 27.48 135 ALA B O 1
ATOM 3636 N N . ASN B 1 147 ? 31.955 72.929 5.217 1.00 24.79 136 ASN B N 1
ATOM 3637 C CA . ASN B 1 147 ? 32.274 73.594 3.945 1.00 25.21 136 ASN B CA 1
ATOM 3638 C C . ASN B 1 147 ? 32.077 72.566 2.828 1.00 23.84 136 ASN B C 1
ATOM 3639 O O . ASN B 1 147 ? 32.963 72.363 2.000 1.00 25.57 136 ASN B O 1
ATOM 3644 N N . PRO B 1 148 ? 30.903 71.913 2.780 1.00 21.86 137 PRO B N 1
ATOM 3645 C CA . PRO B 1 148 ? 30.626 70.899 1.759 1.00 23.82 137 PRO B CA 1
ATOM 3646 C C . PRO B 1 148 ? 30.627 71.331 0.298 1.00 23.18 137 PRO B C 1
ATOM 3647 O O . PRO B 1 148 ? 30.351 72.487 -0.025 1.00 25.08 137 PRO B O 1
ATOM 3651 N N . ILE B 1 149 ? 30.952 70.389 -0.583 1.00 23.82 138 ILE B N 1
ATOM 3652 C CA . ILE B 1 149 ? 30.895 70.655 -2.012 1.00 27.59 138 ILE B CA 1
ATOM 3653 C C . ILE B 1 149 ? 29.950 69.632 -2.640 1.00 25.67 138 ILE B C 1
ATOM 3654 O O . ILE B 1 149 ? 29.364 69.894 -3.686 1.00 28.12 138 ILE B O 1
ATOM 3659 N N . ASN B 1 150 ? 29.788 68.474 -2.000 1.00 26.19 139 ASN B N 1
ATOM 3660 C CA . ASN B 1 150 ? 28.899 67.454 -2.554 1.00 24.41 139 ASN B CA 1
ATOM 3661 C C . ASN B 1 150 ? 27.514 67.457 -1.921 1.00 23.63 139 ASN B C 1
ATOM 3662 O O . ASN B 1 150 ? 27.337 67.906 -0.790 1.00 21.81 139 ASN B O 1
ATOM 3667 N N . LEU B 1 151 ? 26.526 66.960 -2.660 1.00 21.39 140 LEU B N 1
ATOM 3668 C CA . LEU B 1 151 ? 25.164 66.954 -2.145 1.00 21.69 140 LEU B CA 1
ATOM 3669 C C . LEU B 1 151 ? 25.029 66.251 -0.801 1.00 18.69 140 LEU B C 1
ATOM 3670 O O . LEU B 1 151 ? 24.351 66.751 0.095 1.00 18.86 140 LEU B O 1
ATOM 3675 N N . TYR B 1 152 ? 25.660 65.086 -0.661 1.00 19.04 141 TYR B N 1
ATOM 3676 C CA . TYR B 1 152 ? 25.604 64.350 0.600 1.00 20.31 141 TYR B CA 1
ATOM 3677 C C . TYR B 1 152 ? 25.983 65.261 1.762 1.00 20.25 141 TYR B C 1
ATOM 3678 O O . TYR B 1 152 ? 25.246 65.389 2.736 1.00 18.45 141 TYR B O 1
ATOM 3687 N N . GLY B 1 153 ? 27.146 65.895 1.650 1.00 22.34 142 GLY B N 1
ATOM 3688 C CA . GLY B 1 153 ? 27.608 66.778 2.703 1.00 20.87 142 GLY B CA 1
ATOM 3689 C C . GLY B 1 153 ? 26.660 67.928 2.971 1.00 19.10 142 GLY B C 1
ATOM 3690 O O . GLY B 1 153 ? 26.505 68.358 4.112 1.00 19.27 142 GLY B O 1
ATOM 3691 N N . ALA B 1 154 ? 26.031 68.438 1.918 1.00 20.91 143 ALA B N 1
ATOM 3692 C CA . ALA B 1 154 ? 25.096 69.543 2.070 1.00 19.85 143 ALA B CA 1
ATOM 3693 C C . ALA B 1 154 ? 23.875 69.077 2.865 1.00 16.96 143 ALA B C 1
ATOM 3694 O O . ALA B 1 154 ? 23.348 69.817 3.690 1.00 19.66 143 ALA B O 1
ATOM 3696 N N . THR B 1 155 ? 23.427 67.848 2.627 1.00 18.34 144 THR B N 1
ATOM 3697 C CA . THR B 1 155 ? 22.269 67.347 3.362 1.00 18.08 144 THR B CA 1
ATOM 3698 C C . THR B 1 155 ? 22.614 67.131 4.833 1.00 18.52 144 THR B C 1
ATOM 3699 O O . THR B 1 155 ? 21.784 67.366 5.708 1.00 18.03 144 THR B O 1
ATOM 3703 N N . LYS B 1 156 ? 23.842 66.704 5.111 1.00 18.67 145 LYS B N 1
ATOM 3704 C CA . LYS B 1 156 ? 24.242 66.483 6.495 1.00 18.72 145 LYS B CA 1
ATOM 3705 C C . LYS B 1 156 ? 24.401 67.813 7.223 1.00 19.68 145 LYS B C 1
ATOM 3706 O O . LYS B 1 156 ? 24.148 67.903 8.421 1.00 20.04 145 LYS B O 1
ATOM 3712 N N . LEU B 1 157 ? 24.814 68.848 6.498 1.00 19.26 146 LEU B N 1
ATOM 3713 C CA . LEU B 1 157 ? 24.954 70.161 7.108 1.00 19.64 146 LEU B CA 1
ATOM 3714 C C . LEU B 1 157 ? 23.559 70.644 7.495 1.00 17.85 146 LEU B C 1
ATOM 3715 O O . LEU B 1 157 ? 23.372 71.224 8.559 1.00 18.44 146 LEU B O 1
ATOM 3720 N N . CYS B 1 158 ? 22.578 70.399 6.627 1.00 20.05 147 CYS B N 1
ATOM 3721 C CA . CYS B 1 158 ? 21.199 70.797 6.919 1.00 19.22 147 CYS B CA 1
ATOM 3722 C C . CYS B 1 158 ? 20.707 70.004 8.131 1.00 16.96 147 CYS B C 1
ATOM 3723 O O . CYS B 1 158 ? 20.041 70.541 9.014 1.00 16.54 147 CYS B O 1
ATOM 3726 N N . SER B 1 159 ? 21.045 68.718 8.164 1.00 17.65 148 SER B N 1
ATOM 3727 C CA . SER B 1 159 ? 20.664 67.854 9.278 1.00 18.35 148 SER B CA 1
ATOM 3728 C C . SER B 1 159 ? 21.245 68.397 10.580 1.00 18.72 148 SER B C 1
ATOM 3729 O O . SER B 1 159 ? 20.528 68.541 11.577 1.00 18.16 148 SER B O 1
ATOM 3732 N N . ASP B 1 160 ? 22.545 68.699 10.572 1.00 20.66 149 ASP B N 1
ATOM 3733 C CA . ASP B 1 160 ? 23.219 69.234 11.761 1.00 22.35 149 ASP B CA 1
ATOM 3734 C C . ASP B 1 160 ? 22.534 70.514 12.242 1.00 22.78 149 ASP B C 1
ATOM 3735 O O . ASP B 1 160 ? 22.298 70.689 13.434 1.00 22.74 149 ASP B O 1
ATOM 3740 N N . LYS B 1 161 ? 22.237 71.415 11.308 1.00 21.93 150 LYS B N 1
ATOM 3741 C CA . LYS B 1 161 ? 21.579 72.675 11.651 1.00 22.64 150 LYS B CA 1
ATOM 3742 C C . LYS B 1 161 ? 20.215 72.445 12.304 1.00 21.67 150 LYS B C 1
ATOM 3743 O O . LYS B 1 161 ? 19.846 73.143 13.249 1.00 23.20 150 LYS B O 1
ATOM 3749 N N . LEU B 1 162 ? 19.469 71.463 11.806 1.00 20.94 151 LEU B N 1
ATOM 3750 C CA . LEU B 1 162 ? 18.153 71.148 12.372 1.00 17.94 151 LEU B CA 1
ATOM 3751 C C . LEU B 1 162 ? 18.286 70.628 13.810 1.00 18.59 151 LEU B C 1
ATOM 3752 O O . LEU B 1 162 ? 17.596 71.090 14.722 1.00 18.02 151 LEU B O 1
ATOM 3757 N N . PHE B 1 163 ? 19.180 69.667 14.018 1.00 19.00 152 PHE B N 1
ATOM 3758 C CA . PHE B 1 163 ? 19.367 69.108 15.352 1.00 19.30 152 PHE B CA 1
ATOM 3759 C C . PHE B 1 163 ? 19.820 70.151 16.371 1.00 20.42 152 PHE B C 1
ATOM 3760 O O . PHE B 1 163 ? 19.330 70.173 17.495 1.00 18.81 152 PHE B O 1
ATOM 3768 N N . VAL B 1 164 ? 20.750 71.016 15.982 1.00 21.86 153 VAL B N 1
ATOM 3769 C CA . VAL B 1 164 ? 21.215 72.059 16.892 1.00 22.06 153 VAL B CA 1
ATOM 3770 C C . VAL B 1 164 ? 20.057 73.000 17.228 1.00 22.88 153 VAL B C 1
ATOM 3771 O O . VAL B 1 164 ? 19.821 73.333 18.395 1.00 20.70 153 VAL B O 1
ATOM 3775 N N . SER B 1 165 ? 19.332 73.418 16.193 1.00 22.53 154 SER B N 1
ATOM 3776 C CA . SER B 1 165 ? 18.201 74.331 16.350 1.00 22.65 154 SER B CA 1
ATOM 3777 C C . SER B 1 165 ? 17.068 73.775 17.213 1.00 23.63 154 SER B C 1
ATOM 3778 O O . SER B 1 165 ? 16.411 74.517 17.947 1.00 25.38 154 SER B O 1
ATOM 3781 N N . ALA B 1 166 ? 16.845 72.470 17.127 1.00 22.63 155 ALA B N 1
ATOM 3782 C CA . ALA B 1 166 ? 15.778 71.820 17.882 1.00 24.05 155 ALA B CA 1
ATOM 3783 C C . ALA B 1 166 ? 15.882 72.019 19.393 1.00 25.22 155 ALA B C 1
ATOM 3784 O O . ALA B 1 166 ? 14.913 71.802 20.122 1.00 25.71 155 ALA B O 1
ATOM 3786 N N . ASN B 1 167 ? 17.052 72.428 19.870 1.00 23.43 156 ASN B N 1
ATOM 3787 C CA . ASN B 1 167 ? 17.226 72.646 21.298 1.00 25.67 156 ASN B CA 1
ATOM 3788 C C . ASN B 1 167 ? 16.442 73.852 21.808 1.00 28.24 156 ASN B C 1
ATOM 3789 O O . ASN B 1 167 ? 16.311 74.041 23.017 1.00 27.60 156 ASN B O 1
ATOM 3794 N N . ASN B 1 168 ? 15.913 74.662 20.894 1.00 31.14 157 ASN B N 1
ATOM 3795 C CA . ASN B 1 168 ? 15.138 75.838 21.292 1.00 37.33 157 ASN B CA 1
ATOM 3796 C C . ASN B 1 168 ? 13.783 75.432 21.873 1.00 40.19 157 ASN B C 1
ATOM 3797 O O . ASN B 1 168 ? 13.169 76.179 22.637 1.00 42.08 157 ASN B O 1
ATOM 3802 N N . PHE B 1 169 ? 13.323 74.241 21.510 1.00 43.03 158 PHE B N 1
ATOM 3803 C CA . PHE B 1 169 ? 12.048 73.737 22.000 1.00 45.64 158 PHE B CA 1
ATOM 3804 C C . PHE B 1 169 ? 12.065 73.567 23.518 1.00 50.27 158 PHE B C 1
ATOM 3805 O O . PHE B 1 169 ? 13.100 73.261 24.112 1.00 48.56 158 PHE B O 1
ATOM 3813 N N . LYS B 1 170 ? 10.908 73.763 24.139 1.00 54.25 159 LYS B N 1
ATOM 3814 C CA . LYS B 1 170 ? 10.785 73.613 25.581 1.00 60.55 159 LYS B CA 1
ATOM 3815 C C . LYS B 1 170 ? 9.408 73.073 25.948 1.00 62.45 159 LYS B C 1
ATOM 3816 O O . LYS B 1 170 ? 8.513 73.831 26.318 1.00 65.47 159 LYS B O 1
ATOM 3822 N N . GLY B 1 171 ? 9.246 71.758 25.837 1.00 64.23 160 GLY B N 1
ATOM 3823 C CA . GLY B 1 171 ? 7.973 71.137 26.160 1.00 65.37 160 GLY B CA 1
ATOM 3824 C C . GLY B 1 171 ? 7.939 70.607 27.580 1.00 66.48 160 GLY B C 1
ATOM 3825 O O . GLY B 1 171 ? 8.831 70.902 28.377 1.00 67.37 160 GLY B O 1
ATOM 3826 N N . SER B 1 172 ? 6.912 69.825 27.900 1.00 67.87 161 SER B N 1
ATOM 3827 C CA . SER B 1 172 ? 6.773 69.256 29.238 1.00 69.21 161 SER B CA 1
ATOM 3828 C C . SER B 1 172 ? 8.086 68.602 29.656 1.00 68.27 161 SER B C 1
ATOM 3829 O O . SER B 1 172 ? 8.549 68.775 30.786 1.00 68.95 161 SER B O 1
ATOM 3832 N N . SER B 1 173 ? 8.678 67.853 28.732 1.00 65.81 162 SER B N 1
ATOM 3833 C CA . SER B 1 173 ? 9.941 67.173 28.984 1.00 63.48 162 SER B CA 1
ATOM 3834 C C . SER B 1 173 ? 11.007 67.703 28.033 1.00 60.40 162 SER B C 1
ATOM 3835 O O . SER B 1 173 ? 10.865 67.616 26.813 1.00 60.74 162 SER B O 1
ATOM 3838 N N . GLN B 1 174 ? 12.075 68.253 28.600 1.00 55.50 163 GLN B N 1
ATOM 3839 C CA . GLN B 1 174 ? 13.165 68.799 27.804 1.00 49.79 163 GLN B CA 1
ATOM 3840 C C . GLN B 1 174 ? 13.892 67.694 27.036 1.00 43.66 163 GLN B C 1
ATOM 3841 O O . GLN B 1 174 ? 14.157 66.614 27.572 1.00 42.55 163 GLN B O 1
ATOM 3847 N N . THR B 1 175 ? 14.196 67.965 25.773 1.00 34.40 164 THR B N 1
ATOM 3848 C CA . THR B 1 175 ? 14.917 67.014 24.941 1.00 28.36 164 THR B CA 1
ATOM 3849 C C . THR B 1 175 ? 16.196 67.694 24.475 1.00 26.99 164 THR B C 1
ATOM 3850 O O . THR B 1 175 ? 16.158 68.812 23.965 1.00 27.95 164 THR B O 1
ATOM 3854 N N . GLN B 1 176 ? 17.327 67.029 24.6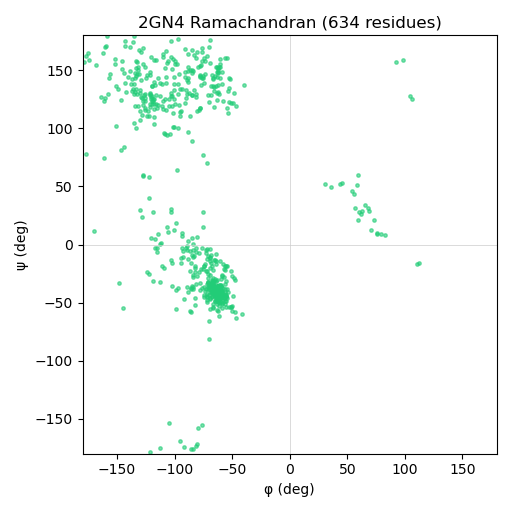71 1.00 25.29 165 GLN B N 1
ATOM 3855 C CA . GLN B 1 176 ? 18.612 67.567 24.250 1.00 24.58 165 GLN B CA 1
ATOM 3856 C C . GLN B 1 176 ? 19.030 66.910 22.938 1.00 25.14 165 GLN B C 1
ATOM 3857 O O . GLN B 1 176 ? 18.955 65.687 22.796 1.00 25.10 165 GLN B O 1
ATOM 3863 N N . PHE B 1 177 ? 19.461 67.729 21.984 1.00 21.33 166 PHE B N 1
ATOM 3864 C CA . PHE B 1 177 ? 19.898 67.239 20.680 1.00 21.58 166 PHE B CA 1
ATOM 3865 C C . PHE B 1 177 ? 21.336 67.671 20.440 1.00 22.66 166 PHE B C 1
ATOM 3866 O O . PHE B 1 177 ? 21.639 68.865 20.437 1.00 21.82 166 PHE B O 1
ATOM 3874 N N . SER B 1 178 ? 22.224 66.707 20.241 1.00 21.01 167 SER B N 1
ATOM 3875 C CA . SER B 1 178 ? 23.608 67.041 19.955 1.00 20.63 167 SER B CA 1
ATOM 3876 C C . SER B 1 178 ? 24.071 66.290 18.725 1.00 21.67 167 SER B C 1
ATOM 3877 O O . SER B 1 178 ? 23.412 65.354 18.269 1.00 23.64 167 SER B O 1
ATOM 3880 N N . VAL B 1 179 ? 25.205 66.706 18.178 1.00 22.23 168 VAL B N 1
ATOM 3881 C CA . VAL B 1 179 ? 25.724 66.087 16.970 1.00 22.12 168 VAL B CA 1
ATOM 3882 C C . VAL B 1 179 ? 27.149 65.589 17.147 1.00 22.91 168 VAL B C 1
ATOM 3883 O O . VAL B 1 179 ? 27.954 66.214 17.829 1.00 24.32 168 VAL B O 1
ATOM 3887 N N . VAL B 1 180 ? 27.455 64.458 16.529 1.00 23.02 169 VAL B N 1
ATOM 3888 C CA . VAL B 1 180 ? 28.804 63.923 16.593 1.00 24.93 169 VAL B CA 1
ATOM 3889 C C . VAL B 1 180 ? 29.353 63.880 15.174 1.00 24.44 169 VAL B C 1
ATOM 3890 O O . VAL B 1 180 ? 28.818 63.181 14.311 1.00 23.88 169 VAL B O 1
ATOM 3894 N N . ARG B 1 181 ? 30.411 64.649 14.937 1.00 21.95 170 ARG B N 1
ATOM 3895 C CA . ARG B 1 181 ? 31.035 64.713 13.625 1.00 23.47 170 ARG B CA 1
ATOM 3896 C C . ARG B 1 181 ? 32.455 64.155 13.587 1.00 27.94 170 ARG B C 1
ATOM 3897 O O . ARG B 1 181 ? 33.337 64.639 14.290 1.00 29.55 170 ARG B O 1
ATOM 3905 N N . TYR B 1 182 ? 32.677 63.136 12.767 1.00 29.00 171 TYR B N 1
ATOM 3906 C CA . TYR B 1 182 ? 34.018 62.587 12.625 1.00 32.52 171 TYR B CA 1
ATOM 3907 C C . TYR B 1 182 ? 34.285 62.163 11.184 1.00 33.90 171 TYR B C 1
ATOM 3908 O O . TYR B 1 182 ? 33.371 62.150 10.354 1.00 31.78 171 TYR B O 1
ATOM 3917 N N . GLY B 1 183 ? 35.539 61.830 10.889 1.00 33.63 172 GLY B N 1
ATOM 3918 C CA . GLY B 1 183 ? 35.917 61.459 9.534 1.00 31.64 172 GLY B CA 1
ATOM 3919 C C . GLY B 1 183 ? 35.525 60.081 9.049 1.00 32.76 172 GLY B C 1
ATOM 3920 O O . GLY B 1 183 ? 34.569 59.484 9.539 1.00 33.34 172 GLY B O 1
ATOM 3921 N N . ASN B 1 184 ? 36.273 59.582 8.068 1.00 32.28 173 ASN B N 1
ATOM 3922 C CA . ASN B 1 184 ? 36.025 58.266 7.493 1.00 32.60 173 ASN B CA 1
ATOM 3923 C C . ASN B 1 184 ? 36.196 57.170 8.536 1.00 32.20 173 ASN B C 1
ATOM 3924 O O . ASN B 1 184 ? 37.138 57.187 9.325 1.00 30.39 173 ASN B O 1
ATOM 3929 N N . VAL B 1 185 ? 35.278 56.215 8.531 1.00 31.85 174 VAL B N 1
ATOM 3930 C CA . VAL B 1 185 ? 35.339 55.109 9.471 1.00 34.74 174 VAL B CA 1
ATOM 3931 C C . VAL B 1 185 ? 36.037 53.934 8.799 1.00 36.59 174 VAL B C 1
ATOM 3932 O O . VAL B 1 185 ? 35.529 53.370 7.832 1.00 36.46 174 VAL B O 1
ATOM 3936 N N . VAL B 1 186 ? 37.209 53.576 9.312 1.00 36.33 175 VAL B N 1
ATOM 3937 C CA . VAL B 1 186 ? 37.979 52.471 8.755 1.00 38.05 175 VAL B CA 1
ATOM 3938 C C . VAL B 1 186 ? 37.121 51.235 8.501 1.00 38.38 175 VAL B C 1
ATOM 3939 O O . VAL B 1 186 ? 36.529 50.676 9.423 1.00 38.17 175 VAL B O 1
ATOM 3943 N N . GLY B 1 187 ? 37.049 50.827 7.238 1.00 39.76 176 GLY B N 1
ATOM 3944 C CA . GLY B 1 187 ? 36.290 49.646 6.868 1.00 40.63 176 GLY B CA 1
ATOM 3945 C C . GLY B 1 187 ? 34.783 49.674 7.058 1.00 42.83 176 GLY B C 1
ATOM 3946 O O . GLY B 1 187 ? 34.182 48.640 7.361 1.00 41.13 176 GLY B O 1
ATOM 3947 N N . SER B 1 188 ? 34.155 50.833 6.882 1.00 40.76 177 SER B N 1
ATOM 3948 C CA . SER B 1 188 ? 32.706 50.895 7.043 1.00 38.78 177 SER B CA 1
ATOM 3949 C C . SER B 1 188 ? 32.054 50.251 5.825 1.00 38.62 177 SER B C 1
ATOM 3950 O O . SER B 1 188 ? 32.680 50.101 4.770 1.00 36.87 177 SER B O 1
ATOM 3953 N N . ARG B 1 189 ? 30.792 49.869 5.984 1.00 36.41 178 ARG B N 1
ATOM 3954 C CA . ARG B 1 189 ? 30.025 49.233 4.925 1.00 37.31 178 ARG B CA 1
ATOM 3955 C C . ARG B 1 189 ? 30.070 50.068 3.639 1.00 39.08 178 ARG B C 1
ATOM 3956 O O . ARG B 1 189 ? 29.716 51.253 3.636 1.00 37.88 178 ARG B O 1
ATOM 3964 N N . GLY B 1 190 ? 30.531 49.447 2.555 1.00 37.63 179 GLY B N 1
ATOM 3965 C CA . GLY B 1 190 ? 30.610 50.130 1.275 1.00 38.71 179 GLY B CA 1
ATOM 3966 C C . GLY B 1 190 ? 31.746 51.127 1.122 1.00 40.66 179 GLY B C 1
ATOM 3967 O O . GLY B 1 190 ? 31.780 51.878 0.144 1.00 39.73 179 GLY B O 1
ATOM 3968 N N . SER B 1 191 ? 32.676 51.141 2.073 1.00 38.69 180 SER B N 1
ATOM 3969 C CA . SER B 1 191 ? 33.807 52.065 2.015 1.00 40.40 180 SER B CA 1
ATOM 3970 C C . SER B 1 191 ? 34.963 51.505 1.183 1.00 40.57 180 SER B C 1
ATOM 3971 O O . SER B 1 191 ? 34.856 50.424 0.605 1.00 39.37 180 SER B O 1
ATOM 3974 N N . VAL B 1 192 ? 36.066 52.246 1.137 1.00 40.44 181 VAL B N 1
ATOM 3975 C CA . VAL B 1 192 ? 37.237 51.853 0.358 1.00 43.80 181 VAL B CA 1
ATOM 3976 C C . VAL B 1 192 ? 38.036 50.678 0.919 1.00 46.00 181 VAL B C 1
ATOM 3977 O O . VAL B 1 192 ? 38.369 49.748 0.183 1.00 47.26 181 VAL B O 1
ATOM 3981 N N . VAL B 1 193 ? 38.342 50.721 2.214 1.00 48.54 182 VAL B N 1
ATOM 3982 C CA . VAL B 1 193 ? 39.120 49.663 2.857 1.00 49.30 182 VAL B CA 1
ATOM 3983 C C . VAL B 1 193 ? 38.624 48.261 2.522 1.00 51.25 182 VAL B C 1
ATOM 3984 O O . VAL B 1 193 ? 39.379 47.441 2.002 1.00 50.87 182 VAL B O 1
ATOM 3988 N N . PRO B 1 194 ? 37.349 47.960 2.816 1.00 53.53 183 PRO B N 1
ATOM 3989 C CA . PRO B 1 194 ? 36.862 46.615 2.494 1.00 54.56 183 PRO B CA 1
ATOM 3990 C C . PRO B 1 194 ? 36.964 46.350 0.994 1.00 55.18 183 PRO B C 1
ATOM 3991 O O . PRO B 1 194 ? 37.235 45.226 0.567 1.00 55.48 183 PRO B O 1
ATOM 3995 N N . PHE B 1 195 ? 36.753 47.398 0.203 1.00 54.93 184 PHE B N 1
ATOM 3996 C CA . PHE B 1 195 ? 36.830 47.301 -1.250 1.00 55.58 184 PHE B CA 1
ATOM 3997 C C . PHE B 1 195 ? 38.241 46.894 -1.673 1.00 57.10 184 PHE B C 1
ATOM 3998 O O . PHE B 1 195 ? 38.417 46.076 -2.579 1.00 56.34 184 PHE B O 1
ATOM 4006 N N . PHE B 1 196 ? 39.243 47.471 -1.014 1.00 56.67 185 PHE B N 1
ATOM 4007 C CA . PHE B 1 196 ? 40.633 47.154 -1.314 1.00 58.75 185 PHE B CA 1
ATOM 4008 C C . PHE B 1 196 ? 40.971 45.747 -0.833 1.00 60.13 185 PHE B C 1
ATOM 4009 O O . PHE B 1 196 ? 41.786 45.053 -1.442 1.00 59.91 185 PHE B O 1
ATOM 4017 N N . LYS B 1 197 ? 40.341 45.327 0.259 1.00 60.73 186 LYS B N 1
ATOM 4018 C CA . LYS B 1 197 ? 40.577 43.991 0.790 1.00 63.08 186 LYS B CA 1
ATOM 4019 C C . LYS B 1 197 ? 40.012 42.971 -0.187 1.00 65.05 186 LYS B C 1
ATOM 4020 O O . LYS B 1 197 ? 40.595 41.906 -0.394 1.00 65.26 186 LYS B O 1
ATOM 4026 N N . LYS B 1 198 ? 38.873 43.308 -0.786 1.00 66.06 187 LYS B N 1
ATOM 4027 C CA . LYS B 1 198 ? 38.229 42.428 -1.752 1.00 67.50 187 LYS B CA 1
ATOM 4028 C C . LYS B 1 198 ? 39.144 42.225 -2.953 1.00 67.56 187 LYS B C 1
ATOM 4029 O O . LYS B 1 198 ? 39.338 41.101 -3.411 1.00 67.14 187 LYS B O 1
ATOM 4035 N N . LEU B 1 199 ? 39.708 43.319 -3.455 1.00 67.32 188 LEU B N 1
ATOM 4036 C CA . LEU B 1 199 ? 40.604 43.253 -4.601 1.00 67.67 188 LEU B CA 1
ATOM 4037 C C . LEU B 1 199 ? 41.836 42.413 -4.286 1.00 68.28 188 LEU B C 1
ATOM 4038 O O . LEU B 1 199 ? 42.200 41.521 -5.052 1.00 68.21 188 LEU B O 1
ATOM 4043 N N . VAL B 1 200 ? 42.473 42.702 -3.156 1.00 69.87 189 VAL B N 1
ATOM 4044 C CA . VAL B 1 200 ? 43.668 41.977 -2.739 1.00 71.92 189 VAL B CA 1
ATOM 4045 C C . VAL B 1 200 ? 43.405 40.479 -2.620 1.00 73.75 189 VAL B C 1
ATOM 4046 O O . VAL B 1 200 ? 44.218 39.662 -3.056 1.00 74.12 189 VAL B O 1
ATOM 4050 N N . GLN B 1 201 ? 42.267 40.125 -2.030 1.00 75.32 190 GLN B N 1
ATOM 4051 C CA . GLN B 1 201 ? 41.898 38.724 -1.849 1.00 77.39 190 GLN B CA 1
ATOM 4052 C C . GLN B 1 201 ? 41.339 38.128 -3.140 1.00 77.80 190 GLN B C 1
ATOM 4053 O O . GLN B 1 201 ? 41.100 36.922 -3.229 1.00 77.57 190 GLN B O 1
ATOM 4059 N N . ASN B 1 202 ? 41.136 38.978 -4.141 1.00 77.88 191 ASN B N 1
ATOM 4060 C CA . ASN B 1 202 ? 40.607 38.536 -5.425 1.00 78.07 191 ASN B CA 1
ATOM 4061 C C . ASN B 1 202 ? 41.728 38.518 -6.462 1.00 77.80 191 ASN B C 1
ATOM 4062 O O . ASN B 1 202 ? 41.482 38.368 -7.659 1.00 78.26 191 ASN B O 1
ATOM 4067 N N . LYS B 1 203 ? 42.961 38.672 -5.987 1.00 77.06 192 LYS B N 1
ATOM 4068 C CA . LYS B 1 203 ? 44.135 38.673 -6.854 1.00 77.15 192 LYS B CA 1
ATOM 4069 C C . LYS B 1 203 ? 44.073 39.762 -7.919 1.00 76.29 192 LYS B C 1
ATOM 4070 O O . LYS B 1 203 ? 44.259 39.492 -9.106 1.00 76.33 192 LYS B O 1
ATOM 4076 N N . ALA B 1 204 ? 43.811 40.993 -7.492 1.00 75.95 193 ALA B N 1
ATOM 4077 C CA . ALA B 1 204 ? 43.737 42.120 -8.414 1.00 75.20 193 ALA B CA 1
ATOM 4078 C C . ALA B 1 204 ? 45.147 42.535 -8.823 1.00 74.74 193 ALA B C 1
ATOM 4079 O O . ALA B 1 204 ? 46.074 42.493 -8.014 1.00 74.45 193 ALA B O 1
ATOM 4081 N N . SER B 1 205 ? 45.307 42.937 -10.080 1.00 74.12 194 SER B N 1
ATOM 4082 C CA . SER B 1 205 ? 46.612 43.346 -10.586 1.00 73.36 194 SER B CA 1
ATOM 4083 C C . SER B 1 205 ? 46.831 44.848 -10.472 1.00 72.03 194 SER B C 1
ATOM 4084 O O . SER B 1 205 ? 47.908 45.350 -10.792 1.00 71.51 194 SER B O 1
ATOM 4087 N N . GLU B 1 206 ? 45.810 45.562 -10.010 1.00 71.06 195 GLU B N 1
ATOM 4088 C CA . GLU B 1 206 ? 45.900 47.011 -9.869 1.00 69.57 195 GLU B CA 1
ATOM 4089 C C . GLU B 1 206 ? 44.918 47.569 -8.842 1.00 67.74 195 GLU B C 1
ATOM 4090 O O . GLU B 1 206 ? 43.794 47.084 -8.709 1.00 67.58 195 GLU B O 1
ATOM 4096 N N . ILE B 1 207 ? 45.358 48.591 -8.115 1.00 65.62 196 ILE B N 1
ATOM 4097 C CA . ILE B 1 207 ? 44.529 49.227 -7.097 1.00 63.65 196 ILE B CA 1
ATOM 4098 C C . ILE B 1 207 ? 44.076 50.605 -7.575 1.00 61.71 196 ILE B C 1
ATOM 4099 O O . ILE B 1 207 ? 44.890 51.506 -7.776 1.00 60.29 196 ILE B O 1
ATOM 4104 N N . PRO B 1 208 ? 42.760 50.783 -7.760 1.00 60.59 197 PRO B N 1
ATOM 4105 C CA . PRO B 1 208 ? 42.200 52.056 -8.217 1.00 59.27 197 PRO B CA 1
ATOM 4106 C C . PRO B 1 208 ? 42.373 53.207 -7.229 1.00 58.63 197 PRO B C 1
ATOM 4107 O O . PRO B 1 208 ? 41.871 53.163 -6.105 1.00 59.53 197 PRO B O 1
ATOM 4111 N N . ILE B 1 209 ? 43.096 54.234 -7.662 1.00 57.73 198 ILE B N 1
ATOM 4112 C CA . ILE B 1 209 ? 43.338 55.420 -6.851 1.00 56.17 198 ILE B CA 1
ATOM 4113 C C . ILE B 1 209 ? 42.749 56.638 -7.562 1.00 56.08 198 ILE B C 1
ATOM 4114 O O . ILE B 1 209 ? 43.063 56.907 -8.723 1.00 55.48 198 ILE B O 1
ATOM 4119 N N . THR B 1 210 ? 41.890 57.368 -6.860 1.00 54.97 199 THR B N 1
ATOM 4120 C CA . THR B 1 210 ? 41.246 58.547 -7.425 1.00 54.27 199 THR B CA 1
ATOM 4121 C C . THR B 1 210 ? 42.225 59.684 -7.702 1.00 55.10 199 THR B C 1
ATOM 4122 O O . THR B 1 210 ? 42.249 60.236 -8.803 1.00 54.80 199 THR B O 1
ATOM 4126 N N . ASP B 1 211 ? 43.026 60.035 -6.700 1.00 56.21 200 ASP B N 1
ATOM 4127 C CA . ASP B 1 211 ? 44.005 61.107 -6.842 1.00 56.65 200 ASP B CA 1
ATOM 4128 C C . ASP B 1 211 ? 45.115 60.950 -5.810 1.00 57.22 200 ASP B C 1
ATOM 4129 O O . ASP B 1 211 ? 44.854 60.793 -4.616 1.00 55.78 200 ASP B O 1
ATOM 4134 N N . ILE B 1 212 ? 46.354 61.000 -6.291 1.00 57.93 201 ILE B N 1
ATOM 4135 C CA . ILE B 1 212 ? 47.551 60.847 -5.464 1.00 57.96 201 ILE B CA 1
ATOM 4136 C C . ILE B 1 212 ? 47.642 61.817 -4.288 1.00 56.41 201 ILE B C 1
ATOM 4137 O O . ILE B 1 212 ? 48.396 61.587 -3.343 1.00 57.97 201 ILE B O 1
ATOM 4142 N N . ARG B 1 213 ? 46.873 62.898 -4.341 1.00 54.21 202 ARG B N 1
ATOM 4143 C CA . ARG B 1 213 ? 46.902 63.906 -3.286 1.00 51.99 202 ARG B CA 1
ATOM 4144 C C . ARG B 1 213 ? 45.852 63.681 -2.200 1.00 50.04 202 ARG B C 1
ATOM 4145 O O . ARG B 1 213 ? 45.878 64.329 -1.155 1.00 47.56 202 ARG B O 1
ATOM 4153 N N . MET B 1 214 ? 44.935 62.757 -2.459 1.00 50.59 203 MET B N 1
ATOM 4154 C CA . MET B 1 214 ? 43.846 62.448 -1.538 1.00 50.02 203 MET B CA 1
ATOM 4155 C C . MET B 1 214 ? 44.275 62.234 -0.083 1.00 48.92 203 MET B C 1
ATOM 4156 O O . MET B 1 214 ? 45.200 61.474 0.203 1.00 49.98 203 MET B O 1
ATOM 4161 N N . THR B 1 215 ? 43.586 62.914 0.831 1.00 47.53 204 THR B N 1
ATOM 4162 C CA . THR B 1 215 ? 43.860 62.822 2.265 1.00 47.92 204 THR B CA 1
ATOM 4163 C C . THR B 1 215 ? 42.541 62.674 3.026 1.00 44.50 204 THR B C 1
ATOM 4164 O O . THR B 1 215 ? 41.519 63.213 2.604 1.00 43.57 204 THR B O 1
ATOM 4168 N N . ARG B 1 216 ? 42.563 61.953 4.144 1.00 41.72 205 ARG B N 1
ATOM 4169 C CA . ARG B 1 216 ? 41.347 61.739 4.929 1.00 37.91 205 ARG B CA 1
ATOM 4170 C C . ARG B 1 216 ? 41.607 61.534 6.418 1.00 38.66 205 ARG B C 1
ATOM 4171 O O . ARG B 1 216 ? 42.696 61.123 6.816 1.00 39.16 205 ARG B O 1
ATOM 4179 N N . PHE B 1 217 ? 40.604 61.838 7.239 1.00 35.77 206 PHE B N 1
ATOM 4180 C CA . PHE B 1 217 ? 40.706 61.624 8.677 1.00 35.05 206 PHE B CA 1
ATOM 4181 C C . PHE B 1 217 ? 40.274 60.177 8.855 1.00 35.74 206 PHE B C 1
ATOM 4182 O O . PHE B 1 217 ? 39.463 59.673 8.074 1.00 37.87 206 PHE B O 1
ATOM 4190 N N . TRP B 1 218 ? 40.796 59.509 9.874 1.00 34.49 207 TRP B N 1
ATOM 4191 C CA . TRP B 1 218 ? 40.416 58.127 10.106 1.00 34.81 207 TRP B CA 1
ATOM 4192 C C . TRP B 1 218 ? 40.123 57.822 11.566 1.00 35.14 207 TRP B C 1
ATOM 4193 O O . TRP B 1 218 ? 40.901 58.148 12.467 1.00 31.75 207 TRP B O 1
ATOM 4204 N N . ILE B 1 219 ? 38.971 57.199 11.782 1.00 32.72 208 ILE B N 1
ATOM 4205 C CA . ILE B 1 219 ? 38.535 56.826 13.111 1.00 32.44 208 ILE B CA 1
ATOM 4206 C C . ILE B 1 219 ? 38.038 55.394 12.991 1.00 33.12 208 ILE B C 1
ATOM 4207 O O . ILE B 1 219 ? 37.466 55.015 11.968 1.00 30.70 208 ILE B O 1
ATOM 4212 N N . THR B 1 220 ? 38.275 54.588 14.017 1.00 29.90 209 THR B N 1
ATOM 4213 C CA . THR B 1 220 ? 37.820 53.210 13.971 1.00 32.04 209 THR B CA 1
ATOM 4214 C C . THR B 1 220 ? 36.368 53.184 14.404 1.00 29.40 209 THR B C 1
ATOM 4215 O O . THR B 1 220 ? 35.871 54.130 15.012 1.00 30.56 209 THR B O 1
ATOM 4219 N N . LEU B 1 221 ? 35.700 52.086 14.090 1.00 30.10 210 LEU B N 1
ATOM 4220 C CA . LEU B 1 221 ? 34.305 51.905 14.436 1.00 31.75 210 LEU B CA 1
ATOM 4221 C C . LEU B 1 221 ? 34.157 51.941 15.956 1.00 32.80 210 LEU B C 1
ATOM 4222 O O . LEU B 1 221 ? 33.227 52.557 16.483 1.00 31.10 210 LEU B O 1
ATOM 4227 N N . ASP B 1 222 ? 35.081 51.295 16.665 1.00 30.69 211 ASP B N 1
ATOM 4228 C CA . ASP B 1 222 ? 35.007 51.283 18.123 1.00 31.41 211 ASP B CA 1
ATOM 4229 C C . ASP B 1 222 ? 35.233 52.670 18.706 1.00 28.27 211 ASP B C 1
ATOM 4230 O O . ASP B 1 222 ? 34.605 53.038 19.696 1.00 30.41 211 ASP B O 1
ATOM 4235 N N . GLU B 1 223 ? 36.136 53.433 18.101 1.00 27.60 212 GLU B N 1
ATOM 4236 C CA . GLU B 1 223 ? 36.416 54.785 18.572 1.00 31.33 212 GLU B CA 1
ATOM 4237 C C . GLU B 1 223 ? 35.189 55.669 18.367 1.00 29.61 212 GLU B C 1
ATOM 4238 O O . GLU B 1 223 ? 34.844 56.474 19.232 1.00 29.23 212 GLU B O 1
ATOM 4244 N N . GLY B 1 224 ? 34.536 55.517 17.217 1.00 29.71 213 GLY B N 1
ATOM 4245 C CA . GLY B 1 224 ? 33.350 56.308 16.934 1.00 28.26 213 GLY B CA 1
ATOM 4246 C C . GLY B 1 224 ? 32.255 56.021 17.943 1.00 26.73 213 GLY B C 1
ATOM 4247 O O . GLY B 1 224 ? 31.663 56.933 18.517 1.00 26.74 213 GLY B O 1
ATOM 4248 N N . VAL B 1 225 ? 31.990 54.738 18.162 1.00 25.75 214 VAL B N 1
ATOM 4249 C CA . VAL B 1 225 ? 30.971 54.318 19.117 1.00 25.64 214 VAL B CA 1
ATOM 4250 C C . VAL B 1 225 ? 31.272 54.812 20.527 1.00 24.72 214 VAL B C 1
ATOM 4251 O O . VAL B 1 225 ? 30.384 55.298 21.225 1.00 23.23 214 VAL B O 1
ATOM 4255 N N . SER B 1 226 ? 32.526 54.687 20.952 1.00 25.37 215 SER B N 1
ATOM 4256 C CA . SER B 1 226 ? 32.905 55.130 22.287 1.00 25.43 215 SER B CA 1
ATOM 4257 C C . SER B 1 226 ? 32.714 56.632 22.443 1.00 24.44 215 SER B C 1
ATOM 4258 O O . SER B 1 226 ? 32.241 57.104 23.479 1.00 25.85 215 SER B O 1
ATOM 4261 N N . PHE B 1 227 ? 33.080 57.376 21.405 1.00 25.62 216 PHE B N 1
ATOM 4262 C CA . PHE B 1 227 ? 32.965 58.829 21.425 1.00 26.59 216 PHE B CA 1
ATOM 4263 C C . PHE B 1 227 ? 31.504 59.250 21.524 1.00 24.04 216 PHE B C 1
ATOM 4264 O O . PHE B 1 227 ? 31.176 60.224 22.198 1.00 25.93 216 PHE B O 1
ATOM 4272 N N . VAL B 1 228 ? 30.627 58.516 20.846 1.00 26.03 217 VAL B N 1
ATOM 4273 C CA . VAL B 1 228 ? 29.204 58.821 20.901 1.00 24.88 217 VAL B CA 1
ATOM 4274 C C . VAL B 1 228 ? 28.705 58.606 22.326 1.00 25.55 217 VAL B C 1
ATOM 4275 O O . VAL B 1 228 ? 27.953 59.425 22.862 1.00 24.13 217 VAL B O 1
ATOM 4279 N N . LEU B 1 229 ? 29.114 57.498 22.941 1.00 25.53 218 LEU B N 1
ATOM 4280 C CA . LEU B 1 229 ? 28.700 57.210 24.311 1.00 24.18 218 LEU B CA 1
ATOM 4281 C C . LEU B 1 229 ? 29.187 58.276 25.296 1.00 24.33 218 LEU B C 1
ATOM 4282 O O . LEU B 1 229 ? 28.467 58.654 26.217 1.00 27.31 218 LEU B O 1
ATOM 4287 N N . LYS B 1 230 ? 30.400 58.774 25.105 1.00 24.89 219 LYS B N 1
ATOM 4288 C CA . LYS B 1 230 ? 30.901 59.808 26.002 1.00 29.08 219 LYS B CA 1
ATOM 4289 C C . LYS B 1 230 ? 30.158 61.121 25.770 1.00 29.47 219 LYS B C 1
ATOM 4290 O O . LYS B 1 230 ? 29.914 61.875 26.710 1.00 28.93 219 LYS B O 1
ATOM 4296 N N . SER B 1 231 ? 29.793 61.389 24.518 1.00 26.39 220 SER B N 1
ATOM 4297 C CA . SER B 1 231 ? 29.072 62.618 24.197 1.00 26.87 220 SER B CA 1
ATOM 4298 C C . SER B 1 231 ? 27.761 62.654 24.968 1.00 24.12 220 SER B C 1
ATOM 4299 O O . SER B 1 231 ? 27.323 63.711 25.424 1.00 28.10 220 SER B O 1
ATOM 4302 N N . LEU B 1 232 ? 27.138 61.493 25.118 1.00 26.41 221 LEU B N 1
ATOM 4303 C CA . LEU B 1 232 ? 25.893 61.399 25.869 1.00 25.86 221 LEU B CA 1
ATOM 4304 C C . LEU B 1 232 ? 26.105 61.849 27.313 1.00 27.51 221 LEU B C 1
ATOM 4305 O O . LEU B 1 232 ? 25.250 62.510 27.898 1.00 28.10 221 LEU B O 1
ATOM 4310 N N . LYS B 1 233 ? 27.251 61.485 27.883 1.00 27.60 222 LYS B N 1
ATOM 4311 C CA . LYS B 1 233 ? 27.567 61.835 29.268 1.00 30.48 222 LYS B CA 1
ATOM 4312 C C . LYS B 1 233 ? 28.008 63.288 29.431 1.00 29.39 222 LYS B C 1
ATOM 4313 O O . LYS B 1 233 ? 27.939 63.844 30.524 1.00 31.60 222 LYS B O 1
ATOM 4319 N N . ARG B 1 234 ? 28.461 63.901 28.344 1.00 29.74 223 ARG B N 1
ATOM 4320 C CA . ARG B 1 234 ? 28.950 65.277 28.393 1.00 30.21 223 ARG B CA 1
ATOM 4321 C C . ARG B 1 234 ? 27.961 66.352 27.977 1.00 30.92 223 ARG B C 1
ATOM 4322 O O . ARG B 1 234 ? 27.928 67.437 28.558 1.00 30.72 223 ARG B O 1
ATOM 4330 N N . MET B 1 235 ? 27.165 66.034 26.964 1.00 29.41 224 MET B N 1
ATOM 4331 C CA . MET B 1 235 ? 26.220 66.973 26.369 1.00 29.57 224 MET B CA 1
ATOM 4332 C C . MET B 1 235 ? 25.216 67.750 27.212 1.00 27.98 224 MET B C 1
ATOM 4333 O O . MET B 1 235 ? 24.644 67.242 28.173 1.00 29.11 224 MET B O 1
ATOM 4338 N N . HIS B 1 236 ? 25.012 69.002 26.805 1.00 26.44 225 HIS B N 1
ATOM 4339 C CA . HIS B 1 236 ? 24.046 69.908 27.420 1.00 25.96 225 HIS B CA 1
ATOM 4340 C C . HIS B 1 236 ? 22.956 70.070 26.360 1.00 25.66 225 HIS B C 1
ATOM 4341 O O . HIS B 1 236 ? 21.836 70.501 26.645 1.00 25.39 225 HIS B O 1
ATOM 4348 N N . GLY B 1 237 ? 23.317 69.718 25.128 1.00 25.43 226 GLY B N 1
ATOM 4349 C CA . GLY B 1 237 ? 22.415 69.855 24.002 1.00 25.72 226 GLY B CA 1
ATOM 4350 C C . GLY B 1 237 ? 22.839 71.053 23.168 1.00 26.20 226 GLY B C 1
ATOM 4351 O O . GLY B 1 237 ? 23.028 72.153 23.703 1.00 25.70 226 GLY B O 1
ATOM 4352 N N . GLY B 1 238 ? 23.007 70.841 21.864 1.00 23.88 227 GLY B N 1
ATOM 4353 C CA . GLY B 1 238 ? 23.397 71.922 20.976 1.00 25.27 227 GLY B CA 1
ATOM 4354 C C . GLY B 1 238 ? 24.806 71.806 20.426 1.00 24.95 227 GLY B C 1
ATOM 4355 O O . GLY B 1 238 ? 25.156 72.455 19.443 1.00 23.44 227 GLY B O 1
ATOM 4356 N N . GLU B 1 239 ? 25.622 70.969 21.053 1.00 24.50 228 GLU B N 1
ATOM 4357 C CA . GLU B 1 239 ? 26.995 70.804 20.608 1.00 23.41 228 GLU B CA 1
ATOM 4358 C C . GLU B 1 239 ? 27.157 69.942 19.373 1.00 26.17 228 GLU B C 1
ATOM 4359 O O . GLU B 1 239 ? 26.317 69.098 19.060 1.00 23.51 228 GLU B O 1
ATOM 4365 N N . ILE B 1 240 ? 28.250 70.196 18.664 1.00 24.21 229 ILE B N 1
ATOM 4366 C CA . ILE B 1 240 ? 28.662 69.371 17.547 1.00 24.73 229 ILE B CA 1
ATOM 4367 C C . ILE B 1 240 ? 30.008 68.912 18.123 1.00 28.29 229 ILE B C 1
ATOM 4368 O O . ILE B 1 240 ? 30.924 69.722 18.298 1.00 25.48 229 ILE B O 1
ATOM 4373 N N . PHE B 1 241 ? 30.093 67.633 18.476 1.00 27.49 230 PHE B N 1
ATOM 4374 C CA . PHE B 1 241 ? 31.306 67.063 19.054 1.00 27.21 230 PHE B CA 1
ATOM 4375 C C . PHE B 1 241 ? 32.234 66.575 17.955 1.00 26.57 230 PHE B C 1
ATOM 4376 O O . PHE B 1 241 ? 31.814 65.847 17.049 1.00 26.19 230 PHE B O 1
ATOM 4384 N N . VAL B 1 242 ? 33.497 66.976 18.039 1.00 25.05 231 VAL B N 1
ATOM 4385 C CA . VAL B 1 242 ? 34.495 66.585 17.053 1.00 24.96 231 VAL B CA 1
ATOM 4386 C C . VAL B 1 242 ? 35.675 65.944 17.780 1.00 28.85 231 VAL B C 1
ATOM 4387 O O . VAL B 1 242 ? 36.338 66.594 18.579 1.00 28.90 231 VAL B O 1
ATOM 4391 N N . PRO B 1 243 ? 35.954 64.662 17.503 1.00 28.69 232 PRO B N 1
ATOM 4392 C CA . PRO B 1 243 ? 37.065 63.965 18.156 1.00 28.30 232 PRO B CA 1
ATOM 4393 C C . PRO B 1 243 ? 38.411 64.301 17.522 1.00 29.99 232 PRO B C 1
ATOM 4394 O O . PRO B 1 243 ? 38.486 64.646 16.343 1.00 27.90 232 PRO B O 1
ATOM 4398 N N . LYS B 1 244 ? 39.477 64.210 18.307 1.00 29.90 233 LYS B N 1
ATOM 4399 C CA . LYS B 1 244 ? 40.800 64.468 17.765 1.00 31.37 233 LYS B CA 1
ATOM 4400 C C . LYS B 1 244 ? 41.254 63.136 17.192 1.00 31.88 233 LYS B C 1
ATOM 4401 O O . LYS B 1 244 ? 41.498 62.187 17.931 1.00 35.19 233 LYS B O 1
ATOM 4407 N N . ILE B 1 245 ? 41.331 63.065 15.868 1.00 31.08 234 ILE B N 1
ATOM 4408 C CA . ILE B 1 245 ? 41.719 61.842 15.181 1.00 32.79 234 ILE B CA 1
ATOM 4409 C C . ILE B 1 245 ? 42.776 62.111 14.117 1.00 37.29 234 ILE B C 1
ATOM 4410 O O . ILE B 1 245 ? 42.899 63.231 13.621 1.00 37.40 234 ILE B O 1
ATOM 4415 N N . PRO B 1 246 ? 43.549 61.076 13.748 1.00 40.98 235 PRO B N 1
ATOM 4416 C CA . PRO B 1 246 ? 44.618 61.160 12.747 1.00 43.12 235 PRO B CA 1
ATOM 4417 C C . PRO B 1 246 ? 44.170 61.213 11.288 1.00 44.03 235 PRO B C 1
ATOM 4418 O O . PRO B 1 246 ? 43.069 60.782 10.941 1.00 42.82 235 PRO B O 1
ATOM 4422 N N . SER B 1 247 ? 45.054 61.739 10.444 1.00 46.80 236 SER B N 1
ATOM 4423 C CA . SER B 1 247 ? 44.814 61.838 9.010 1.00 50.73 236 SER B CA 1
ATOM 4424 C C . SER B 1 247 ? 45.695 60.796 8.329 1.00 53.89 236 SER B C 1
ATOM 4425 O O . SER B 1 247 ? 46.603 60.241 8.949 1.00 54.28 236 SER B O 1
ATOM 4428 N N . MET B 1 248 ? 45.430 60.528 7.056 1.00 56.80 237 MET B N 1
ATOM 4429 C CA . MET B 1 248 ? 46.227 59.558 6.319 1.00 58.06 237 MET B CA 1
ATOM 4430 C C . MET B 1 248 ? 46.107 59.723 4.812 1.00 58.25 237 MET B C 1
ATOM 4431 O O . MET B 1 248 ? 45.006 59.735 4.262 1.00 57.22 237 MET B O 1
ATOM 4436 N N . LYS B 1 249 ? 47.252 59.853 4.152 1.00 57.99 238 LYS B N 1
ATOM 4437 C CA . LYS B 1 249 ? 47.293 59.990 2.704 1.00 58.07 238 LYS B CA 1
ATOM 4438 C C . LYS B 1 249 ? 46.782 58.668 2.126 1.00 57.53 238 LYS B C 1
ATOM 4439 O O . LYS B 1 249 ? 47.211 57.594 2.547 1.00 56.92 238 LYS B O 1
ATOM 4445 N N . MET B 1 250 ? 45.857 58.746 1.174 1.00 58.00 239 MET B N 1
ATOM 4446 C CA . MET B 1 250 ? 45.280 57.546 0.571 1.00 58.22 239 MET B CA 1
ATOM 4447 C C . MET B 1 250 ? 46.339 56.659 -0.087 1.00 59.76 239 MET B C 1
ATOM 4448 O O . MET B 1 250 ? 46.163 55.443 -0.191 1.00 58.56 239 MET B O 1
ATOM 4453 N N . THR B 1 251 ? 47.435 57.267 -0.530 1.00 60.11 240 THR B N 1
ATOM 4454 C CA . THR B 1 251 ? 48.518 56.520 -1.163 1.00 61.41 240 THR B CA 1
ATOM 4455 C C . THR B 1 251 ? 49.098 55.507 -0.179 1.00 61.26 240 THR B C 1
ATOM 4456 O O . THR B 1 251 ? 49.358 54.355 -0.534 1.00 60.01 240 THR B O 1
ATOM 4460 N N . ASP B 1 252 ? 49.292 55.949 1.059 1.00 61.33 241 ASP B N 1
ATOM 4461 C CA . ASP B 1 252 ? 49.841 55.103 2.112 1.00 61.82 241 ASP B CA 1
ATOM 4462 C C . ASP B 1 252 ? 48.902 53.950 2.458 1.00 61.19 241 ASP B C 1
ATOM 4463 O O . ASP B 1 252 ? 49.349 52.834 2.722 1.00 60.79 241 ASP B O 1
ATOM 4468 N N . LEU B 1 253 ? 47.600 54.221 2.455 1.00 60.77 242 LEU B N 1
ATOM 4469 C CA . LEU B 1 253 ? 46.610 53.199 2.771 1.00 60.72 242 LEU B CA 1
ATOM 4470 C C . LEU B 1 253 ? 46.639 52.045 1.771 1.00 61.01 242 LEU B C 1
ATOM 4471 O O . LEU B 1 253 ? 46.568 50.879 2.160 1.00 58.87 242 LEU B O 1
ATOM 4476 N N . ALA B 1 254 ? 46.748 52.369 0.487 1.00 61.92 243 ALA B N 1
ATOM 4477 C CA . ALA B 1 254 ? 46.789 51.345 -0.551 1.00 63.62 243 ALA B CA 1
ATOM 4478 C C . ALA B 1 254 ? 48.127 50.614 -0.510 1.00 65.96 243 ALA B C 1
ATOM 4479 O O . ALA B 1 254 ? 48.204 49.418 -0.793 1.00 66.03 243 ALA B O 1
ATOM 4481 N N . LYS B 1 255 ? 49.179 51.347 -0.156 1.00 67.54 244 LYS B N 1
ATOM 4482 C CA . LYS B 1 255 ? 50.521 50.788 -0.071 1.00 68.96 244 LYS B CA 1
ATOM 4483 C C . LYS B 1 255 ? 50.623 49.813 1.098 1.00 70.09 244 LYS B C 1
ATOM 4484 O O . LYS B 1 255 ? 51.520 48.973 1.140 1.00 71.07 244 LYS B O 1
ATOM 4490 N N . ALA B 1 256 ? 49.697 49.931 2.044 1.00 70.80 245 ALA B N 1
ATOM 4491 C CA . ALA B 1 256 ? 49.679 49.066 3.217 1.00 70.13 245 ALA B CA 1
ATOM 4492 C C . ALA B 1 256 ? 48.807 47.836 2.991 1.00 70.71 245 ALA B C 1
ATOM 4493 O O . ALA B 1 256 ? 49.213 46.717 3.300 1.00 70.10 245 ALA B O 1
ATOM 4495 N N . LEU B 1 257 ? 47.609 48.047 2.453 1.00 71.66 246 LEU B N 1
ATOM 4496 C CA . LEU B 1 257 ? 46.682 46.948 2.192 1.00 72.93 246 LEU B CA 1
ATOM 4497 C C . LEU B 1 257 ? 47.112 46.106 0.997 1.00 72.69 246 LEU B C 1
ATOM 4498 O O . LEU B 1 257 ? 46.631 44.989 0.813 1.00 72.04 246 LEU B O 1
ATOM 4503 N N . ALA B 1 258 ? 48.013 46.648 0.185 1.00 73.60 247 ALA B N 1
ATOM 4504 C CA . ALA B 1 258 ? 48.508 45.942 -0.993 1.00 74.66 247 ALA B CA 1
ATOM 4505 C C . ALA B 1 258 ? 49.817 46.560 -1.479 1.00 75.44 247 ALA B C 1
ATOM 4506 O O . ALA B 1 258 ? 49.845 47.265 -2.488 1.00 74.72 247 ALA B O 1
ATOM 4508 N N . PRO B 1 259 ? 50.922 46.301 -0.759 1.00 76.52 248 PRO B N 1
ATOM 4509 C CA . PRO B 1 259 ? 52.253 46.821 -1.096 1.00 77.22 248 PRO B CA 1
ATOM 4510 C C . PRO B 1 259 ? 52.750 46.363 -2.467 1.00 77.80 248 PRO B C 1
ATOM 4511 O O . PRO B 1 259 ? 53.420 47.113 -3.179 1.00 78.37 248 PRO B O 1
ATOM 4515 N N . ASN B 1 260 ? 52.420 45.127 -2.827 1.00 77.57 249 ASN B N 1
ATOM 4516 C CA . ASN B 1 260 ? 52.842 44.557 -4.101 1.00 77.50 249 ASN B CA 1
ATOM 4517 C C . ASN B 1 260 ? 52.133 45.190 -5.294 1.00 77.31 249 ASN B C 1
ATOM 4518 O O . ASN B 1 260 ? 52.683 46.066 -5.962 1.00 77.54 249 ASN B O 1
ATOM 4523 N N . THR B 1 261 ? 50.912 44.732 -5.551 1.00 76.69 250 THR B N 1
ATOM 4524 C CA . THR B 1 261 ? 50.105 45.225 -6.663 1.00 75.60 250 THR B CA 1
ATOM 4525 C C . THR B 1 261 ? 50.222 46.735 -6.872 1.00 73.44 250 THR B C 1
ATOM 4526 O O . THR B 1 261 ? 50.215 47.509 -5.914 1.00 72.78 250 THR B O 1
ATOM 4530 N N . PRO B 1 262 ? 50.338 47.171 -8.137 1.00 71.76 251 PRO B N 1
ATOM 4531 C CA . PRO B 1 262 ? 50.456 48.592 -8.477 1.00 70.34 251 PRO B CA 1
ATOM 4532 C C . PRO B 1 262 ? 49.111 49.308 -8.377 1.00 68.51 251 PRO B C 1
ATOM 4533 O O . PRO B 1 262 ? 48.069 48.669 -8.239 1.00 66.92 251 PRO B O 1
ATOM 4537 N N . THR B 1 263 ? 49.139 50.634 -8.453 1.00 67.57 252 THR B N 1
ATOM 4538 C CA . THR B 1 263 ? 47.914 51.422 -8.368 1.00 66.95 252 THR B CA 1
ATOM 4539 C C . THR B 1 263 ? 47.668 52.216 -9.644 1.00 66.77 252 THR B C 1
ATOM 4540 O O . THR B 1 263 ? 48.599 52.764 -10.234 1.00 67.53 252 THR B O 1
ATOM 4544 N N . LYS B 1 264 ? 46.407 52.270 -10.065 1.00 65.80 253 LYS B N 1
ATOM 4545 C CA . LYS B 1 264 ? 46.024 53.010 -11.261 1.00 64.39 253 LYS B CA 1
ATOM 4546 C C . LYS B 1 264 ? 45.261 54.265 -10.852 1.00 63.70 253 LYS B C 1
ATOM 4547 O O . LYS B 1 264 ? 44.606 54.289 -9.809 1.00 62.53 253 LYS B O 1
ATOM 4553 N N . ILE B 1 265 ? 45.345 55.303 -11.677 1.00 61.00 254 ILE B N 1
ATOM 4554 C CA . ILE B 1 265 ? 44.648 56.551 -11.399 1.00 60.08 254 ILE B CA 1
ATOM 4555 C C . ILE B 1 265 ? 43.316 56.549 -12.139 1.00 60.02 254 ILE B C 1
ATOM 4556 O O . ILE B 1 265 ? 43.282 56.626 -13.368 1.00 61.26 254 ILE B O 1
ATOM 4561 N N . ILE B 1 266 ? 42.222 56.455 -11.391 1.00 57.07 255 ILE B N 1
ATOM 4562 C CA . ILE B 1 266 ? 40.892 56.439 -11.990 1.00 55.97 255 ILE B CA 1
ATOM 4563 C C . ILE B 1 266 ? 40.268 57.832 -12.044 1.00 54.84 255 ILE B C 1
ATOM 4564 O O . ILE B 1 266 ? 39.251 58.041 -12.709 1.00 54.97 255 ILE B O 1
ATOM 4569 N N . GLY B 1 267 ? 40.882 58.783 -11.346 1.00 53.55 256 GLY B N 1
ATOM 4570 C CA . GLY B 1 267 ? 40.374 60.143 -11.345 1.00 51.13 256 GLY B CA 1
ATOM 4571 C C . GLY B 1 267 ? 39.402 60.447 -10.220 1.00 49.76 256 GLY B C 1
ATOM 4572 O O . GLY B 1 267 ? 38.778 59.545 -9.664 1.00 47.40 256 GLY B O 1
ATOM 4573 N N . ILE B 1 268 ? 39.279 61.730 -9.890 1.00 50.29 257 ILE B N 1
ATOM 4574 C CA . ILE B 1 268 ? 38.383 62.190 -8.833 1.00 49.79 257 ILE B CA 1
ATOM 4575 C C . ILE B 1 268 ? 36.930 61.877 -9.179 1.00 48.36 257 ILE B C 1
ATOM 4576 O O . ILE B 1 268 ? 36.466 62.183 -10.277 1.00 47.10 257 ILE B O 1
ATOM 4581 N N . ARG B 1 269 ? 36.216 61.273 -8.235 1.00 45.81 258 ARG B N 1
ATOM 4582 C CA . ARG B 1 269 ? 34.817 60.912 -8.442 1.00 44.61 258 ARG B CA 1
ATOM 4583 C C . ARG B 1 269 ? 33.905 62.118 -8.209 1.00 42.42 258 ARG B C 1
ATOM 4584 O O . ARG B 1 269 ? 34.300 63.094 -7.572 1.00 42.06 258 ARG B O 1
ATOM 4592 N N . PRO B 1 270 ? 32.668 62.064 -8.729 1.00 41.71 259 PRO B N 1
ATOM 4593 C CA . PRO B 1 270 ? 31.708 63.161 -8.568 1.00 39.02 259 PRO B CA 1
ATOM 4594 C C . PRO B 1 270 ? 31.538 63.627 -7.123 1.00 39.22 259 PRO B C 1
ATOM 4595 O O . PRO B 1 270 ? 31.186 62.836 -6.245 1.00 40.03 259 PRO B O 1
ATOM 4599 N N . GLY B 1 271 ? 31.805 64.909 -6.884 1.00 35.24 260 GLY B N 1
ATOM 4600 C CA . GLY B 1 271 ? 31.646 65.482 -5.556 1.00 35.54 260 GLY B CA 1
ATOM 4601 C C . GLY B 1 271 ? 32.755 65.312 -4.530 1.00 32.66 260 GLY B C 1
ATOM 4602 O O . GLY B 1 271 ? 32.579 65.683 -3.372 1.00 31.19 260 GLY B O 1
ATOM 4603 N N . GLU B 1 272 ? 33.903 64.784 -4.935 1.00 33.03 261 GLU B N 1
ATOM 4604 C CA . GLU B 1 272 ? 34.992 64.574 -3.989 1.00 32.90 261 GLU B CA 1
ATOM 4605 C C . GLU B 1 272 ? 35.900 65.768 -3.732 1.00 33.10 261 GLU B C 1
ATOM 4606 O O . GLU B 1 272 ? 36.121 66.600 -4.611 1.00 35.22 261 GLU B O 1
ATOM 4612 N N . LYS B 1 273 ? 36.410 65.844 -2.506 1.00 33.77 262 LYS B N 1
ATOM 4613 C CA . LYS B 1 273 ? 37.348 66.888 -2.103 1.00 33.38 262 LYS B CA 1
ATOM 4614 C C . LYS B 1 273 ? 38.689 66.178 -2.005 1.00 35.97 262 LYS B C 1
ATOM 4615 O O . LYS B 1 273 ? 38.730 64.961 -1.806 1.00 35.02 262 LYS B O 1
ATOM 4621 N N . LEU B 1 274 ? 39.780 66.922 -2.137 1.00 37.78 263 LEU B N 1
ATOM 4622 C CA . LEU B 1 274 ? 41.099 66.316 -2.011 1.00 40.29 263 LEU B CA 1
ATOM 4623 C C . LEU B 1 274 ? 41.376 66.113 -0.524 1.00 40.04 263 LEU B C 1
ATOM 4624 O O . LEU B 1 274 ? 41.934 65.093 -0.115 1.00 42.36 263 LEU B O 1
ATOM 4629 N N . HIS B 1 275 ? 40.966 67.090 0.281 1.00 38.44 264 HIS B N 1
ATOM 4630 C CA . HIS B 1 275 ? 41.159 67.046 1.728 1.00 38.85 264 HIS B CA 1
ATOM 4631 C C . HIS B 1 275 ? 39.848 67.412 2.421 1.00 37.87 264 HIS B C 1
ATOM 4632 O O . HIS B 1 275 ? 39.082 68.231 1.915 1.00 36.97 264 HIS B O 1
ATOM 4639 N N . GLU B 1 276 ? 39.600 66.814 3.582 1.00 35.87 265 GLU B N 1
ATOM 4640 C CA . GLU B 1 276 ? 38.374 67.076 4.327 1.00 35.86 265 GLU B CA 1
ATOM 4641 C C . GLU B 1 276 ? 38.606 68.015 5.505 1.00 37.46 265 GLU B C 1
ATOM 4642 O O . GLU B 1 276 ? 39.699 68.063 6.073 1.00 37.20 265 GLU B O 1
ATOM 4648 N N . VAL B 1 277 ? 37.565 68.763 5.858 1.00 37.33 266 VAL B N 1
ATOM 4649 C CA . VAL B 1 277 ? 37.605 69.699 6.976 1.00 36.50 266 VAL B CA 1
ATOM 4650 C C . VAL B 1 277 ? 36.639 69.193 8.043 1.00 36.33 266 VAL B C 1
ATOM 4651 O O . VAL B 1 277 ? 35.582 68.645 7.723 1.00 34.86 266 VAL B O 1
ATOM 4655 N N . MET B 1 278 ? 37.001 69.355 9.309 1.00 33.98 267 MET B N 1
ATOM 4656 C CA . MET B 1 278 ? 36.127 68.917 10.385 1.00 35.69 267 MET B CA 1
ATOM 4657 C C . MET B 1 278 ? 35.635 70.152 11.127 1.00 35.13 267 MET B C 1
ATOM 4658 O O . MET B 1 278 ? 34.518 70.186 11.639 1.00 35.64 267 MET B O 1
ATOM 4663 N N . ILE B 1 279 ? 36.487 71.168 11.177 1.00 35.27 268 ILE B N 1
ATOM 4664 C CA . ILE B 1 279 ? 36.151 72.428 11.816 1.00 35.73 268 ILE B CA 1
ATOM 4665 C C . ILE B 1 279 ? 36.618 73.539 10.881 1.00 37.70 268 ILE B C 1
ATOM 4666 O O . ILE B 1 279 ? 37.813 73.805 10.766 1.00 37.29 268 ILE B O 1
ATOM 4671 N N . PRO B 1 280 ? 35.674 74.185 10.181 1.00 38.85 269 PRO B N 1
ATOM 4672 C CA . PRO B 1 280 ? 35.977 75.272 9.244 1.00 40.00 269 PRO B CA 1
ATOM 4673 C C . PRO B 1 280 ? 36.599 76.493 9.914 1.00 38.47 269 PRO B C 1
ATOM 4674 O O . PRO B 1 280 ? 36.242 76.848 11.037 1.00 35.58 269 PRO B O 1
ATOM 4678 N N . LYS B 1 281 ? 37.526 77.136 9.212 1.00 40.75 270 LYS B N 1
ATOM 4679 C CA . LYS B 1 281 ? 38.182 78.327 9.732 1.00 41.76 270 LYS B CA 1
ATOM 4680 C C . LYS B 1 281 ? 37.142 79.382 10.090 1.00 40.25 270 LYS B C 1
ATOM 4681 O O . LYS B 1 281 ? 37.279 80.083 11.092 1.00 40.63 270 LYS B O 1
ATOM 4687 N N . ASP B 1 282 ? 36.095 79.485 9.275 1.00 40.49 271 ASP B N 1
ATOM 4688 C CA . ASP B 1 282 ? 35.039 80.464 9.515 1.00 40.60 271 ASP B CA 1
ATOM 4689 C C . ASP B 1 282 ? 34.214 80.156 10.754 1.00 39.42 271 ASP B C 1
ATOM 4690 O O . ASP B 1 282 ? 33.394 80.967 11.174 1.00 41.69 271 ASP B O 1
ATOM 4695 N N . GLU B 1 283 ? 34.426 78.985 11.341 1.00 40.66 272 GLU B N 1
ATOM 4696 C CA . GLU B 1 283 ? 33.693 78.614 12.545 1.00 41.90 272 GLU B CA 1
ATOM 4697 C C . GLU B 1 283 ? 34.627 78.495 13.738 1.00 41.88 272 GLU B C 1
ATOM 4698 O O . GLU B 1 283 ? 34.231 78.029 14.802 1.00 39.69 272 GLU B O 1
ATOM 4704 N N . SER B 1 284 ? 35.869 78.926 13.546 1.00 44.18 273 SER B N 1
ATOM 4705 C CA . SER B 1 284 ? 36.881 78.887 14.597 1.00 44.85 273 SER B CA 1
ATOM 4706 C C . SER B 1 284 ? 36.378 79.499 15.899 1.00 41.64 273 SER B C 1
ATOM 4707 O O . SER B 1 284 ? 36.446 78.876 16.957 1.00 42.25 273 SER B O 1
ATOM 4710 N N . HIS B 1 285 ? 35.865 80.720 15.806 1.00 40.77 274 HIS B N 1
ATOM 4711 C CA . HIS B 1 285 ? 35.359 81.448 16.964 1.00 38.32 274 HIS B CA 1
ATOM 4712 C C . HIS B 1 285 ? 34.310 80.697 17.778 1.00 38.29 274 HIS B C 1
ATOM 4713 O O . HIS B 1 285 ? 34.053 81.040 18.934 1.00 36.35 274 HIS B O 1
ATOM 4720 N N . LEU B 1 286 ? 33.702 79.678 17.179 1.00 35.30 275 LEU B N 1
ATOM 4721 C CA . LEU B 1 286 ? 32.677 78.898 17.867 1.00 35.22 275 LEU B CA 1
ATOM 4722 C C . LEU B 1 286 ? 33.254 77.650 18.534 1.00 32.97 275 LEU B C 1
ATOM 4723 O O . LEU B 1 286 ? 32.614 77.044 19.391 1.00 32.65 275 LEU B O 1
ATOM 4728 N N . ALA B 1 287 ? 34.467 77.280 18.145 1.00 33.29 276 ALA B N 1
ATOM 4729 C CA . ALA B 1 287 ? 35.102 76.081 18.679 1.00 34.24 276 ALA B CA 1
ATOM 4730 C C . ALA B 1 287 ? 35.701 76.195 20.079 1.00 35.48 276 ALA B C 1
ATOM 4731 O O . ALA B 1 287 ? 36.226 77.238 20.473 1.00 35.86 276 ALA B O 1
ATOM 4733 N N . LEU B 1 288 ? 35.603 75.101 20.828 1.00 34.97 277 LEU B N 1
ATOM 4734 C CA . LEU B 1 288 ? 36.158 75.011 22.172 1.00 34.45 277 LEU B CA 1
ATOM 4735 C C . LEU B 1 288 ? 36.976 73.732 22.190 1.00 36.23 277 LEU B C 1
ATOM 4736 O O . LEU B 1 288 ? 36.482 72.661 21.830 1.00 34.46 277 LEU B O 1
ATOM 4741 N N . GLU B 1 289 ? 38.235 73.844 22.588 1.00 36.54 278 GLU B N 1
ATOM 4742 C CA . GLU B 1 289 ? 39.099 72.682 22.626 1.00 36.64 278 GLU B CA 1
ATOM 4743 C C . GLU B 1 289 ? 39.194 72.056 24.004 1.00 36.62 278 GLU B C 1
ATOM 4744 O O . GLU B 1 289 ? 39.274 72.743 25.020 1.00 34.81 278 GLU B O 1
ATOM 4750 N N . PHE B 1 290 ? 39.157 70.732 24.017 1.00 35.22 279 PHE B N 1
ATOM 4751 C CA . PHE B 1 290 ? 39.267 69.960 25.236 1.00 35.71 279 PHE B CA 1
ATOM 4752 C C . PHE B 1 290 ? 40.475 69.065 25.027 1.00 35.81 279 PHE B C 1
ATOM 4753 O O . PHE B 1 290 ? 41.134 69.142 23.989 1.00 33.03 279 PHE B O 1
ATOM 4761 N N . GLU B 1 291 ? 40.776 68.218 26.000 1.00 36.53 280 GLU B N 1
ATOM 4762 C CA . GLU B 1 291 ? 41.935 67.355 25.866 1.00 38.79 280 GLU B CA 1
ATOM 4763 C C . GLU B 1 291 ? 41.855 66.369 24.703 1.00 37.21 280 GLU B C 1
ATOM 4764 O O . GLU B 1 291 ? 42.800 66.258 23.924 1.00 36.59 280 GLU B O 1
ATOM 4770 N N . ASP B 1 292 ? 40.732 65.666 24.573 1.00 36.98 281 ASP B N 1
ATOM 4771 C CA . ASP B 1 292 ? 40.584 64.677 23.505 1.00 35.93 281 ASP B CA 1
ATOM 4772 C C . ASP B 1 292 ? 39.574 65.031 22.416 1.00 35.03 281 ASP B C 1
ATOM 4773 O O . ASP B 1 292 ? 39.367 64.250 21.491 1.00 33.06 281 ASP B O 1
ATOM 4778 N N . PHE B 1 293 ? 38.952 66.199 22.508 1.00 34.23 282 PHE B N 1
ATOM 4779 C CA . PHE B 1 293 ? 37.956 66.558 21.507 1.00 34.08 282 PHE B CA 1
ATOM 4780 C C . PHE B 1 293 ? 37.698 68.055 21.409 1.00 33.37 282 PHE B C 1
ATOM 4781 O O . PHE B 1 293 ? 38.297 68.857 22.130 1.00 31.47 282 PHE B O 1
ATOM 4789 N N . PHE B 1 294 ? 36.804 68.410 20.490 1.00 30.38 283 PHE B N 1
ATOM 4790 C CA . PHE B 1 294 ? 36.400 69.789 20.256 1.00 30.89 283 PHE B CA 1
ATOM 4791 C C . PHE B 1 294 ? 34.878 69.856 20.316 1.00 30.81 283 PHE B C 1
ATOM 4792 O O . PHE B 1 294 ? 34.186 68.863 20.089 1.00 28.37 283 PHE B O 1
ATOM 4800 N N . ILE B 1 295 ? 34.368 71.034 20.632 1.00 31.38 284 ILE B N 1
ATOM 4801 C CA . ILE B 1 295 ? 32.937 71.273 20.638 1.00 31.33 284 ILE B CA 1
ATOM 4802 C C . ILE B 1 295 ? 32.763 72.493 19.748 1.00 32.61 284 ILE B C 1
ATOM 4803 O O . ILE B 1 295 ? 33.469 73.490 19.919 1.00 28.34 284 ILE B O 1
ATOM 4808 N N . ILE B 1 296 ? 31.868 72.402 18.771 1.00 31.03 285 ILE B N 1
ATOM 4809 C CA . ILE B 1 296 ? 31.584 73.558 17.939 1.00 29.26 285 ILE B CA 1
ATOM 4810 C C . ILE B 1 296 ? 30.285 74.051 18.547 1.00 27.85 285 ILE B C 1
ATOM 4811 O O . ILE B 1 296 ? 29.264 73.359 18.495 1.00 26.17 285 ILE B O 1
ATOM 4816 N N . GLN B 1 297 ? 30.333 75.225 19.162 1.00 26.39 286 GLN B N 1
ATOM 4817 C CA . GLN B 1 297 ? 29.152 75.800 19.790 1.00 28.22 286 GLN B CA 1
ATOM 4818 C C . GLN B 1 297 ? 28.136 76.216 18.739 1.00 27.43 286 GLN B C 1
ATOM 4819 O O . GLN B 1 297 ? 28.495 76.464 17.588 1.00 28.84 286 GLN B O 1
ATOM 4825 N N . PRO B 1 298 ? 26.852 76.294 19.123 1.00 27.03 287 PRO B N 1
ATOM 4826 C CA . PRO B 1 298 ? 25.783 76.689 18.200 1.00 29.97 287 PRO B CA 1
ATOM 4827 C C . PRO B 1 298 ? 26.008 78.118 17.732 1.00 32.25 287 PRO B C 1
ATOM 4828 O O . PRO B 1 298 ? 26.546 78.943 18.469 1.00 30.96 287 PRO B O 1
ATOM 4832 N N . THR B 1 299 ? 25.598 78.412 16.507 1.00 32.12 288 THR B N 1
ATOM 4833 C CA . THR B 1 299 ? 25.766 79.755 15.991 1.00 35.87 288 THR B CA 1
ATOM 4834 C C . THR B 1 299 ? 24.599 80.619 16.462 1.00 33.25 288 THR B C 1
ATOM 4835 O O . THR B 1 299 ? 24.628 81.840 16.332 1.00 37.08 288 THR B O 1
ATOM 4839 N N . ILE B 1 300 ? 23.579 79.977 17.023 1.00 30.19 289 ILE B N 1
ATOM 4840 C CA . ILE B 1 300 ? 22.400 80.687 17.508 1.00 31.40 289 ILE B CA 1
ATOM 4841 C C . ILE B 1 300 ? 22.305 80.691 19.033 1.00 32.96 289 ILE B C 1
ATOM 4842 O O . ILE B 1 300 ? 22.928 79.873 19.705 1.00 32.48 289 ILE B O 1
ATOM 4847 N N . SER B 1 301 ? 21.508 81.614 19.567 1.00 34.14 290 SER B N 1
ATOM 4848 C CA . SER B 1 301 ? 21.307 81.731 21.008 1.00 35.61 290 SER B CA 1
ATOM 4849 C C . SER B 1 301 ? 19.959 81.117 21.359 1.00 38.17 290 SER B C 1
ATOM 4850 O O . SER B 1 301 ? 18.941 81.470 20.768 1.00 40.69 290 SER B O 1
ATOM 4853 N N . PHE B 1 302 ? 19.950 80.201 22.321 1.00 39.51 291 PHE B N 1
ATOM 4854 C CA . PHE B 1 302 ? 18.715 79.543 22.726 1.00 41.98 291 PHE B CA 1
ATOM 4855 C C . PHE B 1 302 ? 17.942 80.359 23.755 1.00 45.22 291 PHE B C 1
ATOM 4856 O O . PHE B 1 302 ? 18.467 81.315 24.329 1.00 42.81 291 PHE B O 1
ATOM 4864 N N . GLN B 1 303 ? 16.690 79.972 23.982 1.00 47.83 292 GLN B N 1
ATOM 4865 C CA . GLN B 1 303 ? 15.848 80.655 24.956 1.00 51.51 292 GLN B CA 1
ATOM 4866 C C . GLN B 1 303 ? 16.581 80.632 26.293 1.00 52.25 292 GLN B C 1
ATOM 4867 O O . GLN B 1 303 ? 16.592 81.620 27.025 1.00 53.50 292 GLN B O 1
ATOM 4873 N N . THR B 1 304 ? 17.194 79.493 26.598 1.00 52.99 293 THR B N 1
ATOM 4874 C CA . THR B 1 304 ? 17.952 79.323 27.831 1.00 54.38 293 THR B CA 1
ATOM 4875 C C . THR B 1 304 ? 19.429 79.107 27.507 1.00 53.00 293 THR B C 1
ATOM 4876 O O . THR B 1 304 ? 19.796 78.130 26.858 1.00 52.07 293 THR B O 1
ATOM 4880 N N . PRO B 1 305 ? 20.297 80.026 27.957 1.00 54.08 294 PRO B N 1
ATOM 4881 C CA . PRO B 1 305 ? 21.743 79.952 27.721 1.00 52.28 294 PRO B CA 1
ATOM 4882 C C . PRO B 1 305 ? 22.376 78.641 28.174 1.00 50.48 294 PRO B C 1
ATOM 4883 O O . PRO B 1 305 ? 21.813 77.915 28.995 1.00 48.45 294 PRO B O 1
ATOM 4887 N N . LYS B 1 306 ? 23.556 78.354 27.632 1.00 49.25 295 LYS B N 1
ATOM 4888 C CA . LYS B 1 306 ? 24.299 77.143 27.966 1.00 49.21 295 LYS B CA 1
ATOM 4889 C C . LYS B 1 306 ? 25.782 77.491 28.059 1.00 47.75 295 LYS B C 1
ATOM 4890 O O . LYS B 1 306 ? 26.271 78.328 27.302 1.00 47.26 295 LYS B O 1
ATOM 4896 N N . ASP B 1 307 ? 26.497 76.858 28.985 1.00 46.67 296 ASP B N 1
ATOM 4897 C CA . ASP B 1 307 ? 27.932 77.097 29.117 1.00 46.08 296 ASP B CA 1
ATOM 4898 C C . ASP B 1 307 ? 28.672 75.864 28.619 1.00 43.81 296 ASP B C 1
ATOM 4899 O O . ASP B 1 307 ? 28.876 74.902 29.359 1.00 45.06 296 ASP B O 1
ATOM 4904 N N . TYR B 1 308 ? 29.072 75.908 27.354 1.00 41.46 297 TYR B N 1
ATOM 4905 C CA . TYR B 1 308 ? 29.768 74.797 26.725 1.00 39.46 297 TYR B CA 1
ATOM 4906 C C . TYR B 1 308 ? 31.236 74.662 27.117 1.00 39.77 297 TYR B C 1
ATOM 4907 O O . TYR B 1 308 ? 31.903 73.718 26.696 1.00 37.79 297 TYR B O 1
ATOM 4916 N N . THR B 1 309 ? 31.740 75.590 27.926 1.00 39.56 298 THR B N 1
ATOM 4917 C CA . THR B 1 309 ? 33.137 75.531 28.349 1.00 37.51 298 THR B CA 1
ATOM 4918 C C . THR B 1 309 ? 33.332 74.430 29.388 1.00 37.69 298 THR B C 1
ATOM 4919 O O . THR B 1 309 ? 34.454 73.982 29.628 1.00 37.86 298 THR B O 1
ATOM 4923 N N . LEU B 1 310 ? 32.229 74.003 29.997 1.00 36.27 299 LEU B N 1
ATOM 4924 C CA . LEU B 1 310 ? 32.249 72.953 31.010 1.00 38.60 299 LEU B CA 1
ATOM 4925 C C . LEU B 1 310 ? 31.247 71.855 30.683 1.00 36.22 299 LEU B C 1
ATOM 4926 O O . LEU B 1 310 ? 30.037 72.079 30.746 1.00 34.77 299 LEU B O 1
ATOM 4931 N N . THR B 1 311 ? 31.748 70.670 30.344 1.00 33.51 300 THR B N 1
ATOM 4932 C CA . THR B 1 311 ? 30.877 69.544 30.018 1.00 34.05 300 THR B CA 1
ATOM 4933 C C . THR B 1 311 ? 30.168 69.036 31.268 1.00 34.72 300 THR B C 1
ATOM 4934 O O . THR B 1 311 ? 30.493 69.444 32.386 1.00 35.80 300 THR B O 1
ATOM 4938 N N . LYS B 1 312 ? 29.193 68.152 31.076 1.00 35.84 301 LYS B N 1
ATOM 4939 C CA . LYS B 1 312 ? 28.465 67.570 32.197 1.00 36.10 301 LYS B CA 1
ATOM 4940 C C . LYS B 1 312 ? 29.441 66.732 33.026 1.00 35.07 301 LYS B C 1
ATOM 4941 O O . LYS B 1 312 ? 29.130 66.330 34.142 1.00 34.70 301 LYS B O 1
ATOM 4947 N N . LEU B 1 313 ? 30.617 66.462 32.468 1.00 35.11 302 LEU B N 1
ATOM 4948 C CA . LEU B 1 313 ? 31.636 65.689 33.173 1.00 36.98 302 LEU B CA 1
ATOM 4949 C C . LEU B 1 313 ? 32.667 66.635 33.785 1.00 38.76 302 LEU B C 1
ATOM 4950 O O . LEU B 1 313 ? 33.781 66.232 34.121 1.00 39.12 302 LEU B O 1
ATOM 4955 N N . HIS B 1 314 ? 32.276 67.899 33.918 1.00 39.24 303 HIS B N 1
ATOM 4956 C CA . HIS B 1 314 ? 33.122 68.933 34.501 1.00 40.38 303 HIS B CA 1
ATOM 4957 C C . HIS B 1 314 ? 34.464 69.110 33.801 1.00 41.12 303 HIS B C 1
ATOM 4958 O O . HIS B 1 314 ? 35.462 69.459 34.434 1.00 40.35 303 HIS B O 1
ATOM 4965 N N . GLU B 1 315 ? 34.487 68.864 32.495 1.00 40.48 304 GLU B N 1
ATOM 4966 C CA . GLU B 1 315 ? 35.705 69.030 31.709 1.00 39.29 304 GLU B CA 1
ATOM 4967 C C . GLU B 1 315 ? 35.720 70.463 31.193 1.00 42.10 304 GLU B C 1
ATOM 4968 O O . GLU B 1 315 ? 34.717 70.953 30.673 1.00 40.38 304 GLU B O 1
ATOM 4974 N N . LYS B 1 316 ? 36.857 71.134 31.339 1.00 42.09 305 LYS B N 1
ATOM 4975 C CA . LYS B 1 316 ? 36.985 72.519 30.907 1.00 43.38 305 LYS B CA 1
ATOM 4976 C C . LYS B 1 316 ? 37.583 72.638 29.512 1.00 41.81 305 LYS B C 1
ATOM 4977 O O . LYS B 1 316 ? 38.577 71.987 29.192 1.00 42.41 305 LYS B O 1
ATOM 4983 N N . GLY B 1 317 ? 36.967 73.473 28.684 1.00 41.36 306 GLY B N 1
ATOM 4984 C CA . GLY B 1 317 ? 37.461 73.674 27.336 1.00 40.19 306 GLY B CA 1
ATOM 4985 C C . GLY B 1 317 ? 37.869 75.120 27.133 1.00 41.25 306 GLY B C 1
ATOM 4986 O O . GLY B 1 317 ? 37.422 76.003 27.866 1.00 41.65 306 GLY B O 1
ATOM 4987 N N . GLN B 1 318 ? 38.721 75.371 26.146 1.00 40.65 307 GLN B N 1
ATOM 4988 C CA . GLN B 1 318 ? 39.168 76.730 25.872 1.00 44.08 307 GLN B CA 1
ATOM 4989 C C . GLN B 1 318 ? 39.053 77.067 24.392 1.00 42.68 307 GLN B C 1
ATOM 4990 O O . GLN B 1 318 ? 39.115 76.186 23.535 1.00 39.95 307 GLN B O 1
ATOM 4996 N N . LYS B 1 319 ? 38.879 78.351 24.102 1.00 43.97 308 LYS B N 1
ATOM 4997 C CA . LYS B 1 319 ? 38.761 78.813 22.727 1.00 45.05 308 LYS B CA 1
ATOM 4998 C C . LYS B 1 319 ? 40.025 78.462 21.955 1.00 44.97 308 LYS B C 1
ATOM 4999 O O . LYS B 1 319 ? 41.093 78.294 22.540 1.00 44.88 308 LYS B O 1
ATOM 5005 N N . VAL B 1 320 ? 39.897 78.340 20.640 1.00 47.00 309 VAL B N 1
ATOM 5006 C CA . VAL B 1 320 ? 41.033 78.012 19.791 1.00 46.31 309 VAL B CA 1
ATOM 5007 C C . VAL B 1 320 ? 41.607 79.295 19.195 1.00 47.98 309 VAL B C 1
ATOM 5008 O O . VAL B 1 320 ? 41.071 80.380 19.412 1.00 48.12 309 VAL B O 1
ATOM 5012 N N . ALA B 1 321 ? 42.699 79.167 18.449 1.00 50.63 310 ALA B N 1
ATOM 5013 C CA . ALA B 1 321 ? 43.336 80.320 17.823 1.00 53.57 310 ALA B CA 1
ATOM 5014 C C . ALA B 1 321 ? 42.426 80.912 16.751 1.00 55.14 310 ALA B C 1
ATOM 5015 O O . ALA B 1 321 ? 41.741 80.185 16.033 1.00 55.30 310 ALA B O 1
ATOM 5017 N N . PRO B 1 322 ? 42.415 82.248 16.628 1.00 56.98 311 PRO B N 1
ATOM 5018 C CA . PRO B 1 322 ? 41.596 82.971 15.650 1.00 57.32 311 PRO B CA 1
ATOM 5019 C C . PRO B 1 322 ? 41.707 82.452 14.215 1.00 58.13 311 PRO B C 1
ATOM 5020 O O . PRO B 1 322 ? 40.773 82.588 13.423 1.00 59.10 311 PRO B O 1
ATOM 5024 N N . ASP B 1 323 ? 42.846 81.856 13.884 1.00 57.23 312 ASP B N 1
ATOM 5025 C CA . ASP B 1 323 ? 43.072 81.339 12.538 1.00 57.63 312 ASP B CA 1
ATOM 5026 C C . ASP B 1 323 ? 43.009 79.817 12.486 1.00 54.90 312 ASP B C 1
ATOM 5027 O O . ASP B 1 323 ? 43.429 79.208 11.503 1.00 53.15 312 ASP B O 1
ATOM 5032 N N . PHE B 1 324 ? 42.477 79.210 13.541 1.00 51.82 313 PHE B N 1
ATOM 5033 C CA . PHE B 1 324 ? 42.390 77.757 13.622 1.00 49.60 313 PHE B CA 1
ATOM 5034 C C . PHE B 1 324 ? 41.427 77.102 12.636 1.00 48.34 313 PHE B C 1
ATOM 5035 O O . PHE B 1 324 ? 40.383 77.656 12.294 1.00 46.24 313 PHE B O 1
ATOM 5043 N N . GLU B 1 325 ? 41.805 75.909 12.189 1.00 48.84 314 GLU B N 1
ATOM 5044 C CA . GLU B 1 325 ? 40.999 75.109 11.276 1.00 49.97 314 GLU B CA 1
ATOM 5045 C C . GLU B 1 325 ? 41.482 73.669 11.339 1.00 49.22 314 GLU B C 1
ATOM 5046 O O . GLU B 1 325 ? 42.659 73.389 11.114 1.00 50.40 314 GLU B O 1
ATOM 5052 N N . TYR B 1 326 ? 40.567 72.761 11.654 1.00 47.72 315 TYR B N 1
ATOM 5053 C CA . TYR B 1 326 ? 40.895 71.347 11.753 1.00 46.69 315 TYR B CA 1
ATOM 5054 C C . TYR B 1 326 ? 40.734 70.699 10.381 1.00 46.89 315 TYR B C 1
ATOM 5055 O O . TYR B 1 326 ? 39.627 70.333 9.983 1.00 46.57 315 TYR B O 1
ATOM 5064 N N . SER B 1 327 ? 41.845 70.571 9.660 1.00 45.67 316 SER B N 1
ATOM 5065 C CA . SER B 1 327 ? 41.847 69.973 8.328 1.00 46.37 316 SER B CA 1
ATOM 5066 C C . SER B 1 327 ? 42.678 68.699 8.319 1.00 45.72 316 SER B C 1
ATOM 5067 O O . SER B 1 327 ? 43.534 68.501 9.182 1.00 46.82 316 SER B O 1
ATOM 5070 N N . SER B 1 328 ? 42.431 67.840 7.337 1.00 43.08 317 SER B N 1
ATOM 5071 C CA . SER B 1 328 ? 43.158 66.583 7.231 1.00 45.50 317 SER B CA 1
ATOM 5072 C C . SER B 1 328 ? 44.520 66.739 6.557 1.00 47.98 317 SER B C 1
ATOM 5073 O O . SER B 1 328 ? 45.385 65.874 6.697 1.00 48.49 317 SER B O 1
ATOM 5076 N N . HIS B 1 329 ? 44.715 67.834 5.828 1.00 49.49 318 HIS B N 1
ATOM 5077 C CA . HIS B 1 329 ? 45.980 68.046 5.134 1.00 53.17 318 HIS B CA 1
ATOM 5078 C C . HIS B 1 329 ? 47.077 68.582 6.051 1.00 53.00 318 HIS B C 1
ATOM 5079 O O . HIS B 1 329 ? 48.260 68.360 5.805 1.00 54.58 318 HIS B O 1
ATOM 5086 N N . ASN B 1 330 ? 46.683 69.285 7.107 1.00 54.93 319 ASN B N 1
ATOM 5087 C CA . ASN B 1 330 ? 47.650 69.852 8.041 1.00 57.33 319 ASN B CA 1
ATOM 5088 C C . ASN B 1 330 ? 47.415 69.354 9.461 1.00 57.93 319 ASN B C 1
ATOM 5089 O O . ASN B 1 330 ? 47.523 70.116 10.421 1.00 58.40 319 ASN B O 1
ATOM 5094 N N . ASN B 1 331 ? 47.086 68.074 9.589 1.00 58.28 320 ASN B N 1
ATOM 5095 C CA . ASN B 1 331 ? 46.849 67.477 10.897 1.00 57.93 320 ASN B CA 1
ATOM 5096 C C . ASN B 1 331 ? 48.216 67.219 11.528 1.00 59.19 320 ASN B C 1
ATOM 5097 O O . ASN B 1 331 ? 49.178 66.911 10.824 1.00 59.53 320 ASN B O 1
ATOM 5102 N N . ASN B 1 332 ? 48.310 67.353 12.847 1.00 61.60 321 ASN B N 1
ATOM 5103 C CA . ASN B 1 332 ? 49.576 67.112 13.533 1.00 63.75 321 ASN B CA 1
ATOM 5104 C C . ASN B 1 332 ? 49.692 65.625 13.857 1.00 64.98 321 ASN B C 1
ATOM 5105 O O . ASN B 1 332 ? 50.723 65.158 14.340 1.00 65.67 321 ASN B O 1
ATOM 5110 N N . GLN B 1 333 ? 48.620 64.888 13.581 1.00 65.92 322 GLN B N 1
ATOM 5111 C CA . GLN B 1 333 ? 48.580 63.452 13.821 1.00 66.83 322 GLN B CA 1
ATOM 5112 C C . GLN B 1 333 ? 48.355 62.701 12.515 1.00 66.59 322 GLN B C 1
ATOM 5113 O O . GLN B 1 333 ? 47.375 62.943 11.811 1.00 66.50 322 GLN B O 1
ATOM 5119 N N . TRP B 1 334 ? 49.265 61.788 12.193 1.00 66.31 323 TRP B N 1
ATOM 5120 C CA . TRP B 1 334 ? 49.144 61.003 10.973 1.00 67.10 323 TRP B CA 1
ATOM 5121 C C . TRP B 1 334 ? 49.200 59.505 11.239 1.00 68.69 323 TRP B C 1
ATOM 5122 O O . TRP B 1 334 ? 50.102 59.011 11.913 1.00 69.02 323 TRP B O 1
ATOM 5133 N N . LEU B 1 335 ? 48.222 58.788 10.699 1.00 71.52 324 LEU B N 1
ATOM 5134 C CA . LEU B 1 335 ? 48.145 57.346 10.872 1.00 73.77 324 LEU B CA 1
ATOM 5135 C C . LEU B 1 335 ? 49.262 56.655 10.099 1.00 76.02 324 LEU B C 1
ATOM 5136 O O . LEU B 1 335 ? 49.399 56.826 8.886 1.00 76.32 324 LEU B O 1
ATOM 5141 N N . GLU B 1 336 ? 50.064 55.879 10.820 1.00 78.32 325 GLU B N 1
ATOM 5142 C CA . GLU B 1 336 ? 51.183 55.149 10.236 1.00 79.23 325 GLU B CA 1
ATOM 5143 C C . GLU B 1 336 ? 50.659 54.003 9.373 1.00 79.66 325 GLU B C 1
ATOM 5144 O O . GLU B 1 336 ? 49.846 53.197 9.827 1.00 79.29 325 GLU B O 1
ATOM 5150 N N . PRO B 1 337 ? 51.124 53.914 8.114 1.00 79.92 326 PRO B N 1
ATOM 5151 C CA . PRO B 1 337 ? 50.682 52.853 7.202 1.00 79.99 326 PRO B CA 1
ATOM 5152 C C . PRO B 1 337 ? 50.735 51.458 7.821 1.00 79.96 326 PRO B C 1
ATOM 5153 O O . PRO B 1 337 ? 49.956 50.577 7.458 1.00 79.41 326 PRO B O 1
ATOM 5157 N N . ASP B 1 338 ? 51.653 51.267 8.762 1.00 80.00 327 ASP B N 1
ATOM 5158 C CA . ASP B 1 338 ? 51.793 49.983 9.436 1.00 79.95 327 ASP B CA 1
ATOM 5159 C C . ASP B 1 338 ? 50.831 49.921 10.614 1.00 79.85 327 ASP B C 1
ATOM 5160 O O . ASP B 1 338 ? 50.237 48.880 10.892 1.00 79.69 327 ASP B O 1
ATOM 5165 N N . ASP B 1 339 ? 50.682 51.051 11.298 1.00 80.00 328 ASP B N 1
ATOM 5166 C CA . A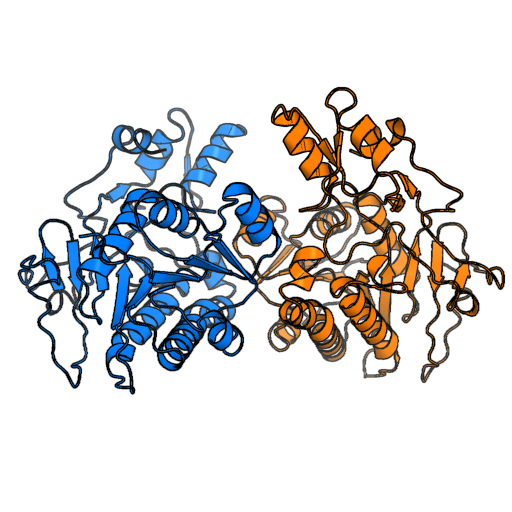SP B 1 339 ? 49.795 51.149 12.451 1.00 79.76 328 ASP B CA 1
ATOM 5167 C C . ASP B 1 339 ? 48.346 50.995 11.997 1.00 78.95 328 ASP B C 1
ATOM 5168 O O . ASP B 1 339 ? 47.466 50.642 12.785 1.00 77.79 328 ASP B O 1
ATOM 5173 N N . LEU B 1 340 ? 48.109 51.263 10.717 1.00 77.63 329 LEU B N 1
ATOM 5174 C CA . LEU B 1 340 ? 46.777 51.147 10.139 1.00 77.71 329 LEU B CA 1
ATOM 5175 C C . LEU B 1 340 ? 46.380 49.682 10.035 1.00 77.80 329 LEU B C 1
ATOM 5176 O O . LEU B 1 340 ? 45.224 49.323 10.260 1.00 77.15 329 LEU B O 1
ATOM 5181 N N . LEU B 1 341 ? 47.348 48.842 9.686 1.00 78.32 330 LEU B N 1
ATOM 5182 C CA . LEU B 1 341 ? 47.110 47.412 9.552 1.00 78.93 330 LEU B CA 1
ATOM 5183 C C . LEU B 1 341 ? 46.621 46.830 10.873 1.00 79.14 330 LEU B C 1
ATOM 5184 O O . LEU B 1 341 ? 45.877 45.848 10.894 1.00 79.36 330 LEU B O 1
ATOM 5189 N N . LYS B 1 342 ? 47.046 47.443 11.974 1.00 79.24 331 LYS B N 1
ATOM 5190 C CA . LYS B 1 342 ? 46.650 46.991 13.302 1.00 79.77 331 LYS B CA 1
ATOM 5191 C C . LYS B 1 342 ? 45.165 47.251 13.525 1.00 79.86 331 LYS B C 1
ATOM 5192 O O . LYS B 1 342 ? 44.556 46.697 14.441 1.00 80.00 331 LYS B O 1
ATOM 5198 N N . LEU B 1 343 ? 44.593 48.101 12.679 1.00 79.52 332 LEU B N 1
ATOM 5199 C CA . LEU B 1 343 ? 43.174 48.426 12.751 1.00 79.51 332 LEU B CA 1
ATOM 5200 C C . LEU B 1 343 ? 42.482 47.564 11.701 1.00 79.74 332 LEU B C 1
ATOM 5201 O O . LEU B 1 343 ? 41.562 46.805 12.006 1.00 79.46 332 LEU B O 1
ATOM 5206 N N . LEU B 1 344 ? 42.951 47.690 10.462 1.00 80.00 333 LEU B N 1
ATOM 5207 C CA . LEU B 1 344 ? 42.421 46.934 9.334 1.00 79.86 333 LEU B CA 1
ATOM 5208 C C . LEU B 1 344 ? 40.897 46.970 9.292 1.00 80.00 333 LEU B C 1
ATOM 5209 O O . LEU B 1 344 ? 40.305 47.472 8.336 1.00 80.00 333 LEU B O 1
#

CATH classification: 3.40.50.720 (+1 more: 3.90.25.30)

Foldseek 3Di:
DQPAAQAEEEEEVLLFLLNLLLVVCCVPPHNHQAYEYEEADPVSVVVSCVVVVDPRYHYDHDALLDLVSLLVRCARHAEYEYEDFDQDQQVCQVVVVVRLSRLASSLVSNLVSCVSRQHAEYEYEAELCLAVHQTSNNVSSVNSQLVQLVSQQDDDVHHYAGEYEYEKDEQPTDVDVNVVLLVCVVPPQAEAEDADQLAKIWYDYSNRSSVVRVVCRQWDPHNKYKYFQTAMEGVVQQNCLSPVPHHYDHPHHRPRDDRKTWRQAQVQLQQWWDFPTIIIRGHPDAHPDHDDPQQTSVRTGTHRDDNRDTHMRNPRPHHAGSVNPVVHD/DLACAEEEEEVLLFLLNLLLVVCCVPPHNNQAYEYEEADPVSVVVSCVVCVDPNYDYDHDALLDLVSLLVVCARHAEYEYDDFDQDQQVCQVVVVVRLSRLQSSLVSNLVSCVNNQHAEYEYEAELCLPVHDTSNNVSRVNSQLVQLVSQQDDDPHHYAGEYEYEKDEQPTVPDVNVVLLCCVVVVHQAAEDADQLAKIWYDYSNRSSVQRVVCRLWDPHNKYKYFQTAMEGVVLQSCLSPVDRYYDHPHHRPRDDRKTWRFDLVQQQQWWDFDGIIIRGHPDAHPDHDDNQQTSVRTGTHRDDNRDTGMRNPRPHHQHSNNVVVRD

Secondary structure (DSSP, 8-state):
--TTTT-EEEEETTTSHHHHHHHHHHHHH---SEEEEEES-HHHHHHHHHHH--TTEEEEE--TT-HHHHHHHTTT-SEEEE------HHHHHHSHHHHIIIIIIHHHHHHHHHHHTT-SEEEEE--GGGSS--SHHHHHHHHHHHHHHHGGG---SS--EEEEE---EETT-TTSHHHHHHHHHHHT---EEES-TT-EEEEE-HHHHHHHHHHHHHH--SS-EEEE---EEEHHHHHHHH-TT--EEE--PPTT--SS-EEE-GGGGGGEEE-SSEEEE--SSPPSS---TTB-TT--B-EE--TT--EESSS-S-B--HHHHHTT-/--TT-EEEEETTTSHHHHHHHHHHHHH---SEEEEEES-HHHHHHHHHHT--TTEEEEE--TT-HHHHHHHTTT-SEEEE------HHHHHHSHHHHIIIIIIHHHHHHHHHHHTT-SEEEEEEEGGGSS--SHHHHHHHHHHHHHHHGGG---SS--EEEEEEE-EETT-TTSHHHHHHHHHHTT-S-EEES-TT-EEEEE-HHHHHHHHHHHHHH--SS-EEEE---EEEHHHHHHHH-SSS-EEE--PPTT--SS-EEE-GGGGGGEEE-SSEEEE--SS--SS---TTB-TT--B-EE--TT--EESTT-S-B--HHHHHTT-

Sequence (656 aa):
QNMLDNQTILITGGTGSFGKCCFVRKVLDTTNAKKIIVYSRDELKQSEMAMEFNDPRMRFFIGDVRDLEERLNYALEGVDICIHAAALKHHVPIAEYNPLECIKTNIMGASNVINACLKNAISQVIALSTDKAANPINLYGATKLCSDKLFVSANNFKGSSQTQFSVVRYGNVVGSRGSVVPFFKKLVQNKASEIPITDIRMTRFWITLDEGVSFVLKSLKRMHGGEIFVPKIPSMKMTDLAKALAPNTPTKIIGIRPGEKLHEVMIPKDESHLALEFEDFFIIQPTISFQTPKDYTLTKLHEKGQKVAPDFEYSSHNNNQWLEPDDLLKLLMLDNQTILITGGTGSFGKCCFVRKVLDTTNAKKIIVYSRDELKQSEMAMEFNDPRMRFFIGDVRDLEERLNYALEGVDICIHAAALKHHVPIAEYNPLECIKTNIMGASNVINACLKNAISQVIALSTDKAANPINLYGATKLCSDKLFVSANNFKGSSQTQFSVVRYGNVVGSRGSVVPFFKKLVQNKASEIPITDIRMTRFWITLDEGVSFVLKSLKRMHGGEIFVPKIPSMKMTDLAKALAPNTPTKIIGIRPGEKLHEVMIPKDESHLALEFEDFFIIQPTISFQTPKDYTLTKLHEKGQKVAPDFEYSSHNNNQWLEPDDLLKLL

Radius of gyration: 27.2 Å; Cα contacts (8 Å, |Δi|>4): 1426; chains: 2; bounding box: 68×70×66 Å

Nearest PDB structures (foldseek):
  2gn4-assembly1_A  TM=1.003E+00  e=1.796E-67  Helicobacter pylori
  4j2o-assembly1_A  TM=8.997E-01  e=1.691E-30  Acinetobacter baumannii D1279779
  4j2o-assembly1_D  TM=9.171E-01  e=7.069E-29  Acinetobacter baumannii D1279779
  3w1v-assembly1_A  TM=9.001E-01  e=5.060E-29  Staphylococcus aureus subsp. aureus Mu50
  3vvc-assembly1_A  TM=8.998E-01  e=3.622E-29  Staphylococcus aureus subsp. aureus Mu50